Protein 7N98 (pdb70)

B-factor: mean 139.56, std 24.49, range [30.0, 229.13]

Organism: Mus musculus (NCBI:txid10090)

Foldseek 3Di:
DDDPLLLVLLQLLLQQLLQVCLLCVVPLQVCCVQQVPADNVVSVVLVVLLLVLLLVQLLVLLLVLVPFDADPAGSLLVLLVVQLVVLLVLLLQQQAQPDCPPPQDRVVGCVSHSVSSSSNSNSVSSNPLSSLLLLCQAPNDLVVSLVSLLSNLLSSLVSSLVNVVLLCVLPPDDDDQWDADPVGDIDGHDPPDPPPDVVVSVVVSVSSSVSSVVSSVSNVVSSVSNSPSGGRHDDPDPFDDDPDQDSCNQVVQVPPVALLVLLLLLLLLLLLLLLLQLVLLLCLCCALHPDVPCSVPLSSLLSVLLNVLSVVLVVVQVPVHQPSRLVVLVVLLAPLLQVDLDPGDDVPSSNVNSSSSSNSVNSSSRRSSSNVVLVVLVVCLVDPSSNDSSSNSSSVSVSSSSVSNVVSVVVVVVVLVVDPNDDRDPHDDDCNSVVSSCSNGVVSVVSSVVSVVSNPRPDDVVNSVVSVVVSPD

Radius of gyration: 23.8 Å; Cα contacts (8 Å, |Δi|>4): 512; chains: 1; bounding box: 62×50×65 Å

Structure (mmCIF, N/CA/C/O backbone):
data_7N98
#
_entry.id   7N98
#
_cell.length_a   1.00
_cell.length_b   1.00
_cell.length_c   1.00
_cell.angle_alpha   90.00
_cell.angle_beta   90.00
_cell.angle_gamma   90.00
#
_symmetry.space_group_name_H-M   'P 1'
#
loop_
_atom_site.group_PDB
_atom_site.id
_atom_site.type_symbol
_atom_site.label_atom_id
_atom_site.label_alt_id
_atom_site.label_comp_id
_atom_site.label_asym_id
_atom_site.label_entity_id
_atom_site.label_seq_id
_atom_site.pdbx_PDB_ins_code
_atom_site.Cartn_x
_atom_site.Cartn_y
_atom_site.Cartn_z
_atom_site.occupancy
_atom_site.B_iso_or_equiv
_atom_site.auth_seq_id
_atom_site.auth_comp_id
_atom_site.auth_asym_id
_atom_site.auth_atom_id
_atom_site.pdbx_PDB_model_num
ATOM 1 N N . GLN A 1 39 ? 89.630 118.197 126.580 1.00 161.37 39 GLN A N 1
ATOM 2 C CA . GLN A 1 39 ? 90.257 117.389 127.619 1.00 161.37 39 GLN A CA 1
ATOM 3 C C . GLN A 1 39 ? 91.547 116.749 127.124 1.00 161.37 39 GLN A C 1
ATOM 4 O O . GLN A 1 39 ? 92.582 116.830 127.784 1.00 161.37 39 GLN A O 1
ATOM 10 N N . LEU A 1 40 ? 91.476 116.106 125.962 1.00 152.18 40 LEU A N 1
ATOM 11 C CA . LEU A 1 40 ? 92.647 115.456 125.393 1.00 152.18 40 LEU A CA 1
ATOM 12 C C . LEU A 1 40 ? 93.679 116.488 124.957 1.00 152.18 40 LEU A C 1
ATOM 13 O O . LEU A 1 40 ? 93.345 117.563 124.453 1.00 152.18 40 LEU A O 1
ATOM 18 N N . SER A 1 41 ? 94.947 116.147 125.153 1.00 144.84 41 SER A N 1
ATOM 19 C CA . SER A 1 41 ? 96.053 117.044 124.864 1.00 144.84 41 SER A CA 1
ATOM 20 C C . SER A 1 41 ? 96.687 116.697 123.524 1.00 144.84 41 SER A C 1
ATOM 21 O O . SER A 1 41 ? 96.570 115.575 123.024 1.00 144.84 41 SER A O 1
ATOM 24 N N . ILE A 1 42 ? 97.368 117.689 122.946 1.00 136.02 42 ILE A N 1
ATOM 25 C CA . ILE A 1 42 ? 98.055 117.480 121.677 1.00 136.02 42 ILE A CA 1
ATOM 26 C C . ILE A 1 42 ? 99.148 116.434 121.824 1.00 136.02 42 ILE A C 1
ATOM 27 O O . ILE A 1 42 ? 99.338 115.594 120.936 1.00 136.02 42 ILE A O 1
ATOM 32 N N . CYS A 1 43 ? 99.883 116.467 122.937 1.00 145.23 43 CYS A N 1
ATOM 33 C CA . CYS A 1 43 ? 100.931 115.477 123.157 1.00 145.23 43 CYS A CA 1
ATOM 34 C C . CYS A 1 43 ? 100.359 114.067 123.181 1.00 145.23 43 CYS A C 1
ATOM 35 O O . CYS A 1 43 ? 100.989 113.128 122.681 1.00 145.23 43 CYS A O 1
ATOM 38 N N . ASN A 1 44 ? 99.164 113.899 123.752 1.00 143.08 44 ASN A N 1
ATOM 39 C CA . ASN A 1 44 ? 98.506 112.597 123.719 1.00 143.08 44 ASN A CA 1
ATOM 40 C C . ASN A 1 44 ? 98.230 112.155 122.289 1.00 143.08 44 ASN A C 1
ATOM 41 O O . ASN A 1 44 ? 98.434 110.985 121.940 1.00 143.08 44 ASN A O 1
ATOM 46 N N . LYS A 1 45 ? 97.750 113.074 121.450 1.00 130.22 45 LYS A N 1
ATOM 47 C CA . LYS A 1 45 ? 97.462 112.728 120.064 1.00 130.22 45 LYS A CA 1
ATOM 48 C C . LYS A 1 45 ? 98.732 112.325 119.327 1.00 130.22 45 LYS A C 1
ATOM 49 O O . LYS A 1 45 ? 98.741 111.343 118.578 1.00 130.22 45 LYS A O 1
ATOM 55 N N . LEU A 1 46 ? 99.821 113.069 119.532 1.00 128.97 46 LEU A N 1
ATOM 56 C CA . LEU A 1 46 ? 101.090 112.686 118.919 1.00 128.97 46 LEU A CA 1
ATOM 57 C C . LEU A 1 46 ? 101.552 111.319 119.407 1.00 128.97 46 LEU A C 1
ATOM 58 O O . LEU A 1 46 ? 102.029 110.495 118.615 1.00 128.97 46 LEU A O 1
ATOM 63 N N . CYS A 1 47 ? 101.427 111.065 120.709 1.00 134.24 47 CYS A N 1
ATOM 64 C CA . CYS A 1 47 ? 101.841 109.780 121.255 1.00 134.24 47 CYS A CA 1
ATOM 65 C C . CYS A 1 47 ? 101.055 108.639 120.629 1.00 134.24 47 CYS A C 1
ATOM 66 O O . CYS A 1 47 ? 101.629 107.613 120.249 1.00 134.24 47 CYS A O 1
ATOM 69 N N . TYR A 1 48 ? 99.738 108.800 120.508 1.00 120.38 48 TYR A N 1
ATOM 70 C CA . TYR A 1 48 ? 98.922 107.755 119.905 1.00 120.38 48 TYR A CA 1
ATOM 71 C C . TYR A 1 48 ? 99.162 107.637 118.407 1.00 120.38 48 TYR A C 1
ATOM 72 O O . TYR A 1 48 ? 98.958 106.559 117.841 1.00 120.38 48 TYR A O 1
ATOM 81 N N . ALA A 1 49 ? 99.596 108.716 117.756 1.00 117.50 49 ALA A N 1
ATOM 82 C CA . ALA A 1 49 ? 99.885 108.659 116.331 1.00 117.50 49 ALA A CA 1
ATOM 83 C C . ALA A 1 49 ? 101.205 107.963 116.039 1.00 117.50 49 ALA A C 1
ATOM 84 O O . ALA A 1 49 ? 101.344 107.331 114.987 1.00 117.50 49 ALA A O 1
ATOM 86 N N . VAL A 1 50 ? 102.182 108.072 116.943 1.00 120.84 50 VAL A N 1
ATOM 87 C CA . VAL A 1 50 ? 103.468 107.416 116.711 1.00 120.84 50 VAL A CA 1
ATOM 88 C C . VAL A 1 50 ? 103.286 105.917 116.520 1.00 120.84 50 VAL A C 1
ATOM 89 O O . VAL A 1 50 ? 104.058 105.273 115.800 1.00 120.84 50 VAL A O 1
ATOM 93 N N . GLY A 1 51 ? 102.248 105.345 117.116 1.00 118.68 51 GLY A N 1
ATOM 94 C CA . GLY A 1 51 ? 102.016 103.924 116.977 1.00 118.68 51 GLY A CA 1
ATOM 95 C C . GLY A 1 51 ? 101.509 103.481 115.624 1.00 118.68 51 GLY A C 1
ATOM 96 O O . GLY A 1 51 ? 101.292 102.283 115.429 1.00 118.68 51 GLY A O 1
ATOM 97 N N . GLY A 1 52 ? 101.289 104.402 114.695 1.00 118.00 52 GLY A N 1
ATOM 98 C CA . GLY A 1 52 ? 100.848 104.035 113.368 1.00 118.00 52 GLY A CA 1
ATOM 99 C C . GLY A 1 52 ? 101.947 103.655 112.409 1.00 118.00 52 GLY A C 1
ATOM 100 O O . GLY A 1 52 ? 101.662 103.176 111.308 1.00 118.00 52 GLY A O 1
ATOM 101 N N . ALA A 1 53 ? 103.198 103.857 112.790 1.00 121.43 53 ALA A N 1
ATOM 102 C CA . ALA A 1 53 ? 104.342 103.481 111.972 1.00 121.43 53 ALA A CA 1
ATOM 103 C C . ALA A 1 53 ? 104.487 101.970 111.816 1.00 121.43 53 ALA 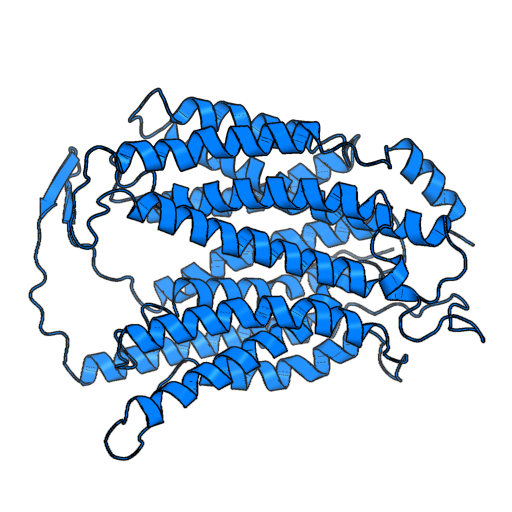A C 1
ATOM 104 O O . ALA A 1 53 ? 104.421 101.468 110.688 1.00 121.43 53 ALA A O 1
ATOM 106 N N . PRO A 1 54 ? 104.648 101.205 112.913 1.00 120.61 54 PRO A N 1
ATOM 107 C CA . PRO A 1 54 ? 105.246 99.865 112.806 1.00 120.61 54 PRO A CA 1
ATOM 108 C C . PRO A 1 54 ? 104.620 98.916 111.795 1.00 120.61 54 PRO A C 1
ATOM 109 O O . PRO A 1 54 ? 105.321 98.435 110.900 1.00 120.61 54 PRO A O 1
ATOM 113 N N . TYR A 1 55 ? 103.324 98.625 111.918 1.00 119.28 55 TYR A N 1
ATOM 114 C CA . TYR A 1 55 ? 102.699 97.689 110.988 1.00 119.28 55 TYR A CA 1
ATOM 115 C C . TYR A 1 55 ? 102.773 98.206 109.560 1.00 119.28 55 TYR A C 1
ATOM 116 O O . TYR A 1 55 ? 103.223 97.496 108.653 1.00 119.28 55 TYR A O 1
ATOM 125 N N . GLN A 1 56 ? 102.323 99.439 109.339 1.00 118.20 56 GLN A N 1
ATOM 126 C CA . GLN A 1 56 ? 102.282 99.977 107.991 1.00 118.20 56 GLN A CA 1
ATOM 127 C C . GLN A 1 56 ? 103.676 100.187 107.421 1.00 118.20 56 GLN A C 1
ATOM 128 O O . GLN A 1 56 ? 103.831 100.250 106.198 1.00 118.20 56 GLN A O 1
ATOM 134 N N . LEU A 1 57 ? 104.692 100.265 108.277 1.00 116.28 57 LEU A N 1
ATOM 135 C CA . LEU A 1 57 ? 106.084 100.369 107.864 1.00 116.28 57 LEU A CA 1
ATOM 136 C C . LEU A 1 57 ? 106.656 99.029 107.426 1.00 116.28 57 LEU A C 1
ATOM 137 O O . LEU A 1 57 ? 107.158 98.904 106.305 1.00 116.28 57 LEU A O 1
ATOM 142 N N . THR A 1 58 ? 106.588 98.022 108.298 1.00 123.54 58 THR A N 1
ATOM 143 C CA . THR A 1 58 ? 107.137 96.716 107.953 1.00 123.54 58 THR A CA 1
ATOM 144 C C . THR A 1 58 ? 106.384 96.081 106.794 1.00 123.54 58 THR A C 1
ATOM 145 O O . THR A 1 58 ? 106.997 95.436 105.938 1.00 123.54 58 THR A O 1
ATOM 149 N N . GLY A 1 59 ? 105.059 96.232 106.748 1.00 127.17 59 GLY A N 1
ATOM 150 C CA . GLY A 1 59 ? 104.309 95.647 105.649 1.00 127.17 59 GLY A CA 1
ATOM 151 C C . GLY A 1 59 ? 104.738 96.190 104.300 1.00 127.17 59 GLY A C 1
ATOM 152 O O . GLY A 1 59 ? 104.911 95.434 103.341 1.00 127.17 59 GLY A O 1
ATOM 153 N N . CYS A 1 60 ? 104.933 97.507 104.212 1.00 126.70 60 CYS A N 1
ATOM 154 C CA . CYS A 1 60 ? 105.391 98.096 102.960 1.00 126.70 60 CYS A CA 1
ATOM 155 C C . CYS A 1 60 ? 106.840 97.744 102.666 1.00 126.70 60 CYS A C 1
ATOM 156 O O . CYS A 1 60 ? 107.192 97.514 101.505 1.00 126.70 60 CYS A O 1
ATOM 159 N N . ALA A 1 61 ? 107.693 97.695 103.687 1.00 119.41 61 ALA A N 1
ATOM 160 C CA . ALA A 1 61 ? 109.083 97.336 103.447 1.00 119.41 61 ALA A CA 1
ATOM 161 C C . ALA A 1 61 ? 109.248 95.882 103.037 1.00 119.41 61 ALA A C 1
ATOM 162 O O . ALA A 1 61 ? 110.241 95.542 102.388 1.00 119.41 61 ALA A O 1
ATOM 164 N N . LEU A 1 62 ? 108.301 95.022 103.396 1.00 112.22 62 LEU A N 1
ATOM 165 C CA . LEU A 1 62 ? 108.414 93.604 103.090 1.00 112.22 62 LEU A CA 1
ATOM 166 C C . LEU A 1 62 ? 107.717 93.246 101.783 1.00 112.22 62 LEU A C 1
ATOM 167 O O . LEU A 1 62 ? 108.316 92.599 100.920 1.00 112.22 62 LEU A O 1
ATOM 172 N N . GLY A 1 63 ? 106.457 93.657 101.623 1.00 117.15 63 GLY A N 1
ATOM 173 C CA . GLY A 1 63 ? 105.675 93.237 100.474 1.00 117.15 63 GLY A CA 1
ATOM 174 C C . GLY A 1 63 ? 106.267 93.633 99.139 1.00 117.15 63 GLY A C 1
ATOM 175 O O . GLY A 1 63 ? 105.935 93.021 98.119 1.00 117.15 63 GLY A O 1
ATOM 176 N N . PHE A 1 64 ? 107.134 94.643 99.118 1.00 116.60 64 PHE A N 1
ATOM 177 C CA . PHE A 1 64 ? 107.802 95.066 97.897 1.00 116.60 64 PHE A CA 1
ATOM 178 C C . PHE A 1 64 ? 109.128 94.361 97.659 1.00 116.60 64 PHE A C 1
ATOM 179 O O . PHE A 1 64 ? 109.700 94.513 96.576 1.00 116.60 64 PHE A O 1
ATOM 187 N N . PHE A 1 65 ? 109.627 93.594 98.626 1.00 114.62 65 PHE A N 1
ATOM 188 C CA . PHE A 1 65 ? 110.997 93.107 98.558 1.00 114.62 65 PHE A CA 1
ATOM 189 C C . PHE A 1 65 ? 111.180 91.630 98.853 1.00 114.62 65 PHE A C 1
ATOM 190 O O . PHE A 1 65 ? 112.217 91.081 98.466 1.00 114.62 65 PHE A O 1
ATOM 198 N N . LEU A 1 66 ? 110.242 90.962 99.511 1.00 120.50 66 LEU A N 1
ATOM 199 C CA . LEU A 1 66 ? 110.419 89.524 99.688 1.00 120.50 66 LEU A CA 1
ATOM 200 C C . LEU A 1 66 ? 109.969 88.743 98.463 1.00 120.50 66 LEU A C 1
ATOM 201 O O . LEU A 1 66 ? 109.243 87.754 98.568 1.00 120.50 66 LEU A O 1
ATOM 206 N N . HIS A 1 67 ? 110.398 89.182 97.284 1.00 129.28 67 HIS A N 1
ATOM 207 C CA . HIS A 1 67 ? 110.311 88.390 96.063 1.00 129.28 67 HIS A CA 1
ATOM 208 C C . HIS A 1 67 ? 111.558 88.498 95.208 1.00 129.28 67 HIS A C 1
ATOM 209 O O . HIS A 1 67 ? 111.831 87.580 94.427 1.00 129.28 67 HIS A O 1
ATOM 216 N N . ILE A 1 68 ? 112.327 89.578 95.330 1.00 129.47 68 ILE A N 1
ATOM 217 C CA . ILE A 1 68 ? 113.653 89.665 94.740 1.00 129.47 68 ILE A CA 1
ATOM 218 C C . ILE A 1 68 ? 114.714 89.177 95.721 1.00 129.47 68 ILE A C 1
ATOM 219 O O . ILE A 1 68 ? 115.794 88.749 95.289 1.00 129.47 68 ILE A O 1
ATOM 224 N N . TYR A 1 69 ? 114.424 89.194 97.022 1.00 137.02 69 TYR A N 1
ATOM 225 C CA . TYR A 1 69 ? 115.313 88.584 98.003 1.00 137.02 69 TYR A CA 1
ATOM 226 C C . TYR A 1 69 ? 115.496 87.095 97.775 1.00 137.02 69 TYR A C 1
ATOM 227 O O . TYR A 1 69 ? 116.629 86.603 97.795 1.00 137.02 69 TYR A O 1
ATOM 236 N N . LEU A 1 70 ? 114.414 86.363 97.555 1.00 135.43 70 LEU A N 1
ATOM 237 C CA . LEU A 1 70 ? 114.492 84.913 97.502 1.00 135.43 70 LEU A CA 1
ATOM 238 C C . LEU A 1 70 ? 115.068 84.401 96.191 1.00 135.43 70 LEU A C 1
ATOM 239 O O . LEU A 1 70 ? 115.235 83.187 96.038 1.00 135.43 70 LEU A O 1
ATOM 244 N N . LEU A 1 71 ? 115.374 85.288 95.246 1.00 137.95 71 LEU A N 1
ATOM 245 C CA . LEU A 1 71 ? 115.860 84.877 93.943 1.00 137.95 71 LEU A CA 1
ATOM 246 C C . LEU A 1 71 ? 117.267 85.354 93.619 1.00 137.95 71 LEU A C 1
ATOM 247 O O . LEU A 1 71 ? 117.806 84.952 92.583 1.00 137.95 71 LEU A O 1
ATOM 252 N N . ASP A 1 72 ? 117.881 86.189 94.457 1.00 144.60 72 ASP A N 1
ATOM 253 C CA . ASP A 1 72 ? 119.221 86.690 94.170 1.00 144.60 72 ASP A CA 1
ATOM 254 C C . ASP A 1 72 ? 120.192 86.651 95.339 1.00 144.60 72 ASP A C 1
ATOM 255 O O . ASP A 1 72 ? 121.404 86.694 95.098 1.00 144.60 72 ASP A O 1
ATOM 260 N N . VAL A 1 73 ? 119.726 86.575 96.581 1.00 145.12 73 VAL A N 1
ATOM 261 C CA . VAL A 1 73 ? 120.603 86.461 97.744 1.00 145.12 73 VAL A CA 1
ATOM 262 C C . VAL A 1 73 ? 120.504 85.076 98.368 1.00 145.12 73 VAL A C 1
ATOM 263 O O . VAL A 1 73 ? 121.490 84.340 98.428 1.00 145.12 73 VAL A O 1
ATOM 267 N N . ALA A 1 74 ? 119.321 84.702 98.839 1.00 146.46 74 ALA A N 1
ATOM 268 C CA . ALA A 1 74 ? 119.061 83.322 99.231 1.00 146.46 74 ALA A CA 1
ATOM 269 C C . ALA A 1 74 ? 118.773 82.541 97.960 1.00 146.46 74 ALA A C 1
ATOM 270 O O . ALA A 1 74 ? 117.686 82.641 97.389 1.00 146.46 74 ALA A O 1
ATOM 272 N N . LYS A 1 75 ? 119.746 81.762 97.506 1.00 150.44 75 LYS A N 1
ATOM 273 C CA . LYS A 1 75 ? 119.594 81.041 96.247 1.00 150.44 75 LYS A CA 1
ATOM 274 C C . LYS A 1 75 ? 118.552 79.951 96.446 1.00 150.44 75 LYS A C 1
ATOM 275 O O . LYS A 1 75 ? 118.850 78.866 96.948 1.00 150.44 75 LYS A O 1
ATOM 281 N N . VAL A 1 76 ? 117.316 80.245 96.052 1.00 146.59 76 VAL A N 1
ATOM 282 C CA . VAL A 1 76 ? 116.190 79.335 96.204 1.00 146.59 76 VAL A CA 1
ATOM 283 C C . VAL A 1 76 ? 115.492 79.214 94.858 1.00 146.59 76 VAL A C 1
ATOM 284 O O . VAL A 1 76 ? 115.418 80.187 94.099 1.00 146.59 76 VAL A O 1
ATOM 288 N N . GLU A 1 77 ? 114.992 78.018 94.558 1.00 156.01 77 GLU A N 1
ATOM 289 C CA . GLU A 1 77 ? 114.303 77.794 93.299 1.00 156.01 77 GLU A CA 1
ATOM 290 C C . GLU A 1 77 ? 113.059 78.680 93.219 1.00 156.01 77 GLU A C 1
ATOM 291 O O . GLU A 1 77 ? 112.459 79.012 94.244 1.00 156.01 77 GLU A O 1
ATOM 297 N N . PRO A 1 78 ? 112.676 79.112 92.014 1.00 144.60 78 PRO A N 1
ATOM 298 C CA . PRO A 1 78 ? 111.527 80.025 91.886 1.00 144.60 78 PRO A CA 1
ATOM 299 C C . PRO A 1 78 ? 110.219 79.473 92.432 1.00 144.60 78 PRO A C 1
ATOM 300 O O . PRO A 1 78 ? 109.449 80.244 93.019 1.00 144.60 78 PRO A O 1
ATOM 304 N N . LEU A 1 79 ? 109.939 78.184 92.259 1.00 147.73 79 LEU A N 1
ATOM 305 C CA . LEU A 1 79 ? 108.677 77.610 92.717 1.00 147.73 79 LEU A CA 1
ATOM 306 C C . LEU A 1 79 ? 108.541 77.687 94.237 1.00 147.73 79 LEU A C 1
ATOM 307 O O . LEU A 1 79 ? 107.468 78.062 94.736 1.00 147.73 79 LEU A O 1
ATOM 312 N N . PRO A 1 80 ? 109.571 77.323 95.012 1.00 143.61 80 PRO A N 1
ATOM 313 C CA . PRO A 1 80 ? 109.488 77.566 96.458 1.00 143.61 80 PRO A CA 1
ATOM 314 C C . PRO A 1 80 ? 109.256 79.021 96.818 1.00 143.61 80 PRO A C 1
ATOM 315 O O . PRO A 1 80 ? 108.518 79.292 97.768 1.00 143.61 80 PRO A O 1
ATOM 319 N N . ALA A 1 81 ? 109.852 79.971 96.096 1.00 138.86 81 ALA A N 1
ATOM 320 C CA . ALA A 1 81 ? 109.603 81.377 96.403 1.00 138.86 81 ALA A CA 1
ATOM 321 C C . ALA A 1 81 ? 108.136 81.731 96.198 1.00 138.86 81 ALA A C 1
ATOM 322 O O . ALA A 1 81 ? 107.529 82.423 97.027 1.00 138.86 81 ALA A O 1
ATOM 324 N N . SER A 1 82 ? 107.547 81.253 95.102 1.00 136.84 82 SER A N 1
ATOM 325 C CA . SER A 1 82 ? 106.135 81.508 94.851 1.00 136.84 82 SER A CA 1
ATOM 326 C C . SER A 1 82 ? 105.269 80.892 95.941 1.00 136.84 82 SER A C 1
ATOM 327 O O . SER A 1 82 ? 104.297 81.506 96.400 1.00 136.84 82 SER A O 1
ATOM 330 N N . ILE A 1 83 ? 105.603 79.671 96.366 1.00 142.63 83 ILE A N 1
ATOM 331 C CA . ILE A 1 83 ? 104.785 79.032 97.393 1.00 142.63 83 ILE A CA 1
ATOM 332 C C . ILE A 1 83 ? 104.931 79.760 98.728 1.00 142.63 83 ILE A C 1
ATOM 333 O O . ILE A 1 83 ? 103.952 79.896 99.475 1.00 142.63 83 ILE A O 1
ATOM 338 N N . ILE A 1 84 ? 106.130 80.264 99.040 1.00 138.18 84 ILE A N 1
ATOM 339 C CA . ILE A 1 84 ? 106.305 81.078 100.241 1.00 138.18 84 ILE A CA 1
ATOM 340 C C . ILE A 1 84 ? 105.417 82.308 100.174 1.00 138.18 84 ILE A C 1
ATOM 341 O O . ILE A 1 84 ? 104.728 82.650 101.140 1.00 138.18 84 ILE A O 1
ATOM 346 N N . LEU A 1 85 ? 105.424 82.994 99.030 1.00 133.32 85 LEU A N 1
ATOM 347 C CA . LEU A 1 85 ? 104.602 84.192 98.904 1.00 133.32 85 LEU A CA 1
ATOM 348 C C . LEU A 1 85 ? 103.127 83.871 99.089 1.00 133.32 85 LEU A C 1
ATOM 349 O O . LEU A 1 85 ? 102.418 84.571 99.826 1.00 133.32 85 LEU A O 1
ATOM 354 N N . PHE A 1 86 ? 102.652 82.807 98.443 1.00 138.97 86 PHE A N 1
ATOM 355 C CA . PHE A 1 86 ? 101.238 82.462 98.530 1.00 138.97 86 PHE A CA 1
ATOM 356 C C . PHE A 1 86 ? 100.845 82.134 99.966 1.00 138.97 86 PHE A C 1
ATOM 357 O O . PHE A 1 86 ? 99.855 82.664 100.488 1.00 138.97 86 PHE A O 1
ATOM 365 N N . VAL A 1 87 ? 101.625 81.278 100.630 1.00 136.03 87 VAL A N 1
ATOM 366 C CA . VAL A 1 87 ? 101.287 80.874 101.992 1.00 136.03 87 VAL A CA 1
ATOM 367 C C . VAL A 1 87 ? 101.341 82.067 102.937 1.00 136.03 87 VAL A C 1
ATOM 368 O O . VAL A 1 87 ? 100.464 82.239 103.795 1.00 136.03 87 VAL A O 1
ATOM 372 N N . GLY A 1 88 ? 102.368 82.907 102.801 1.00 138.58 88 GLY A N 1
ATOM 373 C CA . GLY A 1 88 ? 102.486 84.055 103.682 1.00 138.58 88 GLY A CA 1
ATOM 374 C C . GLY A 1 88 ? 101.337 85.029 103.524 1.00 138.58 88 GLY A C 1
ATOM 375 O O . GLY A 1 88 ? 100.779 85.515 104.510 1.00 138.58 88 GLY A O 1
ATOM 376 N N . ARG A 1 89 ? 100.963 85.328 102.278 1.00 141.05 89 ARG A N 1
ATOM 377 C CA . ARG A 1 89 ? 99.855 86.253 102.072 1.00 141.05 89 ARG A CA 1
ATOM 378 C C . ARG A 1 89 ? 98.537 85.647 102.539 1.00 141.05 89 ARG A C 1
ATOM 379 O O . ARG A 1 89 ? 97.649 86.368 103.007 1.00 141.05 89 ARG A O 1
ATOM 387 N N . ALA A 1 90 ? 98.392 84.325 102.433 1.00 138.33 90 ALA A N 1
ATOM 388 C CA . ALA A 1 90 ? 97.149 83.696 102.867 1.00 138.33 90 ALA A CA 1
ATOM 389 C C . ALA A 1 90 ? 97.023 83.652 104.384 1.00 138.33 90 ALA A C 1
ATOM 390 O O . ALA A 1 90 ? 95.916 83.775 104.917 1.00 138.33 90 ALA A O 1
ATOM 392 N N . TRP A 1 91 ? 98.137 83.468 105.094 1.00 133.19 91 TRP A N 1
ATOM 393 C CA . TRP A 1 91 ? 98.054 83.188 106.526 1.00 133.19 91 TRP A CA 1
ATOM 394 C C . TRP A 1 91 ? 97.587 84.400 107.331 1.00 133.19 91 TRP A C 1
ATOM 395 O O . TRP A 1 91 ? 96.888 84.238 108.340 1.00 133.19 91 TRP A O 1
ATOM 406 N N . ASP A 1 92 ? 97.948 85.613 106.909 1.00 130.89 92 ASP A N 1
ATOM 407 C CA . ASP A 1 92 ? 97.505 86.806 107.625 1.00 130.89 92 ASP A CA 1
ATOM 408 C C . ASP A 1 92 ? 95.987 86.931 107.607 1.00 130.89 92 ASP A C 1
ATOM 409 O O . ASP A 1 92 ? 95.363 87.269 108.624 1.00 130.89 92 ASP A O 1
ATOM 414 N N . ALA A 1 93 ? 95.382 86.706 106.440 1.00 134.37 93 ALA A N 1
ATOM 415 C CA . ALA A 1 93 ? 93.937 86.834 106.314 1.00 134.37 93 ALA A CA 1
ATOM 416 C C . ALA A 1 93 ? 93.211 85.831 107.193 1.00 134.37 93 ALA A C 1
ATOM 417 O O . ALA A 1 93 ? 92.114 86.115 107.682 1.00 134.37 93 ALA A O 1
ATOM 419 N N . PHE A 1 94 ? 93.799 84.658 107.405 1.00 142.86 94 PHE A N 1
ATOM 420 C CA . PHE A 1 94 ? 93.185 83.634 108.234 1.00 142.86 94 PHE A CA 1
ATOM 421 C C . PHE A 1 94 ? 93.504 83.802 109.713 1.00 142.86 94 PHE A C 1
ATOM 422 O O . PHE A 1 94 ? 92.828 83.195 110.546 1.00 142.86 94 PHE A O 1
ATOM 430 N N . THR A 1 95 ? 94.510 84.600 110.062 1.00 138.47 95 THR A N 1
ATOM 431 C CA . THR A 1 95 ? 94.769 84.915 111.465 1.00 138.47 95 THR A CA 1
ATOM 432 C C . THR A 1 95 ? 94.002 86.116 111.984 1.00 138.47 95 THR A C 1
ATOM 433 O O . THR A 1 95 ? 93.576 86.103 113.140 1.00 138.47 95 THR A O 1
ATOM 437 N N . ASP A 1 96 ? 93.841 87.165 111.177 1.00 138.66 96 ASP A N 1
ATOM 438 C CA . ASP A 1 96 ? 93.240 88.393 111.694 1.00 138.66 96 ASP A CA 1
ATOM 439 C C . ASP A 1 96 ? 91.896 88.170 112.385 1.00 138.66 96 ASP A C 1
ATOM 440 O O . ASP A 1 96 ? 91.737 88.641 113.528 1.00 138.66 96 ASP A O 1
ATOM 445 N N . PRO A 1 97 ? 90.914 87.478 111.792 1.00 136.34 97 PRO A N 1
ATOM 446 C CA . PRO A 1 97 ? 89.657 87.254 112.524 1.00 136.34 97 PRO A CA 1
ATOM 447 C C . PRO A 1 97 ? 89.835 86.439 113.790 1.00 136.34 97 PRO A C 1
ATOM 448 O O . PRO A 1 97 ? 89.129 86.678 114.774 1.00 136.34 97 PRO A O 1
ATOM 452 N N . LEU A 1 98 ? 90.758 85.476 113.794 1.00 141.32 98 LEU A N 1
ATOM 453 C CA . LEU A 1 98 ? 90.973 84.666 114.988 1.00 141.32 98 LEU A CA 1
ATOM 454 C C . LEU A 1 98 ? 91.506 85.509 116.137 1.00 141.32 98 LEU A C 1
ATOM 455 O O . LEU A 1 98 ? 91.044 85.387 117.276 1.00 141.32 98 LEU A O 1
ATOM 460 N N . VAL A 1 99 ? 92.488 86.367 115.859 1.00 141.86 99 VAL A N 1
ATOM 461 C CA . VAL A 1 99 ? 93.002 87.247 116.901 1.00 141.86 99 VAL A CA 1
ATOM 462 C C . VAL A 1 99 ? 91.919 88.202 117.370 1.00 141.86 99 VAL A C 1
ATOM 463 O O . VAL A 1 99 ? 91.778 88.454 118.574 1.00 141.86 99 VAL A O 1
ATOM 467 N N . GLY A 1 100 ? 91.129 88.740 116.439 1.00 144.27 100 GLY A N 1
ATOM 468 C CA . GLY A 1 100 ? 90.046 89.624 116.839 1.00 144.27 100 GLY A CA 1
ATOM 469 C C . GLY A 1 100 ? 89.035 88.934 117.736 1.00 144.27 100 GLY A C 1
ATOM 470 O O . GLY A 1 100 ? 88.551 89.514 118.710 1.00 144.27 100 GLY A O 1
ATOM 471 N N . PHE A 1 101 ? 88.694 87.688 117.410 1.00 150.10 101 PHE A N 1
ATOM 472 C CA . PHE A 1 101 ? 87.757 86.935 118.235 1.00 150.10 101 PHE A CA 1
ATOM 473 C C . PHE A 1 101 ? 88.344 86.631 119.607 1.00 150.10 101 PHE A C 1
ATOM 474 O O . PHE A 1 101 ? 87.675 86.817 120.629 1.00 150.10 101 PHE A O 1
ATOM 482 N N . CYS A 1 102 ? 89.592 86.176 119.652 1.00 144.92 102 CYS A N 1
ATOM 483 C CA . CYS A 1 102 ? 90.205 85.731 120.893 1.00 144.92 102 CYS A CA 1
ATOM 484 C C . CYS A 1 102 ? 90.673 86.877 121.774 1.00 144.92 102 CYS A C 1
ATOM 485 O O . CYS A 1 102 ? 91.033 86.635 122.930 1.00 144.92 102 CYS A O 1
ATOM 488 N N . ILE A 1 103 ? 90.688 88.107 121.274 1.00 137.03 103 ILE A N 1
ATOM 489 C CA . ILE A 1 103 ? 91.014 89.251 122.111 1.00 137.03 103 ILE A CA 1
ATOM 490 C C . ILE A 1 103 ? 89.793 89.785 122.850 1.00 137.03 103 ILE A C 1
ATOM 491 O O . ILE A 1 103 ? 89.958 90.522 123.835 1.00 137.03 103 ILE A O 1
ATOM 496 N N . SER A 1 104 ? 88.580 89.419 122.433 1.00 140.49 104 SER A N 1
ATOM 497 C CA . SER A 1 104 ? 87.390 89.846 123.160 1.00 140.49 104 SER A CA 1
ATOM 498 C C . SER A 1 104 ? 87.223 89.083 124.467 1.00 140.49 104 SER A C 1
ATOM 499 O O . SER A 1 104 ? 86.796 89.662 125.471 1.00 140.49 104 SER A O 1
ATOM 502 N N . LYS A 1 105 ? 87.550 87.793 124.478 1.00 146.49 105 LYS A N 1
ATOM 503 C CA . LYS A 1 105 ? 87.437 86.976 125.686 1.00 146.49 105 LYS A CA 1
ATOM 504 C C . LYS A 1 105 ? 88.717 87.069 126.518 1.00 146.49 105 LYS A C 1
ATOM 505 O O . LYS A 1 105 ? 89.391 86.079 126.799 1.00 146.49 105 LYS A O 1
ATOM 511 N N . SER A 1 106 ? 89.044 88.296 126.913 1.00 147.49 106 SER A N 1
ATOM 512 C CA . SER A 1 106 ? 90.211 88.568 127.742 1.00 147.49 106 SER A CA 1
ATOM 513 C C . SER A 1 106 ? 89.769 89.360 128.961 1.00 147.49 106 SER A C 1
ATOM 514 O O . SER A 1 106 ? 89.198 90.447 128.824 1.00 147.49 106 SER A O 1
ATOM 517 N N . SER A 1 107 ? 90.037 88.820 130.145 1.00 158.09 107 SER A N 1
ATOM 518 C CA . SER A 1 107 ? 89.657 89.492 131.379 1.00 158.09 107 SER A CA 1
ATOM 519 C C . SER A 1 107 ? 90.553 90.698 131.629 1.00 158.09 107 SER A C 1
ATOM 520 O O . SER A 1 107 ? 91.728 90.708 131.254 1.00 158.09 107 SER A O 1
ATOM 523 N N . TRP A 1 108 ? 89.987 91.721 132.262 1.00 161.20 108 TRP A N 1
ATOM 524 C CA . TRP A 1 108 ? 90.732 92.931 132.588 1.00 161.20 108 TRP A CA 1
ATOM 525 C C . TRP A 1 108 ? 91.800 92.587 133.620 1.00 161.20 108 TRP A C 1
ATOM 526 O O . TRP A 1 108 ? 91.481 92.155 134.732 1.00 161.20 108 TRP A O 1
ATOM 537 N N . THR A 1 109 ? 93.065 92.777 133.261 1.00 156.90 109 THR A N 1
ATOM 538 C CA . THR A 1 109 ? 94.177 92.398 134.119 1.00 156.90 109 THR A CA 1
ATOM 539 C C . THR A 1 109 ? 94.601 93.582 134.987 1.00 156.90 109 THR A C 1
ATOM 540 O O . THR A 1 109 ? 93.991 94.653 134.963 1.00 156.90 109 THR A O 1
ATOM 544 N N . ARG A 1 110 ? 95.669 93.396 135.767 1.00 154.52 110 ARG A N 1
ATOM 545 C CA . ARG A 1 110 ? 96.134 94.451 136.659 1.00 154.52 110 ARG A CA 1
ATOM 546 C C . ARG A 1 110 ? 96.697 95.646 135.905 1.00 154.52 110 ARG A C 1
ATOM 547 O O . ARG A 1 110 ? 96.828 96.724 136.493 1.00 154.52 110 ARG A O 1
ATOM 555 N N . LEU A 1 111 ? 97.034 95.484 134.625 1.00 147.97 111 LEU A N 1
ATOM 556 C CA . LEU A 1 111 ? 97.592 96.575 133.821 1.00 147.97 111 LEU A CA 1
ATOM 557 C C . LEU A 1 111 ? 96.938 96.528 132.442 1.00 147.97 111 LEU A C 1
ATOM 558 O O . LEU A 1 111 ? 97.440 95.873 131.525 1.00 147.97 111 LEU A O 1
ATOM 563 N N . GLY A 1 112 ? 95.815 97.229 132.305 1.00 153.90 112 GLY A N 1
ATOM 564 C CA . GLY A 1 112 ? 95.147 97.360 131.025 1.00 153.90 112 GLY A CA 1
ATOM 565 C C . GLY A 1 112 ? 94.427 96.114 130.554 1.00 153.90 112 GLY A C 1
ATOM 566 O O . GLY A 1 112 ? 94.789 94.995 130.925 1.00 153.90 112 GLY A O 1
ATOM 567 N N . ARG A 1 113 ? 93.398 96.301 129.732 1.00 135.60 113 ARG A N 1
ATOM 568 C CA . ARG A 1 113 ? 92.690 95.203 129.085 1.00 135.60 113 ARG A CA 1
ATOM 569 C C . ARG A 1 113 ? 93.126 94.988 127.646 1.00 135.60 113 ARG A C 1
ATOM 570 O O . ARG A 1 113 ? 93.363 93.849 127.241 1.00 135.60 113 ARG A O 1
ATOM 578 N N . LEU A 1 114 ? 93.236 96.061 126.865 1.00 119.36 114 LEU A N 1
ATOM 579 C CA . LEU A 1 114 ? 93.736 96.012 125.498 1.00 119.36 114 LEU A CA 1
ATOM 580 C C . LEU A 1 114 ? 95.246 96.175 125.429 1.00 119.36 114 LEU A C 1
ATOM 581 O O . LEU A 1 114 ? 95.934 95.373 124.792 1.00 119.36 114 LEU A O 1
ATOM 586 N N . MET A 1 115 ? 95.767 97.208 126.085 1.00 133.53 115 MET A N 1
ATOM 587 C CA . MET A 1 115 ? 97.170 97.579 125.925 1.00 133.53 115 MET A CA 1
ATOM 588 C C . MET A 1 115 ? 98.172 96.476 126.255 1.00 133.53 115 MET A C 1
ATOM 589 O O . MET A 1 115 ? 99.204 96.408 125.566 1.00 133.53 115 MET A O 1
ATOM 594 N N . PRO A 1 116 ? 97.975 95.619 127.267 1.00 134.26 116 PRO A N 1
ATOM 595 C CA . PRO A 1 116 ? 99.007 94.606 127.557 1.00 134.26 116 PRO A CA 1
ATOM 596 C C . PRO A 1 116 ? 99.347 93.710 126.378 1.00 134.26 116 PRO A C 1
ATOM 597 O O . PRO A 1 116 ? 100.510 93.310 126.240 1.00 134.26 116 PRO A O 1
ATOM 601 N N . TRP A 1 117 ? 98.379 93.396 125.514 1.00 123.41 117 TRP A N 1
ATOM 602 C CA . TRP A 1 117 ? 98.674 92.626 124.311 1.00 123.41 117 TRP A CA 1
ATOM 603 C C . TRP A 1 117 ? 99.800 93.241 123.497 1.00 123.41 117 TRP A C 1
ATOM 604 O O . TRP A 1 117 ? 100.592 92.506 122.900 1.00 123.41 117 TRP A O 1
ATOM 615 N N . ILE A 1 118 ? 99.884 94.567 123.463 1.00 127.56 118 ILE A N 1
ATOM 616 C CA . ILE A 1 118 ? 100.997 95.233 122.802 1.00 127.56 118 ILE A CA 1
ATOM 617 C C . ILE A 1 118 ? 102.315 94.908 123.493 1.00 127.56 118 ILE A C 1
ATOM 618 O O . ILE A 1 118 ? 103.276 94.476 122.846 1.00 127.56 118 ILE A O 1
ATOM 623 N N . ILE A 1 119 ? 102.375 95.073 124.818 1.00 132.21 119 ILE A N 1
ATOM 624 C CA . ILE A 1 119 ? 103.667 95.044 125.498 1.00 132.21 119 ILE A CA 1
ATOM 625 C C . ILE A 1 119 ? 104.252 93.640 125.495 1.00 132.21 119 ILE A C 1
ATOM 626 O O . ILE A 1 119 ? 105.473 93.470 125.578 1.00 132.21 119 ILE A O 1
ATOM 631 N N . PHE A 1 120 ? 103.409 92.616 125.390 1.00 135.11 120 PHE A N 1
ATOM 632 C CA . PHE A 1 120 ? 103.876 91.242 125.312 1.00 135.11 120 PHE A CA 1
ATOM 633 C C . PHE A 1 120 ? 104.013 90.750 123.875 1.00 135.11 120 PHE A C 1
ATOM 634 O O . PHE A 1 120 ? 104.086 89.537 123.650 1.00 135.11 120 PHE A O 1
ATOM 642 N N . SER A 1 121 ? 104.049 91.655 122.907 1.00 131.23 121 SER A N 1
ATOM 643 C CA . SER A 1 121 ? 104.175 91.246 121.513 1.00 131.23 121 SER A CA 1
ATOM 644 C C . SER A 1 121 ? 105.395 91.836 120.825 1.00 131.23 121 SER A C 1
ATOM 645 O O . SER A 1 121 ? 106.043 91.141 120.039 1.00 131.23 121 SER A O 1
ATOM 648 N N . THR A 1 122 ? 105.718 93.105 121.090 1.00 134.99 122 THR A N 1
ATOM 649 C CA . THR A 1 122 ? 106.870 93.717 120.431 1.00 134.99 122 THR A CA 1
ATOM 650 C C . THR A 1 122 ? 108.193 93.031 120.762 1.00 134.99 122 THR A C 1
ATOM 651 O O . THR A 1 122 ? 108.968 92.765 119.826 1.00 134.99 122 THR A O 1
ATOM 655 N N . PRO A 1 123 ? 108.526 92.717 122.021 1.00 132.69 123 PRO A N 1
ATOM 656 C CA . PRO A 1 123 ? 109.852 92.134 122.289 1.00 132.69 123 PRO A CA 1
ATOM 657 C C . PRO A 1 123 ? 110.074 90.795 121.615 1.00 132.69 123 PRO A C 1
ATOM 658 O O . PRO A 1 123 ? 111.231 90.417 121.402 1.00 132.69 123 PRO A O 1
ATOM 662 N N . LEU A 1 124 ? 109.012 90.067 121.277 1.00 134.75 124 LEU A N 1
ATOM 663 C CA . LEU A 1 124 ? 109.146 88.853 120.488 1.00 134.75 124 LEU A CA 1
ATOM 664 C C . LEU A 1 124 ? 109.096 89.119 118.991 1.00 134.75 124 LEU A C 1
ATOM 665 O O . LEU A 1 124 ? 109.609 88.306 118.214 1.00 134.75 124 LEU A O 1
ATOM 670 N N . ALA A 1 125 ? 108.506 90.239 118.571 1.00 135.81 125 ALA A N 1
ATOM 671 C CA . ALA A 1 125 ? 108.450 90.566 117.152 1.00 135.81 125 ALA A CA 1
ATOM 672 C C . ALA A 1 125 ? 109.827 90.856 116.572 1.00 135.81 125 ALA A C 1
ATOM 673 O O . ALA A 1 125 ? 110.203 90.249 115.561 1.00 135.81 125 ALA A O 1
ATOM 675 N N . ILE A 1 126 ? 110.589 91.746 117.217 1.00 134.34 126 ILE A N 1
ATOM 676 C CA . ILE A 1 126 ? 111.863 92.207 116.667 1.00 134.34 126 ILE A CA 1
ATOM 677 C C . ILE A 1 126 ? 112.704 91.033 116.202 1.00 134.34 126 ILE A C 1
ATOM 678 O O . ILE A 1 126 ? 113.007 90.900 115.009 1.00 134.34 126 ILE A O 1
ATOM 683 N N . ILE A 1 127 ? 113.051 90.137 117.129 1.00 136.17 127 ILE A N 1
ATOM 684 C CA . ILE A 1 127 ? 113.927 89.028 116.781 1.00 136.17 127 ILE A CA 1
ATOM 685 C C . ILE A 1 127 ? 113.351 88.254 115.606 1.00 136.17 127 ILE A C 1
ATOM 686 O O . ILE A 1 127 ? 114.053 87.997 114.620 1.00 136.17 127 ILE A O 1
ATOM 691 N N . ALA A 1 128 ? 112.048 87.959 115.646 1.00 132.84 128 ALA A N 1
ATOM 692 C CA . ALA A 1 128 ? 111.425 87.266 114.529 1.00 132.84 128 ALA A CA 1
ATOM 693 C C . ALA A 1 128 ? 111.696 87.999 113.227 1.00 132.84 128 ALA A C 1
ATOM 694 O O . ALA A 1 128 ? 112.285 87.432 112.297 1.00 132.84 128 ALA A O 1
ATOM 696 N N . TYR A 1 129 ? 111.351 89.286 113.177 1.00 129.51 129 TYR A N 1
ATOM 697 C CA . TYR A 1 129 ? 111.633 90.075 111.986 1.00 129.51 129 TYR A CA 1
ATOM 698 C C . TYR A 1 129 ? 113.115 90.021 111.654 1.00 129.51 129 TYR A C 1
ATOM 699 O O . TYR A 1 129 ? 113.500 89.719 110.518 1.00 129.51 129 TYR A O 1
ATOM 708 N N . PHE A 1 130 ? 113.963 90.235 112.660 1.00 133.57 130 PHE A N 1
ATOM 709 C CA . PHE A 1 130 ? 115.390 90.328 112.399 1.00 133.57 130 PHE A CA 1
ATOM 710 C C . PHE A 1 130 ? 115.959 89.004 111.917 1.00 133.57 130 PHE A C 1
ATOM 711 O O . PHE A 1 130 ? 117.074 88.980 111.389 1.00 133.57 130 PHE A O 1
ATOM 719 N N . LEU A 1 131 ? 115.214 87.907 112.063 1.00 135.80 131 LEU A N 1
ATOM 720 C CA . LEU A 1 131 ? 115.706 86.634 111.555 1.00 135.80 131 LEU A CA 1
ATOM 721 C C . LEU A 1 131 ? 115.395 86.454 110.076 1.00 135.80 131 LEU A C 1
ATOM 722 O O . LEU A 1 131 ? 116.167 85.813 109.356 1.00 135.80 131 LEU A O 1
ATOM 727 N N . ILE A 1 132 ? 114.276 87.006 109.599 1.00 134.54 132 ILE A N 1
ATOM 728 C CA . ILE A 1 132 ? 113.836 86.668 108.249 1.00 134.54 132 ILE A CA 1
ATOM 729 C C . ILE A 1 132 ? 114.748 87.268 107.187 1.00 134.54 132 ILE A C 1
ATOM 730 O O . ILE A 1 132 ? 114.748 86.805 106.041 1.00 134.54 132 ILE A O 1
ATOM 735 N N . TRP A 1 133 ? 115.558 88.263 107.540 1.00 132.52 133 TRP A N 1
ATOM 736 C CA . TRP A 1 133 ? 116.239 89.082 106.550 1.00 132.52 133 TRP A CA 1
ATOM 737 C C . TRP A 1 133 ? 117.681 88.655 106.293 1.00 132.52 133 TRP A C 1
ATOM 738 O O . TRP A 1 133 ? 118.437 89.423 105.689 1.00 132.52 133 TRP A O 1
ATOM 749 N N . PHE A 1 134 ? 118.085 87.463 106.726 1.00 145.77 134 PHE A N 1
ATOM 750 C CA . PHE A 1 134 ? 119.421 86.995 106.381 1.00 145.77 134 PHE A CA 1
ATOM 751 C C . PHE A 1 134 ? 119.408 85.479 106.293 1.00 145.77 134 PHE A C 1
ATOM 752 O O . PHE A 1 134 ? 118.531 84.815 106.850 1.00 145.77 134 PHE A O 1
ATOM 760 N N . VAL A 1 135 ? 120.398 84.943 105.588 1.00 150.89 135 VAL A N 1
ATOM 761 C CA . VAL A 1 135 ? 120.530 83.508 105.377 1.00 150.89 135 VAL A CA 1
ATOM 762 C C . VAL A 1 135 ? 121.715 83.007 106.206 1.00 150.89 135 VAL A C 1
ATOM 763 O O . VAL A 1 135 ? 122.879 83.210 105.833 1.00 150.89 135 VAL A O 1
ATOM 767 N N . PRO A 1 136 ? 121.468 82.405 107.359 1.00 169.62 136 PRO A N 1
ATOM 768 C CA . PRO A 1 136 ? 122.552 81.777 108.118 1.00 169.62 136 PRO A CA 1
ATOM 769 C C . PRO A 1 136 ? 122.608 80.280 107.876 1.00 169.62 136 PRO A C 1
ATOM 770 O O . PRO A 1 136 ? 123.480 79.582 108.401 1.00 169.62 136 PRO A O 1
ATOM 774 N N . ASP A 1 137 ? 121.649 79.783 107.102 1.00 185.96 137 ASP A N 1
ATOM 775 C CA . ASP A 1 137 ? 121.340 78.361 107.099 1.00 185.96 137 ASP A CA 1
ATOM 776 C C . ASP A 1 137 ? 122.380 77.619 106.263 1.00 185.96 137 ASP A C 1
ATOM 777 O O . ASP A 1 137 ? 122.489 77.833 105.052 1.00 185.96 137 ASP A O 1
ATOM 782 N N . PHE A 1 138 ? 123.141 76.740 106.915 1.00 194.52 138 PHE A N 1
ATOM 783 C CA . PHE A 1 138 ? 124.188 75.947 106.265 1.00 194.52 138 PHE A CA 1
ATOM 784 C C . PHE A 1 138 ? 123.968 74.477 106.586 1.00 194.52 138 PHE A C 1
ATOM 785 O O . PHE A 1 138 ? 124.615 73.910 107.474 1.00 194.52 138 PHE A O 1
ATOM 793 N N . PRO A 1 139 ? 123.054 73.822 105.877 1.00 204.72 139 PRO A N 1
ATOM 794 C CA . PRO A 1 139 ? 122.702 72.428 106.167 1.00 204.72 139 PRO A CA 1
ATOM 795 C C . PRO A 1 139 ? 123.603 71.413 105.466 1.00 204.72 139 PRO A C 1
ATOM 796 O O . PRO A 1 139 ? 123.136 70.407 104.929 1.00 204.72 139 PRO A O 1
ATOM 800 N N . SER A 1 140 ? 124.911 71.676 105.482 1.00 207.20 140 SER A N 1
ATOM 801 C CA . SER A 1 140 ? 125.912 70.794 104.877 1.00 207.20 140 SER A CA 1
ATOM 802 C C . SER A 1 140 ? 125.614 70.551 103.394 1.00 207.20 140 SER A C 1
ATOM 803 O O . SER A 1 140 ? 125.334 69.431 102.962 1.00 207.20 140 SER A O 1
ATOM 806 N N . GLY A 1 141 ? 125.675 71.629 102.617 1.00 207.19 141 GLY A N 1
ATOM 807 C CA . GLY A 1 141 ? 125.469 71.564 101.180 1.00 207.19 141 GLY A CA 1
ATOM 808 C C . GLY A 1 141 ? 124.313 72.388 100.652 1.00 207.19 141 GLY A C 1
ATOM 809 O O . GLY A 1 141 ? 124.086 72.389 99.432 1.00 207.19 141 GLY A O 1
ATOM 810 N N . THR A 1 142 ? 123.570 73.086 101.514 1.00 211.26 142 THR A N 1
ATOM 811 C CA . THR A 1 142 ? 122.465 73.962 101.120 1.00 211.26 142 THR A CA 1
ATOM 812 C C . THR A 1 142 ? 121.403 73.180 100.339 1.00 211.26 142 THR A C 1
ATOM 813 O O . THR A 1 142 ? 121.165 73.388 99.147 1.00 211.26 142 THR A O 1
ATOM 817 N N . GLU A 1 143 ? 120.784 72.245 101.054 1.00 200.38 143 GLU A N 1
ATOM 818 C CA . GLU A 1 143 ? 119.678 71.484 100.491 1.00 200.38 143 GLU A CA 1
ATOM 819 C C . GLU A 1 143 ? 118.415 72.335 100.496 1.00 200.38 143 GLU A C 1
ATOM 820 O O . GLU A 1 143 ? 118.002 72.842 101.542 1.00 200.38 143 GLU A O 1
ATOM 826 N N . SER A 1 144 ? 117.804 72.491 99.319 1.00 191.53 144 SER A N 1
ATOM 827 C CA . SER A 1 144 ? 116.686 73.418 99.165 1.00 191.53 144 SER A CA 1
ATOM 828 C C . SER A 1 144 ? 115.518 73.035 100.065 1.00 191.53 144 SER A C 1
ATOM 829 O O . SER A 1 144 ? 115.006 73.863 100.828 1.00 191.53 144 SER A O 1
ATOM 832 N N . SER A 1 145 ? 115.081 71.775 99.990 1.00 188.86 145 SER A N 1
ATOM 833 C CA . SER A 1 145 ? 113.978 71.327 100.833 1.00 188.86 145 SER A CA 1
ATOM 834 C C . SER A 1 145 ? 114.339 71.417 102.308 1.00 188.86 145 SER A C 1
ATOM 835 O O . SER A 1 145 ? 113.492 71.769 103.135 1.00 188.86 145 SER A O 1
ATOM 838 N N . HIS A 1 146 ? 115.584 71.102 102.655 1.00 188.41 146 HIS A N 1
ATOM 839 C CA . HIS A 1 146 ? 116.077 71.344 104.002 1.00 188.41 146 HIS A CA 1
ATOM 840 C C . HIS A 1 146 ? 116.351 72.817 104.265 1.00 188.41 146 HIS A C 1
ATOM 841 O O . HIS A 1 146 ? 116.605 73.186 105.416 1.00 188.41 146 HIS A O 1
ATOM 848 N N . GLY A 1 147 ? 116.312 73.658 103.233 1.00 176.96 147 GLY A N 1
ATOM 849 C CA . GLY A 1 147 ? 116.718 75.043 103.365 1.00 176.96 147 GLY A CA 1
ATOM 850 C C . GLY A 1 147 ? 115.620 76.066 103.569 1.00 176.96 147 GLY A C 1
ATOM 851 O O . GLY A 1 147 ? 115.715 76.891 104.482 1.00 176.96 147 GLY A O 1
ATOM 852 N N . PHE A 1 148 ? 114.572 76.037 102.741 1.00 155.44 148 PHE A N 1
ATOM 853 C CA . PHE A 1 148 ? 113.638 77.160 102.760 1.00 155.44 148 PHE A CA 1
ATOM 854 C C . PHE A 1 148 ? 112.749 77.176 103.996 1.00 155.44 148 PHE A C 1
ATOM 855 O O . PHE A 1 148 ? 112.082 78.187 104.238 1.00 155.44 148 PHE A O 1
ATOM 863 N N . LEU A 1 149 ? 112.717 76.095 104.777 1.00 156.08 149 LEU A N 1
ATOM 864 C CA . LEU A 1 149 ? 111.907 76.084 105.990 1.00 156.08 149 LEU A CA 1
ATOM 865 C C . LEU A 1 149 ? 112.365 77.121 107.002 1.00 156.08 149 LEU A C 1
ATOM 866 O O . LEU A 1 149 ? 111.600 77.466 107.908 1.00 156.08 149 LEU A O 1
ATOM 871 N N . TRP A 1 150 ? 113.591 77.626 106.873 1.00 150.32 150 TRP A N 1
ATOM 872 C CA . TRP A 1 150 ? 114.021 78.736 107.709 1.00 150.32 150 TRP A CA 1
ATOM 873 C C . TRP A 1 150 ? 113.277 80.024 107.383 1.00 150.32 150 TRP A C 1
ATOM 874 O O . TRP A 1 150 ? 113.345 80.975 108.169 1.00 150.32 150 TRP A O 1
ATOM 885 N N . TYR A 1 151 ? 112.558 80.072 106.262 1.00 140.85 151 TYR A N 1
ATOM 886 C CA . TYR A 1 151 ? 111.857 81.274 105.831 1.00 140.85 151 TYR A CA 1
ATOM 887 C C . TYR A 1 151 ? 110.356 81.221 106.072 1.00 140.85 151 TYR A C 1
ATOM 888 O O . TYR A 1 151 ? 109.787 82.195 106.571 1.00 140.85 151 TYR A O 1
ATOM 897 N N . LEU A 1 152 ? 109.700 80.117 105.709 1.00 130.76 152 LEU A N 1
ATOM 898 C CA . LEU A 1 152 ? 108.245 80.049 105.812 1.00 130.76 152 LEU A CA 1
ATOM 899 C C . LEU A 1 152 ? 107.785 80.239 107.252 1.00 130.76 152 LEU A C 1
ATOM 900 O O . LEU A 1 152 ? 106.888 81.046 107.530 1.00 130.76 152 LEU A O 1
ATOM 905 N N . LEU A 1 153 ? 108.385 79.493 108.180 1.00 134.36 153 LEU A N 1
ATOM 906 C CA . LEU A 1 153 ? 107.953 79.555 109.571 1.00 134.36 153 LEU A CA 1
ATOM 907 C C . LEU A 1 153 ? 108.193 80.936 110.161 1.00 134.36 153 LEU A C 1
ATOM 908 O O . LEU A 1 153 ? 107.335 81.474 110.870 1.00 134.36 153 LEU A O 1
ATOM 913 N N . PHE A 1 154 ? 109.353 81.528 109.880 1.00 131.92 154 PHE A N 1
ATOM 914 C CA . PHE A 1 154 ? 109.642 82.852 110.413 1.00 131.92 154 PHE A CA 1
ATOM 915 C C . PHE A 1 154 ? 108.699 83.898 109.836 1.00 131.92 154 PHE A C 1
ATOM 916 O O . PHE A 1 154 ? 108.225 84.780 110.562 1.00 131.92 154 PHE A O 1
ATOM 924 N N . TYR A 1 155 ? 108.411 83.814 108.537 1.00 119.62 155 TYR A N 1
ATOM 925 C CA . TYR A 1 155 ? 107.472 84.744 107.924 1.00 119.62 155 TYR A CA 1
ATOM 926 C C . TYR A 1 155 ? 106.097 84.624 108.562 1.00 119.62 155 TYR A C 1
ATOM 927 O O . TYR A 1 155 ? 105.465 85.632 108.902 1.00 119.62 155 TYR A O 1
ATOM 936 N N . CYS A 1 156 ? 105.625 83.391 108.746 1.00 131.59 156 CYS A N 1
ATOM 937 C CA . CYS A 1 156 ? 104.322 83.182 109.366 1.00 131.59 156 CYS A CA 1
ATOM 938 C C . CYS A 1 156 ? 104.295 83.725 110.788 1.00 131.59 156 CYS A C 1
ATOM 939 O O . CYS A 1 156 ? 103.319 84.362 111.205 1.00 131.59 156 CYS A O 1
ATOM 942 N N . LEU A 1 157 ? 105.356 83.470 111.554 1.00 125.84 157 LEU A N 1
ATOM 943 C CA . LEU A 1 157 ? 105.392 83.930 112.936 1.00 125.84 157 LEU A CA 1
ATOM 944 C C . LEU A 1 157 ? 105.387 85.451 113.005 1.00 125.84 157 LEU A C 1
ATOM 945 O O . LEU A 1 157 ? 104.692 86.040 113.841 1.00 125.84 157 LEU A O 1
ATOM 950 N N . PHE A 1 158 ? 106.153 86.105 112.128 1.00 119.43 158 PHE A N 1
ATOM 951 C CA . PHE A 1 158 ? 106.138 87.562 112.088 1.00 119.43 158 PHE A CA 1
ATOM 952 C C . PHE A 1 158 ? 104.762 88.085 111.719 1.00 119.43 158 PHE A C 1
ATOM 953 O O . PHE A 1 158 ? 104.290 89.071 112.298 1.00 119.43 158 PHE A O 1
ATOM 961 N N . GLU A 1 159 ? 104.110 87.450 110.747 1.00 120.82 159 GLU A N 1
ATOM 962 C CA . GLU A 1 159 ? 102.786 87.901 110.339 1.00 120.82 159 GLU A CA 1
ATOM 963 C C . GLU A 1 159 ? 101.797 87.790 111.492 1.00 120.82 159 GLU A C 1
ATOM 964 O O . GLU A 1 159 ? 101.023 88.718 111.757 1.00 120.82 159 GLU A O 1
ATOM 970 N N . THR A 1 160 ? 101.827 86.664 112.206 1.00 121.22 160 THR A N 1
ATOM 971 C CA . THR A 1 160 ? 100.917 86.480 113.332 1.00 121.22 160 THR A CA 1
ATOM 972 C C . THR A 1 160 ? 101.206 87.473 114.451 1.00 121.22 160 THR A C 1
ATOM 973 O O . THR A 1 160 ? 100.280 88.024 115.054 1.00 121.22 160 THR A O 1
ATOM 977 N N . LEU A 1 161 ? 102.485 87.723 114.741 1.00 117.40 161 LEU A N 1
ATOM 978 C CA . LEU A 1 161 ? 102.822 88.667 115.802 1.00 117.40 161 LEU A CA 1
ATOM 979 C C . LEU A 1 161 ? 102.387 90.085 115.448 1.00 117.40 161 LEU A C 1
ATOM 980 O O . LEU A 1 161 ? 101.857 90.815 116.295 1.00 117.40 161 LEU A O 1
ATOM 985 N N . VAL A 1 162 ? 102.611 90.500 114.202 1.00 112.29 162 VAL A N 1
ATOM 986 C CA . VAL A 1 162 ? 102.209 91.843 113.802 1.00 112.29 162 VAL A CA 1
ATOM 987 C C . VAL A 1 162 ? 100.692 91.967 113.801 1.00 112.29 162 VAL A C 1
ATOM 988 O O . VAL A 1 162 ? 100.142 93.019 114.147 1.00 112.29 162 VAL A O 1
ATOM 992 N N . THR A 1 163 ? 99.988 90.898 113.419 1.00 120.22 163 THR A N 1
ATOM 993 C CA . THR A 1 163 ? 98.537 90.893 113.572 1.00 120.22 163 THR A CA 1
ATOM 994 C C . THR A 1 163 ? 98.140 91.060 115.031 1.00 120.22 163 THR A C 1
ATOM 995 O O . THR A 1 163 ? 97.230 91.832 115.352 1.00 120.22 163 THR A O 1
ATOM 999 N N . CYS A 1 164 ? 98.818 90.347 115.929 1.00 124.18 164 CYS A N 1
ATOM 1000 C CA . CYS A 1 164 ? 98.574 90.496 117.357 1.00 124.18 164 CYS A CA 1
ATOM 1001 C C . CYS A 1 164 ? 98.795 91.921 117.837 1.00 124.18 164 CYS A C 1
ATOM 1002 O O . CYS A 1 164 ? 98.090 92.367 118.747 1.00 124.18 164 CYS A O 1
ATOM 1005 N N . PHE A 1 165 ? 99.751 92.639 117.253 1.00 115.56 165 PHE A N 1
ATOM 1006 C CA . PHE A 1 165 ? 99.971 94.035 117.608 1.00 115.56 165 PHE A CA 1
ATOM 1007 C C . PHE A 1 165 ? 98.974 95.000 116.986 1.00 115.56 165 PHE A C 1
ATOM 1008 O O . PHE A 1 165 ? 98.654 96.012 117.614 1.00 115.56 165 PHE A O 1
ATOM 1016 N N . HIS A 1 166 ? 98.485 94.725 115.778 1.00 112.06 166 HIS A N 1
ATOM 1017 C CA . HIS A 1 166 ? 97.716 95.731 115.048 1.00 112.06 166 HIS A CA 1
ATOM 1018 C C . HIS A 1 166 ? 96.324 95.936 115.634 1.00 112.06 166 HIS A C 1
ATOM 1019 O O . HIS A 1 166 ? 95.954 97.062 115.982 1.00 112.06 166 HIS A O 1
ATOM 1026 N N . VAL A 1 167 ? 95.537 94.861 115.733 1.00 109.20 167 VAL A N 1
ATOM 1027 C CA . VAL A 1 167 ? 94.122 95.005 116.084 1.00 109.20 167 VAL A CA 1
ATOM 1028 C C . VAL A 1 167 ? 93.908 95.770 117.385 1.00 109.20 167 VAL A C 1
ATOM 1029 O O . VAL A 1 167 ? 93.093 96.706 117.394 1.00 109.20 167 VAL A O 1
ATOM 1033 N N . PRO A 1 168 ? 94.571 95.441 118.499 1.00 112.17 168 PRO A N 1
ATOM 1034 C CA . PRO A 1 168 ? 94.363 96.254 119.708 1.00 112.17 168 PRO A CA 1
ATOM 1035 C C . PRO A 1 168 ? 94.754 97.708 119.527 1.00 112.17 168 PRO A C 1
ATOM 1036 O O . PRO A 1 168 ? 94.100 98.598 120.087 1.00 112.17 168 PRO A O 1
ATOM 1040 N N . TYR A 1 169 ? 95.811 97.979 118.760 1.00 116.43 169 TYR A N 1
ATOM 1041 C CA . TYR A 1 169 ? 96.211 99.363 118.540 1.00 116.43 169 TYR A CA 1
ATOM 1042 C C . TYR A 1 169 ? 95.144 100.122 117.768 1.00 116.43 169 TYR A C 1
ATOM 1043 O O . TYR A 1 169 ? 94.849 101.281 118.076 1.00 116.43 169 TYR A O 1
ATOM 1052 N N . SER A 1 170 ? 94.555 99.485 116.761 1.00 113.68 170 SER A N 1
ATOM 1053 C CA . SER A 1 170 ? 93.475 100.110 116.015 1.00 113.68 170 SER A CA 1
ATOM 1054 C C . SER A 1 170 ? 92.160 100.115 116.781 1.00 113.68 170 SER A C 1
ATOM 1055 O O . SER A 1 170 ? 91.224 100.805 116.367 1.00 113.68 170 SER A O 1
ATOM 1058 N N . ALA A 1 171 ? 92.065 99.366 117.877 1.00 115.90 171 ALA A N 1
ATOM 1059 C CA . ALA A 1 171 ? 90.867 99.374 118.702 1.00 115.90 171 ALA A CA 1
ATOM 1060 C C . ALA A 1 171 ? 90.946 100.374 119.841 1.00 115.90 171 ALA A C 1
ATOM 1061 O O . ALA A 1 171 ? 89.903 100.779 120.364 1.00 115.90 171 ALA A O 1
ATOM 1063 N N . LEU A 1 172 ? 92.154 100.775 120.235 1.00 120.53 172 LEU A N 1
ATOM 1064 C CA . LEU A 1 172 ? 92.314 101.791 121.268 1.00 120.53 172 LEU A CA 1
ATOM 1065 C C . LEU A 1 172 ? 91.575 103.084 120.953 1.00 120.53 172 LEU A C 1
ATOM 1066 O O . LEU A 1 172 ? 91.395 103.909 121.855 1.00 120.53 172 LEU A O 1
ATOM 1071 N N . THR A 1 173 ? 91.144 103.283 119.708 1.00 131.74 173 THR A N 1
ATOM 1072 C CA . THR A 1 173 ? 90.533 104.538 119.289 1.00 131.74 173 THR A CA 1
ATOM 1073 C C . THR A 1 173 ? 89.163 104.780 119.903 1.00 131.74 173 THR A C 1
ATOM 1074 O O . THR A 1 173 ? 88.599 105.855 119.681 1.00 131.74 173 THR A O 1
ATOM 1078 N N . MET A 1 174 ? 88.606 103.832 120.657 1.00 129.83 174 MET A N 1
ATOM 1079 C CA . MET A 1 174 ? 87.326 104.053 121.310 1.00 129.83 174 MET A CA 1
ATOM 1080 C C . MET A 1 174 ? 87.401 104.014 122.827 1.00 129.83 174 MET A C 1
ATOM 1081 O O . MET A 1 174 ? 86.377 104.230 123.482 1.00 129.83 174 MET A O 1
ATOM 1086 N N . PHE A 1 175 ? 88.566 103.741 123.406 1.00 127.00 175 PHE A N 1
ATOM 1087 C CA . PHE A 1 175 ? 88.734 103.709 124.855 1.00 127.00 175 PHE A CA 1
ATOM 1088 C C . PHE A 1 175 ? 89.525 104.917 125.347 1.00 127.00 175 PHE A C 1
ATOM 1089 O O . PHE A 1 175 ? 90.295 104.828 126.305 1.00 127.00 175 PHE A O 1
ATOM 1097 N N . ILE A 1 176 ? 89.346 106.061 124.692 1.00 134.20 176 ILE A N 1
ATOM 1098 C CA . ILE A 1 176 ? 90.019 107.304 125.067 1.00 134.20 176 ILE A CA 1
ATOM 1099 C C . ILE A 1 176 ? 88.926 108.332 125.347 1.00 134.20 176 ILE A C 1
ATOM 1100 O O . ILE A 1 176 ? 88.434 109.005 124.436 1.00 134.20 176 ILE A O 1
ATOM 1105 N N . SER A 1 177 ? 88.516 108.431 126.612 1.00 157.05 177 SER A N 1
ATOM 1106 C CA . SER A 1 177 ? 87.667 109.501 127.135 1.00 157.05 177 SER A CA 1
ATOM 1107 C C . SER A 1 177 ? 86.231 109.430 126.628 1.00 157.05 177 SER A C 1
ATOM 1108 O O . SER A 1 177 ? 85.365 110.156 127.128 1.00 157.05 177 SER A O 1
ATOM 1111 N N . THR A 1 178 ? 85.964 108.552 125.661 1.00 154.11 178 THR A N 1
ATOM 1112 C CA . THR A 1 178 ? 84.619 108.359 125.112 1.00 154.11 178 THR A CA 1
ATOM 1113 C C . THR A 1 178 ? 83.974 109.685 124.712 1.00 154.11 178 THR A C 1
ATOM 1114 O O . THR A 1 178 ? 82.823 109.967 125.050 1.00 154.11 178 THR A O 1
ATOM 1118 N N . GLU A 1 179 ? 84.723 110.512 123.992 1.00 154.49 179 GLU A N 1
ATOM 1119 C CA . GLU A 1 179 ? 84.211 111.776 123.481 1.00 154.49 179 GLU A CA 1
ATOM 1120 C C . GLU A 1 179 ? 83.988 111.652 121.980 1.00 154.49 179 GLU A C 1
ATOM 1121 O O . GLU A 1 179 ? 84.847 111.131 121.261 1.00 154.49 179 GLU A O 1
ATOM 1127 N N . GLN A 1 180 ? 82.833 112.131 121.516 1.00 150.04 180 GLN A N 1
ATOM 1128 C CA . GLN A 1 180 ? 82.415 111.889 120.139 1.00 150.04 180 GLN A CA 1
ATOM 1129 C C . GLN A 1 180 ? 83.408 112.469 119.138 1.00 150.04 180 GLN A C 1
ATOM 1130 O O . GLN A 1 180 ? 83.786 111.806 118.165 1.00 150.04 180 GLN A O 1
ATOM 1136 N N . SER A 1 181 ? 83.842 113.711 119.356 1.00 144.63 181 SER A N 1
ATOM 1137 C CA . SER A 1 181 ? 84.711 114.366 118.382 1.00 144.63 181 SER A CA 1
ATOM 1138 C C . SER A 1 181 ? 86.149 113.871 118.485 1.00 144.63 181 SER A C 1
ATOM 1139 O O . SER A 1 181 ? 86.845 113.743 117.468 1.00 144.63 181 SER A O 1
ATOM 1142 N N . GLU A 1 182 ? 86.613 113.594 119.705 1.00 146.18 182 GLU A N 1
ATOM 1143 C CA . GLU A 1 182 ? 88.024 113.281 119.894 1.00 146.18 182 GLU A CA 1
ATOM 1144 C C . GLU A 1 182 ? 88.396 111.945 119.269 1.00 146.18 182 GLU A C 1
ATOM 1145 O O . GLU A 1 182 ? 89.558 111.740 118.903 1.00 146.18 182 GLU A O 1
ATOM 1151 N N . ARG A 1 183 ? 87.435 111.033 119.125 1.00 140.90 183 ARG A N 1
ATOM 1152 C CA . ARG A 1 183 ? 87.713 109.781 118.430 1.00 140.90 183 ARG A CA 1
ATOM 1153 C C . ARG A 1 183 ? 88.133 110.044 116.988 1.00 140.90 183 ARG A C 1
ATOM 1154 O O . ARG A 1 183 ? 89.169 109.549 116.525 1.00 140.90 183 ARG A O 1
ATOM 1162 N N . ASP A 1 184 ? 87.344 110.844 116.269 1.00 138.96 184 ASP A N 1
ATOM 1163 C CA . ASP A 1 184 ? 87.693 111.196 114.897 1.00 138.96 184 ASP A CA 1
ATOM 1164 C C . ASP A 1 184 ? 88.993 111.990 114.870 1.00 138.96 184 ASP A C 1
ATOM 1165 O O . ASP A 1 184 ? 89.840 111.790 113.984 1.00 138.96 184 ASP A O 1
ATOM 1170 N N . SER A 1 185 ? 89.174 112.890 115.839 1.00 136.86 185 SER A N 1
ATOM 1171 C CA . SER A 1 185 ? 90.401 113.678 115.889 1.00 136.86 185 SER A CA 1
ATOM 1172 C C . SER A 1 185 ? 91.627 112.778 115.985 1.00 136.86 185 SER A C 1
ATOM 1173 O O . SER A 1 185 ? 92.615 112.974 115.268 1.00 136.86 185 SER A O 1
ATOM 1176 N N . ALA A 1 186 ? 91.578 111.774 116.862 1.00 129.54 186 ALA A N 1
ATOM 1177 C CA . ALA A 1 186 ? 92.690 110.838 116.976 1.00 129.54 186 ALA A CA 1
ATOM 1178 C C . ALA A 1 186 ? 92.850 110.012 115.707 1.00 129.54 186 ALA A C 1
ATOM 1179 O O . ALA A 1 186 ? 93.976 109.712 115.291 1.00 129.54 186 ALA A O 1
ATOM 1181 N N . THR A 1 187 ? 91.735 109.618 115.089 1.00 125.92 187 THR A N 1
ATOM 1182 C CA . THR A 1 187 ? 91.813 108.812 113.875 1.00 125.92 187 THR A CA 1
ATOM 1183 C C . THR A 1 187 ? 92.552 109.553 112.768 1.00 125.92 187 THR A C 1
ATOM 1184 O O . THR A 1 187 ? 93.303 108.946 111.992 1.00 125.92 187 THR A O 1
ATOM 1188 N N . ALA A 1 188 ? 92.352 110.869 112.682 1.00 122.34 188 ALA A N 1
ATOM 1189 C CA . ALA A 1 188 ? 93.027 111.642 111.642 1.00 122.34 188 ALA A CA 1
ATOM 1190 C C . ALA A 1 188 ? 94.544 111.574 111.792 1.00 122.34 188 ALA A C 1
ATOM 1191 O O . ALA A 1 188 ? 95.266 111.289 110.823 1.00 122.34 188 ALA A O 1
ATOM 1193 N N . TYR A 1 189 ? 95.048 111.827 113.001 1.00 121.28 189 TYR A N 1
ATOM 1194 C CA . TYR A 1 189 ? 96.481 111.736 113.235 1.00 121.28 189 TYR A CA 1
ATOM 1195 C C . TYR A 1 189 ? 96.988 110.305 113.183 1.00 121.28 189 TYR A C 1
ATOM 1196 O O . TYR A 1 189 ? 98.189 110.102 112.987 1.00 121.28 189 TYR A O 1
ATOM 1205 N N . ARG A 1 190 ? 96.114 109.313 113.352 1.00 119.04 190 ARG A N 1
ATOM 1206 C CA . ARG A 1 190 ? 96.552 107.935 113.170 1.00 119.04 190 ARG A CA 1
ATOM 1207 C C . ARG A 1 190 ? 96.779 107.622 111.697 1.00 119.04 190 ARG A C 1
ATOM 1208 O O . ARG A 1 190 ? 97.774 106.985 111.337 1.00 119.04 190 ARG A O 1
ATOM 1216 N N . MET A 1 191 ? 95.869 108.064 110.831 1.00 121.43 191 MET A N 1
ATOM 1217 C CA . MET A 1 191 ? 95.997 107.734 109.417 1.00 121.43 191 MET A CA 1
ATOM 1218 C C . MET A 1 191 ? 96.887 108.688 108.635 1.00 121.43 191 MET A C 1
ATOM 1219 O O . MET A 1 191 ? 97.181 108.408 107.469 1.00 121.43 191 MET A O 1
ATOM 1224 N N . THR A 1 192 ? 97.324 109.798 109.225 1.00 115.32 192 THR A N 1
ATOM 1225 C CA . THR A 1 192 ? 98.430 110.526 108.607 1.00 115.32 192 THR A CA 1
ATOM 1226 C C . THR A 1 192 ? 99.732 109.736 108.720 1.00 115.32 192 THR A C 1
ATOM 1227 O O . THR A 1 192 ? 100.503 109.624 107.749 1.00 115.32 192 THR A O 1
ATOM 1231 N N . VAL A 1 193 ? 99.976 109.159 109.896 1.00 112.41 193 VAL A N 1
ATOM 1232 C CA . VAL A 1 193 ? 101.224 108.454 110.151 1.00 112.41 193 VAL A CA 1
ATOM 1233 C C . VAL A 1 193 ? 101.335 107.215 109.274 1.00 112.41 193 VAL A C 1
ATOM 1234 O O . VAL A 1 193 ? 102.431 106.844 108.852 1.00 112.41 193 VAL A O 1
ATOM 1238 N N . GLU A 1 194 ? 100.215 106.548 108.986 1.00 116.48 194 GLU A N 1
ATOM 1239 C CA . GLU A 1 194 ? 100.282 105.358 108.143 1.00 116.48 194 GLU A CA 1
ATOM 1240 C C . GLU A 1 194 ? 100.740 105.699 106.729 1.00 116.48 194 GLU A C 1
ATOM 1241 O O . GLU A 1 194 ? 101.562 104.983 106.143 1.00 116.48 194 GLU A O 1
ATOM 1247 N N . VAL A 1 195 ? 100.218 106.785 106.161 1.00 112.68 195 VAL A N 1
ATOM 1248 C CA . VAL A 1 195 ? 100.650 107.192 104.827 1.00 112.68 195 VAL A CA 1
ATOM 1249 C C . VAL A 1 195 ? 102.125 107.571 104.843 1.00 112.68 195 VAL A C 1
ATOM 1250 O O . VAL A 1 195 ? 102.898 107.175 103.957 1.00 112.68 195 VAL A O 1
ATOM 1254 N N . LEU A 1 196 ? 102.544 108.341 105.853 1.00 116.64 196 LEU A N 1
ATOM 1255 C CA . LEU A 1 196 ? 103.968 108.662 105.933 1.00 116.64 196 LEU A CA 1
ATOM 1256 C C . LEU A 1 196 ? 104.822 107.415 106.113 1.00 116.64 196 LEU A C 1
ATOM 1257 O O . LEU A 1 196 ? 105.944 107.356 105.601 1.00 116.64 196 LEU A O 1
ATOM 1262 N N . GLY A 1 197 ? 104.308 106.407 106.813 1.00 115.05 197 GLY A N 1
ATOM 1263 C CA . GLY A 1 197 ? 105.053 105.170 106.964 1.00 115.05 197 GLY A CA 1
ATOM 1264 C C . GLY A 1 197 ? 105.212 104.437 105.649 1.00 115.05 197 GLY A C 1
ATOM 1265 O O . GLY A 1 197 ? 106.291 103.934 105.330 1.00 115.05 197 GLY A O 1
ATOM 1266 N N . THR A 1 198 ? 104.132 104.361 104.872 1.00 110.52 198 THR A N 1
ATOM 1267 C CA . THR A 1 198 ? 104.220 103.716 103.566 1.00 110.52 198 THR A CA 1
ATOM 1268 C C . THR A 1 198 ? 105.227 104.434 102.680 1.00 110.52 198 THR A C 1
ATOM 1269 O O . THR A 1 198 ? 105.998 103.793 101.957 1.00 110.52 198 THR A O 1
ATOM 1273 N N . VAL A 1 199 ? 105.248 105.766 102.736 1.00 117.49 199 VAL A N 1
ATOM 1274 C CA . VAL A 1 199 ? 106.227 106.515 101.949 1.00 117.49 199 VAL A CA 1
ATOM 1275 C C . VAL A 1 199 ? 107.646 106.213 102.421 1.00 117.49 199 VAL A C 1
ATOM 1276 O O . VAL A 1 199 ? 108.532 105.904 101.618 1.00 117.49 199 VAL A O 1
ATOM 1280 N N . ILE A 1 200 ? 107.882 106.292 103.733 1.00 119.48 200 ILE A N 1
ATOM 1281 C CA . ILE A 1 200 ? 109.244 106.222 104.258 1.00 119.48 200 ILE A CA 1
ATOM 1282 C C . ILE A 1 200 ? 109.823 104.815 104.152 1.00 119.48 200 ILE A C 1
ATOM 1283 O O . ILE A 1 200 ? 111.036 104.648 103.962 1.00 119.48 200 ILE A O 1
ATOM 1288 N N . GLY A 1 201 ? 108.988 103.784 104.297 1.00 119.93 201 GLY A N 1
ATOM 1289 C CA . GLY A 1 201 ? 109.511 102.428 104.351 1.00 119.93 201 GLY A CA 1
ATOM 1290 C C . GLY A 1 201 ? 110.234 102.025 103.084 1.00 119.93 201 GLY A C 1
ATOM 1291 O O . GLY A 1 201 ? 111.334 101.471 103.129 1.00 119.93 201 GLY A O 1
ATOM 1292 N N . THR A 1 202 ? 109.626 102.298 101.932 1.00 129.82 202 THR A N 1
ATOM 1293 C CA . THR A 1 202 ? 110.288 101.986 100.675 1.00 129.82 202 THR A CA 1
ATOM 1294 C C . THR A 1 202 ? 111.511 102.860 100.436 1.00 129.82 202 THR A C 1
ATOM 1295 O O . THR A 1 202 ? 112.513 102.364 99.915 1.00 129.82 202 THR A O 1
ATOM 1299 N N . ALA A 1 203 ? 111.460 104.139 100.816 1.00 131.80 203 ALA A N 1
ATOM 1300 C CA . ALA A 1 203 ? 112.581 105.040 100.568 1.00 131.80 203 ALA A CA 1
ATOM 1301 C C . ALA A 1 203 ? 113.811 104.646 101.377 1.00 131.80 203 ALA A C 1
ATOM 1302 O O . ALA A 1 203 ? 114.939 104.712 100.874 1.00 131.80 203 ALA A O 1
ATOM 1304 N N . ILE A 1 204 ? 113.617 104.247 102.635 1.00 128.18 204 ILE A N 1
ATOM 1305 C CA . ILE A 1 204 ? 114.750 103.830 103.459 1.00 128.18 204 ILE A CA 1
ATOM 1306 C C . ILE A 1 204 ? 115.451 102.638 102.822 1.00 128.18 204 ILE A C 1
ATOM 1307 O O . ILE A 1 204 ? 116.673 102.635 102.631 1.00 128.18 204 ILE A O 1
ATOM 1312 N N . GLN A 1 205 ? 114.674 101.618 102.459 1.00 128.03 205 GLN A N 1
ATOM 1313 C CA . GLN A 1 205 ? 115.250 100.431 101.842 1.00 128.03 205 GLN A CA 1
ATOM 1314 C C . GLN A 1 205 ? 115.920 100.770 100.518 1.00 128.03 205 GLN A C 1
ATOM 1315 O O . GLN A 1 205 ? 116.987 100.233 100.196 1.00 128.03 205 GLN A O 1
ATOM 1321 N N . GLY A 1 206 ? 115.307 101.656 99.732 1.00 135.10 206 GLY A N 1
ATOM 1322 C CA . GLY A 1 206 ? 115.885 102.019 98.451 1.00 135.10 206 GLY A CA 1
ATOM 1323 C C . GLY A 1 206 ? 117.220 102.727 98.582 1.00 135.10 206 GLY A C 1
ATOM 1324 O O . GLY A 1 206 ? 118.171 102.409 97.866 1.00 135.10 206 GLY A O 1
ATOM 1325 N N . GLN A 1 207 ? 117.312 103.701 99.490 1.00 139.73 207 GLN A N 1
ATOM 1326 C CA . GLN A 1 207 ? 118.589 104.377 99.673 1.00 139.73 207 GLN A CA 1
ATOM 1327 C C . GLN A 1 207 ? 119.613 103.498 100.371 1.00 139.73 207 GLN A C 1
ATOM 1328 O O . GLN A 1 207 ? 120.815 103.747 100.234 1.00 139.73 207 GLN A O 1
ATOM 1334 N N . ILE A 1 208 ? 119.180 102.475 101.105 1.00 138.47 208 ILE A N 1
ATOM 1335 C CA . ILE A 1 208 ? 120.137 101.541 101.689 1.00 138.47 208 ILE A CA 1
ATOM 1336 C C . ILE A 1 208 ? 120.639 100.563 100.637 1.00 138.47 208 ILE A C 1
ATOM 1337 O O . ILE A 1 208 ? 121.848 100.393 100.448 1.00 138.47 208 ILE A O 1
ATOM 1342 N N . VAL A 1 209 ? 119.722 99.903 99.943 1.00 140.05 209 VAL A N 1
ATOM 1343 C CA . VAL A 1 209 ? 120.079 98.954 98.895 1.00 140.05 209 VAL A CA 1
ATOM 1344 C C . VAL A 1 209 ? 119.576 99.475 97.556 1.00 140.05 209 VAL A C 1
ATOM 1345 O O . VAL A 1 209 ? 118.378 99.729 97.388 1.00 140.05 209 VAL A O 1
ATOM 1349 N N . GLY A 1 210 ? 120.489 99.616 96.599 1.00 146.85 210 GLY A N 1
ATOM 1350 C CA . GLY A 1 210 ? 120.129 100.236 95.335 1.00 146.85 210 GLY A CA 1
ATOM 1351 C C . GLY A 1 210 ? 119.176 99.371 94.531 1.00 146.85 210 GLY A C 1
ATOM 1352 O O . GLY A 1 210 ? 119.180 98.142 94.633 1.00 146.85 210 GLY A O 1
ATOM 1353 N N . GLN A 1 211 ? 118.345 100.030 93.727 1.00 153.38 211 GLN A N 1
ATOM 1354 C CA . GLN A 1 211 ? 117.400 99.327 92.871 1.00 153.38 211 GLN A CA 1
ATOM 1355 C C . GLN A 1 211 ? 118.131 98.582 91.762 1.00 153.38 211 GLN A C 1
ATOM 1356 O O . GLN A 1 211 ? 119.256 98.929 91.393 1.00 153.38 211 GLN A O 1
ATOM 1358 N N . ALA A 1 212 ? 117.487 97.540 91.240 1.00 160.85 212 ALA A N 1
ATOM 1359 C CA . ALA A 1 212 ? 118.063 96.779 90.140 1.00 160.85 212 ALA A CA 1
ATOM 1360 C C . ALA A 1 212 ? 118.264 97.674 88.924 1.00 160.85 212 ALA A C 1
ATOM 1361 O O . ALA A 1 212 ? 117.473 98.584 88.663 1.00 160.85 212 ALA A O 1
ATOM 1363 N N . LYS A 1 213 ? 119.337 97.414 88.180 1.00 165.20 213 LYS A N 1
ATOM 1364 C CA . LYS A 1 213 ? 119.694 98.269 87.056 1.00 165.20 213 LYS A CA 1
ATOM 1365 C C . LYS A 1 213 ? 118.646 98.189 85.955 1.00 165.20 213 LYS A C 1
ATOM 1366 O O . LYS A 1 213 ? 118.253 97.099 85.529 1.00 165.20 213 LYS A O 1
ATOM 1372 N N . ALA A 1 214 ? 118.197 99.352 85.494 1.00 164.98 214 ALA A N 1
ATOM 1373 C CA . ALA A 1 214 ? 117.287 99.408 84.368 1.00 164.98 214 ALA A CA 1
ATOM 1374 C C . ALA A 1 214 ? 118.012 98.980 83.095 1.00 164.98 214 ALA A C 1
ATOM 1375 O O . ALA A 1 214 ? 119.221 99.185 82.959 1.00 164.98 214 ALA A O 1
ATOM 1377 N N . PRO A 1 215 ? 117.296 98.380 82.145 1.00 169.37 215 PRO A N 1
ATOM 1378 C CA . PRO A 1 215 ? 117.940 97.884 80.917 1.00 169.37 215 PRO A CA 1
ATOM 1379 C C . PRO A 1 215 ? 118.016 98.886 79.770 1.00 169.37 215 PRO A C 1
ATOM 1380 O O . PRO A 1 215 ? 118.766 98.633 78.822 1.00 169.37 215 PRO A O 1
ATOM 1384 N N . CYS A 1 216 ? 117.278 99.993 79.826 1.00 164.99 216 CYS A N 1
ATOM 1385 C CA . CYS A 1 216 ? 117.302 100.968 78.745 1.00 164.99 216 CYS A CA 1
ATOM 1386 C C . CYS A 1 216 ? 117.196 102.372 79.320 1.00 164.99 216 CYS A C 1
ATOM 1387 O O . CYS A 1 216 ? 116.607 102.590 80.382 1.00 164.99 216 CYS A O 1
ATOM 1390 N N . LEU A 1 217 ? 117.779 103.326 78.596 1.00 166.96 217 LEU A N 1
ATOM 1391 C CA . LEU A 1 217 ? 117.826 104.722 79.009 1.00 166.96 217 LEU A CA 1
ATOM 1392 C C . LEU A 1 217 ? 117.114 105.579 77.974 1.00 166.96 217 LEU A C 1
ATOM 1393 O O . LEU A 1 217 ? 117.184 105.298 76.772 1.00 166.96 217 LEU A O 1
ATOM 1395 N N . GLN A 1 218 ? 116.434 106.622 78.444 1.00 174.64 218 GLN A N 1
ATOM 1396 C CA . GLN A 1 218 ? 115.666 107.505 77.577 1.00 174.64 218 GLN A CA 1
ATOM 1397 C C . GLN A 1 218 ? 116.437 108.794 77.327 1.00 174.64 218 GLN A C 1
ATOM 1398 O O . GLN A 1 218 ? 116.844 109.474 78.274 1.00 174.64 218 GLN A O 1
ATOM 1400 N N . ASP A 1 219 ? 116.633 109.124 76.053 1.00 181.05 219 ASP A N 1
ATOM 1401 C CA . ASP A 1 219 ? 117.329 110.352 75.690 1.00 181.05 219 ASP A CA 1
ATOM 1402 C C . ASP A 1 219 ? 116.502 111.569 76.083 1.00 181.05 219 ASP A C 1
ATOM 1403 O O . ASP A 1 219 ? 115.272 111.501 76.158 1.00 181.05 219 ASP A O 1
ATOM 1405 N N . GLN A 1 220 ? 117.187 112.687 76.343 1.00 188.97 220 GLN A N 1
ATOM 1406 C CA . GLN A 1 220 ? 116.492 113.910 76.730 1.00 188.97 220 GLN A CA 1
ATOM 1407 C C . GLN A 1 220 ? 115.525 114.375 75.650 1.00 188.97 220 GLN A C 1
ATOM 1408 O O . GLN A 1 220 ? 114.400 114.785 75.958 1.00 188.97 220 GLN A O 1
ATOM 1414 N N . ASN A 1 221 ? 115.942 114.326 74.383 1.00 184.97 221 ASN A N 1
ATOM 1415 C CA . ASN A 1 221 ? 115.019 114.608 73.289 1.00 184.97 221 ASN A CA 1
ATOM 1416 C C . ASN A 1 221 ? 113.854 113.627 73.304 1.00 184.97 221 ASN A C 1
ATOM 1417 O O . ASN A 1 221 ? 112.726 113.971 72.933 1.00 184.97 221 ASN A O 1
ATOM 1422 N N . GLY A 1 222 ? 114.113 112.400 73.743 1.00 182.97 222 GLY A N 1
ATOM 1423 C CA . GLY A 1 222 ? 113.116 111.352 73.805 1.00 182.97 222 GLY A CA 1
ATOM 1424 C C . GLY A 1 222 ? 113.399 110.237 72.822 1.00 182.97 222 GLY A C 1
ATOM 1425 O O . GLY A 1 222 ? 113.032 110.317 71.646 1.00 182.97 222 GLY A O 1
ATOM 1426 N N . SER A 1 223 ? 114.038 109.180 73.317 1.00 175.82 223 SER A N 1
ATOM 1427 C CA . SER A 1 223 ? 114.374 107.999 72.536 1.00 175.82 223 SER A CA 1
ATOM 1428 C C . SER A 1 223 ? 114.957 106.967 73.487 1.00 175.82 223 SER A C 1
ATOM 1429 O O . SER A 1 223 ? 115.626 107.311 74.463 1.00 175.82 223 SER A O 1
ATOM 1431 N N . VAL A 1 224 ? 114.715 105.698 73.183 1.00 178.05 224 VAL A N 1
ATOM 1432 C CA . VAL A 1 224 ? 115.132 104.594 74.038 1.00 178.05 224 VAL A CA 1
ATOM 1433 C C . VAL A 1 224 ? 116.377 103.964 73.436 1.00 178.05 224 VAL A C 1
ATOM 1434 O O . VAL A 1 224 ? 116.391 103.617 72.250 1.00 178.05 224 VAL A O 1
ATOM 1436 N N . VAL A 1 225 ? 117.419 103.819 74.250 1.00 175.73 225 VAL A N 1
ATOM 1437 C CA . VAL A 1 225 ? 118.669 103.198 73.828 1.00 175.73 225 VAL A CA 1
ATOM 1438 C C . VAL A 1 225 ? 118.819 101.887 74.585 1.00 175.73 225 VAL A C 1
ATOM 1439 O O . VAL A 1 225 ? 118.889 101.879 75.820 1.00 175.73 225 VAL A O 1
ATOM 1441 N N . VAL A 1 226 ? 118.869 100.777 73.845 1.00 175.51 226 VAL A N 1
ATOM 1442 C CA . VAL A 1 226 ? 118.988 99.474 74.481 1.00 175.51 226 VAL A CA 1
ATOM 1443 C C . VAL A 1 226 ? 120.385 99.313 75.072 1.00 175.51 226 VAL A C 1
ATOM 1444 O O . VAL A 1 226 ? 121.331 100.017 74.699 1.00 175.51 226 VAL A O 1
ATOM 1446 N N . SER A 1 227 ? 120.514 98.375 76.006 1.00 179.76 227 SER A N 1
ATOM 1447 C CA . SER A 1 227 ? 121.792 98.112 76.649 1.00 179.76 227 SER A CA 1
ATOM 1448 C C . SER A 1 227 ? 121.797 96.689 77.188 1.00 179.76 227 SER A C 1
ATOM 1449 O O . SER A 1 227 ? 120.752 96.046 77.309 1.00 179.76 227 SER A O 1
ATOM 1451 N N . GLU A 1 228 ? 122.994 96.204 77.508 1.00 206.27 228 GLU A N 1
ATOM 1452 C CA . GLU A 1 228 ? 123.181 94.870 78.067 1.00 206.27 228 GLU A CA 1
ATOM 1453 C C . GLU A 1 228 ? 124.288 94.929 79.107 1.00 206.27 228 GLU A C 1
ATOM 1454 O O . GLU A 1 228 ? 125.411 95.340 78.796 1.00 206.27 228 GLU A O 1
ATOM 1456 N N . VAL A 1 229 ? 123.971 94.524 80.338 1.00 219.37 229 VAL A N 1
ATOM 1457 C CA . VAL A 1 229 ? 124.967 94.546 81.405 1.00 219.37 229 VAL A CA 1
ATOM 1458 C C . VAL A 1 229 ? 126.040 93.492 81.160 1.00 219.37 229 VAL A C 1
ATOM 1459 O O . VAL A 1 229 ? 127.240 93.774 81.271 1.00 219.37 229 VAL A O 1
ATOM 1461 N N . ALA A 1 230 ? 125.628 92.271 80.816 1.00 224.01 230 ALA A N 1
ATOM 1462 C CA . ALA A 1 230 ? 126.542 91.161 80.541 1.00 224.01 230 ALA A CA 1
ATOM 1463 C C . ALA A 1 230 ? 127.534 90.964 81.685 1.00 224.01 230 ALA A C 1
ATOM 1464 O O . ALA A 1 230 ? 128.753 90.965 81.496 1.00 224.01 230 ALA A O 1
ATOM 1466 N N . ASN A 1 231 ? 126.997 90.797 82.889 1.00 224.93 231 ASN A N 1
ATOM 1467 C CA . ASN A 1 231 ? 127.795 90.661 84.100 1.00 224.93 231 ASN A CA 1
ATOM 1468 C C . ASN A 1 231 ? 127.524 89.303 84.732 1.00 224.93 231 ASN A C 1
ATOM 1469 O O . ASN A 1 231 ? 126.364 88.896 84.862 1.00 224.93 231 ASN A O 1
ATOM 1471 N N . ARG A 1 232 ? 128.596 88.603 85.115 1.00 227.68 232 ARG A N 1
ATOM 1472 C CA . ARG A 1 232 ? 128.437 87.345 85.837 1.00 227.68 232 ARG A CA 1
ATOM 1473 C C . ARG A 1 232 ? 127.749 87.567 87.179 1.00 227.68 232 ARG A C 1
ATOM 1474 O O . ARG A 1 232 ? 126.864 86.794 87.565 1.00 227.68 232 ARG A O 1
ATOM 1476 N N . THR A 1 233 ? 128.144 88.621 87.897 1.00 225.57 233 THR A N 1
ATOM 1477 C CA . THR A 1 233 ? 127.500 89.026 89.149 1.00 225.57 233 THR A CA 1
ATOM 1478 C C . THR A 1 233 ? 127.441 87.876 90.151 1.00 225.57 233 THR A C 1
ATOM 1479 O O . THR A 1 233 ? 126.430 87.658 90.822 1.00 225.57 233 THR A O 1
ATOM 1481 N N . GLN A 1 234 ? 128.544 87.130 90.255 1.00 217.65 234 GLN A N 1
ATOM 1482 C CA . GLN A 1 234 ? 128.609 85.984 91.154 1.00 217.65 234 GLN A CA 1
ATOM 1483 C C . GLN A 1 234 ? 129.806 86.061 92.097 1.00 217.65 234 GLN A C 1
ATOM 1484 O O . GLN A 1 234 ? 130.163 85.054 92.718 1.00 217.65 234 GLN A O 1
ATOM 1486 N N . SER A 1 235 ? 130.434 87.229 92.216 1.00 200.07 235 SER A N 1
ATOM 1487 C CA . SER A 1 235 ? 131.547 87.385 93.142 1.00 200.07 235 SER A CA 1
ATOM 1488 C C . SER A 1 235 ? 131.061 87.240 94.578 1.00 200.07 235 SER A C 1
ATOM 1489 O O . SER A 1 235 ? 130.039 87.815 94.962 1.00 200.07 235 SER A O 1
ATOM 1491 N N . THR A 1 236 ? 131.800 86.463 95.374 1.00 193.76 236 THR A N 1
ATOM 1492 C CA . THR A 1 236 ? 131.384 86.209 96.749 1.00 193.76 236 THR A CA 1
ATOM 1493 C C . THR A 1 236 ? 131.453 87.475 97.597 1.00 193.76 236 THR A C 1
ATOM 1494 O O . THR A 1 236 ? 130.677 87.636 98.548 1.00 193.76 236 THR A O 1
ATOM 1498 N N . ALA A 1 237 ? 132.373 88.385 97.269 1.00 189.18 237 ALA A N 1
ATOM 1499 C CA . ALA A 1 237 ? 132.494 89.619 98.038 1.00 189.18 237 ALA A CA 1
ATOM 1500 C C . ALA A 1 237 ? 131.232 90.464 97.927 1.00 189.18 237 ALA A C 1
ATOM 1501 O O . ALA A 1 237 ? 130.729 90.979 98.932 1.00 189.18 237 ALA A O 1
ATOM 1503 N N . SER A 1 238 ? 130.698 90.603 96.713 1.00 182.48 238 SER A N 1
ATOM 1504 C CA . SER A 1 238 ? 129.478 91.379 96.521 1.00 182.48 238 SER A CA 1
ATOM 1505 C C . SER A 1 238 ? 128.306 90.750 97.266 1.00 182.48 238 SER A C 1
ATOM 1506 O O . SER A 1 238 ? 127.480 91.453 97.858 1.00 182.48 238 SER A O 1
ATOM 1509 N N . LEU A 1 239 ? 128.215 89.421 97.234 1.00 174.32 239 LEU A N 1
ATOM 1510 C CA . LEU A 1 239 ? 127.149 88.719 97.940 1.00 174.32 239 LEU A CA 1
ATOM 1511 C C . LEU A 1 239 ? 127.233 88.963 99.444 1.00 174.32 239 LEU A C 1
ATOM 1512 O O . LEU A 1 239 ? 126.231 89.289 100.098 1.00 174.32 239 LEU A O 1
ATOM 1517 N N . LYS A 1 240 ? 128.431 88.806 100.007 1.00 176.17 240 LYS A N 1
ATOM 1518 C CA . LYS A 1 240 ? 128.636 88.985 101.438 1.00 176.17 240 LYS A CA 1
ATOM 1519 C C . LYS A 1 240 ? 128.395 90.436 101.828 1.00 176.17 240 LYS A C 1
ATOM 1520 O O . LYS A 1 240 ? 128.019 90.726 102.969 1.00 176.17 240 LYS A O 1
ATOM 1526 N N . ASP A 1 241 ? 128.616 91.357 100.888 1.00 174.72 241 ASP A N 1
ATOM 1527 C CA . ASP A 1 241 ? 128.311 92.760 101.148 1.00 174.72 241 ASP A CA 1
ATOM 1528 C C . ASP A 1 241 ? 126.806 93.001 101.161 1.00 174.72 241 ASP A C 1
ATOM 1529 O O . ASP A 1 241 ? 126.290 93.701 102.040 1.00 174.72 241 ASP A O 1
ATOM 1534 N N . THR A 1 242 ? 126.086 92.433 100.190 1.00 160.73 242 THR A N 1
ATOM 1535 C CA . THR A 1 242 ? 124.645 92.655 100.109 1.00 160.73 242 THR A CA 1
ATOM 1536 C C . THR A 1 242 ? 123.926 92.073 101.317 1.00 160.73 242 THR A C 1
ATOM 1537 O O . THR A 1 242 ? 122.946 92.653 101.805 1.00 160.73 242 THR A O 1
ATOM 1541 N N . GLN A 1 243 ? 124.383 90.916 101.804 1.00 154.37 243 GLN A N 1
ATOM 1542 C CA . GLN A 1 243 ? 123.778 90.368 103.014 1.00 154.37 243 GLN A CA 1
ATOM 1543 C C . GLN A 1 243 ? 123.919 91.335 104.182 1.00 154.37 243 GLN A C 1
ATOM 1544 O O . GLN A 1 243 ? 122.968 91.545 104.945 1.00 154.37 243 GLN A O 1
ATOM 1550 N N . ASN A 1 244 ? 125.095 91.946 104.328 1.00 153.72 244 ASN A N 1
ATOM 1551 C CA . ASN A 1 244 ? 125.301 92.904 105.409 1.00 153.72 244 ASN A CA 1
ATOM 1552 C C . ASN A 1 244 ? 124.407 94.126 105.238 1.00 153.72 244 ASN A C 1
ATOM 1553 O O . ASN A 1 244 ? 123.898 94.679 106.219 1.00 153.72 244 ASN A O 1
ATOM 1558 N N . ALA A 1 245 ? 124.213 94.572 103.998 1.00 145.73 245 ALA A N 1
ATOM 1559 C CA . ALA A 1 245 ? 123.349 95.717 103.739 1.00 145.73 245 ALA A CA 1
ATOM 1560 C C . ALA A 1 245 ? 121.916 95.425 104.163 1.00 145.73 245 ALA A C 1
ATOM 1561 O O . ALA A 1 245 ? 121.276 96.241 104.841 1.00 145.73 245 ALA A O 1
ATOM 1563 N N . TYR A 1 246 ? 121.401 94.266 103.750 1.00 141.04 246 TYR A N 1
ATOM 1564 C CA . TYR A 1 246 ? 120.063 93.868 104.177 1.00 141.04 246 TYR A CA 1
ATOM 1565 C C . TYR A 1 246 ? 119.974 93.751 105.693 1.00 141.04 246 TYR A C 1
ATOM 1566 O O . TYR A 1 246 ? 118.967 94.146 106.295 1.00 141.04 246 TYR A O 1
ATOM 1575 N N . LEU A 1 247 ? 121.017 93.215 106.329 1.00 144.37 247 LEU A N 1
ATOM 1576 C CA . LEU A 1 247 ? 121.027 93.138 107.786 1.00 144.37 247 LEU A CA 1
ATOM 1577 C C . LEU A 1 247 ? 120.912 94.522 108.409 1.00 144.37 247 LEU A C 1
ATOM 1578 O O . LEU A 1 247 ? 120.147 94.724 109.360 1.00 144.37 247 LEU A O 1
ATOM 1583 N N . LEU A 1 248 ? 121.671 95.487 107.888 1.00 139.79 248 LEU A N 1
ATOM 1584 C CA . LEU A 1 248 ? 121.635 96.840 108.433 1.00 139.79 248 LEU A CA 1
ATOM 1585 C C . LEU A 1 248 ? 120.258 97.466 108.265 1.00 139.79 248 LEU A C 1
ATOM 1586 O O . LEU A 1 248 ? 119.747 98.122 109.182 1.00 139.79 248 LEU A O 1
ATOM 1591 N N . ALA A 1 249 ? 119.648 97.284 107.093 1.00 135.77 249 ALA A N 1
ATOM 1592 C CA . ALA A 1 249 ? 118.315 97.837 106.868 1.00 135.77 249 ALA A CA 1
ATOM 1593 C C . ALA A 1 249 ? 117.299 97.229 107.827 1.00 135.77 249 ALA A C 1
ATOM 1594 O O . ALA A 1 249 ? 116.475 97.946 108.418 1.00 135.77 249 ALA A O 1
ATOM 1596 N N . ALA A 1 250 ? 117.349 95.907 108.000 1.00 137.20 250 ALA A N 1
ATOM 1597 C CA . ALA A 1 250 ? 116.438 95.251 108.927 1.00 137.20 250 ALA A CA 1
ATOM 1598 C C . ALA A 1 250 ? 116.651 95.750 110.348 1.00 137.20 250 ALA A C 1
ATOM 1599 O O . ALA A 1 250 ? 115.686 95.963 111.089 1.00 137.20 250 ALA A O 1
ATOM 1601 N N . GLY A 1 251 ? 117.909 95.934 110.748 1.00 141.30 251 GLY A N 1
ATOM 1602 C CA . GLY A 1 251 ? 118.178 96.455 112.077 1.00 141.30 251 GLY A CA 1
ATOM 1603 C C . GLY A 1 251 ? 117.629 97.853 112.275 1.00 141.30 251 GLY A C 1
ATOM 1604 O O . GLY A 1 251 ? 117.078 98.169 113.332 1.00 141.30 251 GLY A O 1
ATOM 1605 N N . ILE A 1 252 ? 117.767 98.708 111.261 1.00 132.77 252 ILE A N 1
ATOM 1606 C CA . ILE A 1 252 ? 117.239 100.066 111.362 1.00 132.77 252 ILE A CA 1
ATOM 1607 C C . ILE A 1 252 ? 115.725 100.032 111.529 1.00 132.77 252 ILE A C 1
ATOM 1608 O O . ILE A 1 252 ? 115.153 100.729 112.383 1.00 132.77 252 ILE A O 1
ATOM 1613 N N . ILE A 1 253 ? 115.053 99.216 110.715 1.00 133.85 253 ILE A N 1
ATOM 1614 C CA . ILE A 1 253 ? 113.596 99.156 110.791 1.00 133.85 253 ILE A CA 1
ATOM 1615 C C . ILE A 1 253 ? 113.153 98.580 112.131 1.00 133.85 253 ILE A C 1
ATOM 1616 O O . ILE A 1 253 ? 112.177 99.044 112.727 1.00 133.85 253 ILE A O 1
ATOM 1621 N N . ALA A 1 254 ? 113.870 97.576 112.639 1.00 136.37 254 ALA A N 1
ATOM 1622 C CA . ALA A 1 254 ? 113.536 97.023 113.947 1.00 136.37 254 ALA A CA 1
ATOM 1623 C C . ALA A 1 254 ? 113.722 98.058 115.050 1.00 136.37 254 ALA A C 1
ATOM 1624 O O . ALA A 1 254 ? 112.915 98.134 115.986 1.00 136.37 254 ALA A O 1
ATOM 1626 N N . SER A 1 255 ? 114.791 98.851 114.969 1.00 138.04 255 SER A N 1
ATOM 1627 C CA . SER A 1 255 ? 115.023 99.869 115.984 1.00 138.04 255 SER A CA 1
ATOM 1628 C C . SER A 1 255 ? 113.914 100.911 115.981 1.00 138.04 255 SER A C 1
ATOM 1629 O O . SER A 1 255 ? 113.422 101.304 117.046 1.00 138.04 255 SER A O 1
ATOM 1632 N N . ILE A 1 256 ? 113.499 101.368 114.798 1.00 132.51 256 ILE A N 1
ATOM 1633 C CA . ILE A 1 256 ? 112.402 102.333 114.780 1.00 132.51 256 ILE A CA 1
ATOM 1634 C C . ILE A 1 256 ? 111.103 101.678 115.244 1.00 132.51 256 ILE A C 1
ATOM 1635 O O . ILE A 1 256 ? 110.284 102.319 115.917 1.00 132.51 256 ILE A O 1
ATOM 1640 N N . TYR A 1 257 ? 110.904 100.395 114.924 1.00 128.87 257 TYR A N 1
ATOM 1641 C CA . TYR A 1 257 ? 109.754 99.651 115.429 1.00 128.87 257 TYR A CA 1
ATOM 1642 C C . TYR A 1 257 ? 109.690 99.709 116.948 1.00 128.87 257 TYR A C 1
ATOM 1643 O O . TYR A 1 257 ? 108.665 100.084 117.530 1.00 128.87 257 TYR A O 1
ATOM 1652 N N . VAL A 1 258 ? 110.792 99.344 117.606 1.00 133.22 258 VAL A N 1
ATOM 1653 C CA . VAL A 1 258 ? 110.780 99.258 119.063 1.00 133.22 258 VAL A CA 1
ATOM 1654 C C . VAL A 1 258 ? 110.704 100.646 119.686 1.00 133.22 258 VAL A C 1
ATOM 1655 O O . VAL A 1 258 ? 110.091 100.822 120.747 1.00 133.22 258 VAL A O 1
ATOM 1659 N N . LEU A 1 259 ? 111.300 101.656 119.046 1.00 134.80 259 LEU A N 1
ATOM 1660 C CA . LEU A 1 259 ? 111.186 103.010 119.574 1.00 134.80 259 LEU A CA 1
ATOM 1661 C C . LEU A 1 259 ? 109.740 103.486 119.530 1.00 134.80 259 LEU A C 1
ATOM 1662 O O . LEU A 1 259 ? 109.233 104.048 120.507 1.00 134.80 259 LEU A O 1
ATOM 1667 N N . CYS A 1 260 ? 109.053 103.256 118.408 1.00 139.39 260 CYS A N 1
ATOM 1668 C CA . CYS A 1 260 ? 107.645 103.630 118.327 1.00 139.39 260 CYS A CA 1
ATOM 1669 C C . CYS A 1 260 ? 106.814 102.859 119.344 1.00 139.39 260 CYS A C 1
ATOM 1670 O O . CYS A 1 260 ? 105.907 103.421 119.972 1.00 139.39 260 CYS A O 1
ATOM 1673 N N . ALA A 1 261 ? 107.108 101.569 119.518 1.00 138.19 261 ALA A N 1
ATOM 1674 C CA . ALA A 1 261 ? 106.378 100.770 120.496 1.00 138.19 261 ALA A CA 1
ATOM 1675 C C . ALA A 1 261 ? 106.528 101.344 121.899 1.00 138.19 261 ALA A C 1
ATOM 1676 O O . ALA A 1 261 ? 105.539 101.511 122.623 1.00 138.19 261 ALA A O 1
ATOM 1678 N N . PHE A 1 262 ? 107.761 101.654 122.305 1.00 136.88 262 PHE A N 1
ATOM 1679 C CA . PHE A 1 262 ? 107.965 102.221 123.633 1.00 136.88 262 PHE A CA 1
ATOM 1680 C C . PHE A 1 262 ? 107.392 103.624 123.771 1.00 136.88 262 PHE A C 1
ATOM 1681 O O . PHE A 1 262 ? 107.027 104.017 124.882 1.00 136.88 262 PHE A O 1
ATOM 1689 N N . ILE A 1 263 ? 107.312 104.396 122.686 1.00 133.40 263 ILE A N 1
ATOM 1690 C CA . ILE A 1 263 ? 106.593 105.663 122.772 1.00 133.40 263 ILE A CA 1
ATOM 1691 C C . ILE A 1 263 ? 105.114 105.418 123.028 1.00 133.40 263 ILE A C 1
ATOM 1692 O O . ILE A 1 263 ? 104.493 106.098 123.851 1.00 133.40 263 ILE A O 1
ATOM 1697 N N . LEU A 1 264 ? 104.525 104.443 122.334 1.00 135.03 264 LEU A N 1
ATOM 1698 C CA . LEU A 1 264 ? 103.090 104.213 122.469 1.00 135.03 264 LEU A CA 1
ATOM 1699 C C . LEU A 1 264 ? 102.723 103.757 123.877 1.00 135.03 264 LEU A C 1
ATOM 1700 O O . LEU A 1 264 ? 101.711 104.198 124.434 1.00 135.03 264 LEU A O 1
ATOM 1705 N N . ILE A 1 265 ? 103.534 102.878 124.471 1.00 134.87 265 ILE A N 1
ATOM 1706 C CA . ILE A 1 265 ? 103.186 102.289 125.759 1.00 134.87 265 ILE A CA 1
ATOM 1707 C C . ILE A 1 265 ? 103.116 103.329 126.871 1.00 134.87 265 ILE A C 1
ATOM 1708 O O . ILE A 1 265 ? 102.425 103.114 127.872 1.00 134.87 265 ILE A O 1
ATOM 1713 N N . LEU A 1 266 ? 103.800 104.462 126.720 1.00 133.42 266 LEU A N 1
ATOM 1714 C CA . LEU A 1 266 ? 103.826 105.507 127.739 1.00 133.42 266 LEU A CA 1
ATOM 1715 C C . LEU A 1 266 ? 103.279 106.795 127.143 1.00 133.42 266 LEU A C 1
ATOM 1716 O O . LEU A 1 266 ? 103.831 107.316 126.169 1.00 133.42 266 LEU A O 1
ATOM 1721 N N . GLY A 1 267 ? 102.212 107.320 127.736 1.00 135.11 267 GLY A N 1
ATOM 1722 C CA . GLY A 1 267 ? 101.643 108.572 127.277 1.00 135.11 267 GLY A CA 1
ATOM 1723 C C . GLY A 1 267 ? 100.144 108.519 127.075 1.00 135.11 267 GLY A C 1
ATOM 1724 O O . GLY A 1 267 ? 99.438 109.492 127.358 1.00 135.11 267 GLY A O 1
ATOM 1725 N N . VAL A 1 268 ? 99.643 107.387 126.590 1.00 135.02 268 VAL A N 1
ATOM 1726 C CA . VAL A 1 268 ? 98.217 107.177 126.389 1.00 135.02 268 VAL A CA 1
ATOM 1727 C C . VAL A 1 268 ? 97.748 106.112 127.369 1.00 135.02 268 VAL A C 1
ATOM 1728 O O . VAL A 1 268 ? 98.383 105.062 127.514 1.00 135.02 268 VAL A O 1
ATOM 1732 N N . ARG A 1 269 ? 96.660 106.404 128.072 1.00 139.98 269 ARG A N 1
ATOM 1733 C CA . ARG A 1 269 ? 96.136 105.531 129.114 1.00 139.98 269 ARG A CA 1
ATOM 1734 C C . ARG A 1 269 ? 94.815 104.935 128.651 1.00 139.98 269 ARG A C 1
ATOM 1735 O O . ARG A 1 269 ? 93.909 105.668 128.244 1.00 139.98 269 ARG A O 1
ATOM 1737 N N . GLU A 1 270 ? 94.711 103.612 128.714 1.00 146.14 270 GLU A N 1
ATOM 1738 C CA . GLU A 1 270 ? 93.457 102.927 128.422 1.00 146.14 270 GLU A CA 1
ATOM 1739 C C . GLU A 1 270 ? 92.488 103.220 129.557 1.00 146.14 270 GLU A C 1
ATOM 1740 O O . GLU A 1 270 ? 92.600 102.654 130.646 1.00 146.14 270 GLU A O 1
ATOM 1742 N N . GLN A 1 271 ? 91.543 104.126 129.309 1.00 157.39 271 GLN A N 1
ATOM 1743 C CA . GLN A 1 271 ? 90.621 104.560 130.351 1.00 157.39 271 GLN A CA 1
ATOM 1744 C C . GLN A 1 271 ? 89.845 103.377 130.913 1.00 157.39 271 GLN A C 1
ATOM 1745 O O . GLN A 1 271 ? 89.384 102.507 130.169 1.00 157.39 271 GLN A O 1
ATOM 1747 N N . ARG A 1 272 ? 89.716 103.346 132.236 1.00 171.65 272 ARG A N 1
ATOM 1748 C CA . ARG A 1 272 ? 88.998 102.265 132.892 1.00 171.65 272 ARG A CA 1
ATOM 1749 C C . ARG A 1 272 ? 87.530 102.275 132.489 1.00 171.65 272 ARG A C 1
ATOM 1750 O O . ARG A 1 272 ? 86.888 103.328 132.438 1.00 171.65 272 ARG A O 1
ATOM 1752 N N . GLU A 1 273 ? 87.000 101.091 132.194 1.00 184.64 273 GLU A N 1
ATOM 1753 C CA . GLU A 1 273 ? 85.585 100.952 131.869 1.00 184.64 273 GLU A CA 1
ATOM 1754 C C . GLU A 1 273 ? 84.760 101.271 133.109 1.00 184.64 273 GLU A C 1
ATOM 1755 O O . GLU A 1 273 ? 84.736 100.492 134.067 1.00 184.64 273 GLU A O 1
ATOM 1757 N N . LEU A 1 274 ? 84.086 102.419 133.097 1.00 201.66 274 LEU A N 1
ATOM 1758 C CA . LEU A 1 274 ? 83.322 102.877 134.250 1.00 201.66 274 LEU A CA 1
ATOM 1759 C C . LEU A 1 274 ? 81.907 102.316 134.291 1.00 201.66 274 LEU A C 1
ATOM 1760 O O . LEU A 1 274 ? 81.168 102.616 135.235 1.00 201.66 274 LEU A O 1
ATOM 1762 N N . TYR A 1 275 ? 81.511 101.522 133.303 1.00 210.57 275 TYR A N 1
ATOM 1763 C CA . TYR A 1 275 ? 80.179 100.939 133.293 1.00 210.57 275 TYR A CA 1
ATOM 1764 C C . TYR A 1 275 ? 80.192 99.553 133.928 1.00 210.57 275 TYR A C 1
ATOM 1765 O O . TYR A 1 275 ? 81.249 98.953 134.146 1.00 210.57 275 TYR A O 1
ATOM 1767 N N . GLU A 1 276 ? 78.998 99.049 134.226 1.00 216.33 276 GLU A N 1
ATOM 1768 C CA . GLU A 1 276 ? 78.831 97.733 134.829 1.00 216.33 276 GLU A CA 1
ATOM 1769 C C . GLU A 1 276 ? 78.744 96.616 133.798 1.00 216.33 276 GLU A C 1
ATOM 1770 O O . GLU A 1 276 ? 78.198 95.551 134.108 1.00 216.33 276 GLU A O 1
ATOM 1772 N N . SER A 1 277 ? 79.258 96.833 132.588 1.00 220.40 277 SER A N 1
ATOM 1773 C CA . SER A 1 277 ? 79.152 95.831 131.536 1.00 220.40 277 SER A CA 1
ATOM 1774 C C . SER A 1 277 ? 79.907 94.565 131.920 1.00 220.40 277 SER A C 1
ATOM 1775 O O . SER A 1 277 ? 81.063 94.620 132.350 1.00 220.40 277 SER A O 1
ATOM 1777 N N . GLN A 1 278 ? 79.246 93.424 131.756 1.00 222.70 278 GLN A N 1
ATOM 1778 C CA . GLN A 1 278 ? 79.818 92.119 132.066 1.00 222.70 278 GLN A CA 1
ATOM 1779 C C . GLN A 1 278 ? 78.904 91.053 131.470 1.00 222.70 278 GLN A C 1
ATOM 1780 O O . GLN A 1 278 ? 77.916 91.366 130.796 1.00 222.70 278 GLN A O 1
ATOM 1782 N N . GLN A 1 279 ? 79.230 89.789 131.724 1.00 226.74 279 GLN A N 1
ATOM 1783 C CA . GLN A 1 279 ? 78.442 88.672 131.222 1.00 226.74 279 GLN A CA 1
ATOM 1784 C C . GLN A 1 279 ? 77.495 88.174 132.306 1.00 226.74 279 GLN A C 1
ATOM 1785 O O . GLN A 1 279 ? 77.922 87.877 133.427 1.00 226.74 279 GLN A O 1
ATOM 1787 N N . ALA A 1 280 ? 76.212 88.086 131.969 1.00 229.13 280 ALA A N 1
ATOM 1788 C CA . ALA A 1 280 ? 75.202 87.581 132.884 1.00 229.13 280 ALA A CA 1
ATOM 1789 C C . ALA A 1 280 ? 75.100 86.062 132.740 1.00 229.13 280 ALA A C 1
ATOM 1790 O O . ALA A 1 280 ? 75.941 85.419 132.106 1.00 229.13 280 ALA A O 1
ATOM 1792 N N . GLU A 1 281 ? 74.060 85.469 133.335 1.00 228.62 281 GLU A N 1
ATOM 1793 C CA . GLU A 1 281 ? 73.831 84.036 133.183 1.00 228.62 281 GLU A CA 1
ATOM 1794 C C . GLU A 1 281 ? 73.515 83.660 131.742 1.00 228.62 281 GLU A C 1
ATOM 1795 O O . GLU A 1 281 ? 73.601 82.481 131.383 1.00 228.62 281 GLU A O 1
ATOM 1797 N N . SER A 1 282 ? 73.149 84.635 130.921 1.00 222.41 282 SER A N 1
ATOM 1798 C CA . SER A 1 282 ? 72.926 84.462 129.494 1.00 222.41 282 SER A CA 1
ATOM 1799 C C . SER A 1 282 ? 74.251 84.677 128.761 1.00 222.41 282 SER A C 1
ATOM 1800 O O . SER A 1 282 ? 75.326 84.602 129.364 1.00 222.41 282 SER A O 1
ATOM 1802 N N . MET A 1 283 ? 74.187 84.918 127.450 1.00 206.07 283 MET A N 1
ATOM 1803 C CA . MET A 1 283 ? 75.346 85.198 126.609 1.00 206.07 283 MET A CA 1
ATOM 1804 C C . MET A 1 283 ? 76.316 84.024 126.537 1.00 206.07 283 MET A C 1
ATOM 1805 O O . MET A 1 283 ? 77.393 84.066 127.144 1.00 206.07 283 MET A O 1
ATOM 1807 N N . PRO A 1 284 ? 75.964 82.955 125.809 1.00 192.46 284 PRO A N 1
ATOM 1808 C CA . PRO A 1 284 ? 76.905 81.842 125.620 1.00 192.46 284 PRO A CA 1
ATOM 1809 C C . PRO A 1 284 ? 78.123 82.233 124.794 1.00 192.46 284 PRO A C 1
ATOM 1810 O O . PRO A 1 284 ? 78.300 83.402 124.439 1.00 192.46 284 PRO A O 1
ATOM 1814 N N . PHE A 1 285 ? 78.969 81.247 124.489 1.00 180.13 285 PHE A N 1
ATOM 1815 C CA . PHE A 1 285 ? 80.316 81.513 123.993 1.00 180.13 285 PHE A CA 1
ATOM 1816 C C . PHE A 1 285 ? 80.300 82.283 122.671 1.00 180.13 285 PHE A C 1
ATOM 1817 O O . PHE A 1 285 ? 81.074 83.227 122.480 1.00 180.13 285 PHE A O 1
ATOM 1825 N N . PHE A 1 286 ? 79.424 81.897 121.743 1.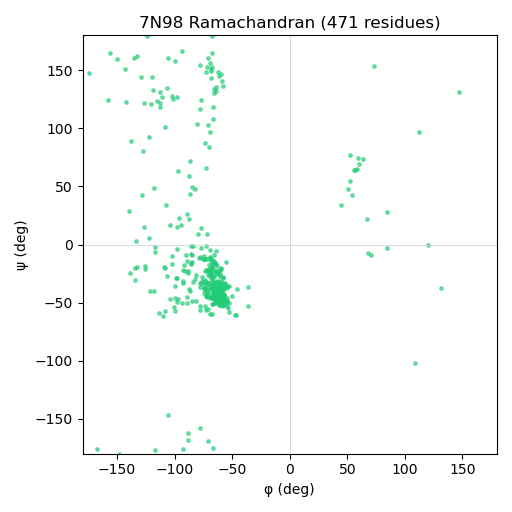00 175.44 286 PHE A N 1
ATOM 1826 C CA . PHE A 1 286 ? 79.249 82.626 120.489 1.00 175.44 286 PHE A CA 1
ATOM 1827 C C . PHE A 1 286 ? 78.093 83.618 120.511 1.00 175.44 286 PHE A C 1
ATOM 1828 O O . PHE A 1 286 ? 77.580 83.960 119.442 1.00 175.44 286 PHE A O 1
ATOM 1836 N N . GLN A 1 287 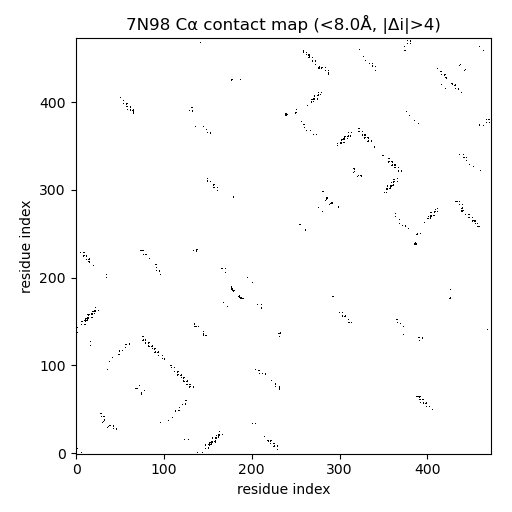? 77.665 84.084 121.685 1.00 181.99 287 GLN A N 1
ATOM 1837 C CA . GLN A 1 287 ? 76.554 85.032 121.719 1.00 181.99 287 GLN A CA 1
ATOM 1838 C C . GLN A 1 287 ? 76.892 86.333 121.006 1.00 181.99 287 GLN A C 1
ATOM 1839 O O . GLN A 1 287 ? 76.061 86.862 120.260 1.00 181.99 287 GLN A O 1
ATOM 1845 N N . GLY A 1 288 ? 78.094 86.861 121.217 1.00 171.31 288 GLY A N 1
ATOM 1846 C CA . GLY A 1 288 ? 78.482 88.116 120.609 1.00 171.31 288 GLY A CA 1
ATOM 1847 C C . GLY A 1 288 ? 78.705 88.031 119.113 1.00 171.31 288 GLY A C 1
ATOM 1848 O O . GLY A 1 288 ? 78.088 88.774 118.344 1.00 171.31 288 GLY A O 1
ATOM 1849 N N . LEU A 1 289 ? 79.588 87.123 118.689 1.00 165.60 289 LEU A N 1
ATOM 1850 C CA . LEU A 1 289 ? 79.967 87.065 117.282 1.00 165.60 289 LEU A CA 1
ATOM 1851 C C . LEU A 1 289 ? 78.778 86.697 116.402 1.00 165.60 289 LEU A C 1
ATOM 1852 O O . LEU A 1 289 ? 78.681 87.155 115.259 1.00 165.60 289 LEU A O 1
ATOM 1857 N N . ARG A 1 290 ? 77.865 85.869 116.912 1.00 172.65 290 ARG A N 1
ATOM 1858 C CA . ARG A 1 290 ? 76.675 85.533 116.139 1.00 172.65 290 ARG A CA 1
ATOM 1859 C C . ARG A 1 290 ? 75.775 86.740 115.922 1.00 172.65 290 ARG A C 1
ATOM 1860 O O . ARG A 1 290 ? 74.895 86.695 115.056 1.00 172.65 290 ARG A O 1
ATOM 1868 N N . LEU A 1 291 ? 75.976 87.812 116.681 1.00 164.77 291 LEU A N 1
ATOM 1869 C CA . LEU A 1 291 ? 75.168 89.018 116.569 1.00 164.77 291 LEU A CA 1
ATOM 1870 C C . LEU A 1 291 ? 75.899 90.174 115.907 1.00 164.77 291 LEU A C 1
ATOM 1871 O O . LEU A 1 291 ? 75.257 91.027 115.291 1.00 164.77 291 LEU A O 1
ATOM 1876 N N . VAL A 1 292 ? 77.230 90.222 116.008 1.00 165.06 292 VAL A N 1
ATOM 1877 C CA . VAL A 1 292 ? 77.981 91.309 115.382 1.00 165.06 292 VAL A CA 1
ATOM 1878 C C . VAL A 1 292 ? 77.767 91.303 113.873 1.00 165.06 292 VAL A C 1
ATOM 1879 O O . VAL A 1 292 ? 77.565 92.354 113.254 1.00 165.06 292 VAL A O 1
ATOM 1883 N N . MET A 1 293 ? 77.801 90.125 113.258 1.00 164.43 293 MET A N 1
ATOM 1884 C CA . MET A 1 293 ? 77.441 90.021 111.854 1.00 164.43 293 MET A CA 1
ATOM 1885 C C . MET A 1 293 ? 75.939 90.214 111.697 1.00 164.43 293 MET A C 1
ATOM 1886 O O . MET A 1 293 ? 75.156 89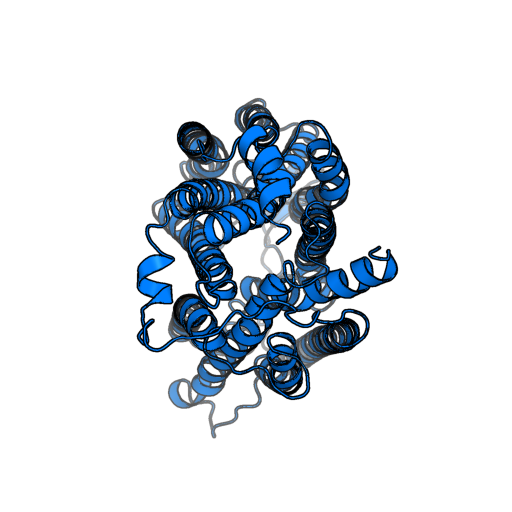.941 112.611 1.00 164.43 293 MET A O 1
ATOM 1891 N N . GLY A 1 294 ? 75.535 90.703 110.529 1.00 159.38 294 GLY A N 1
ATOM 1892 C CA . GLY A 1 294 ? 74.129 90.960 110.299 1.00 159.38 294 GLY A CA 1
ATOM 1893 C C . GLY A 1 294 ? 73.562 92.082 111.132 1.00 159.38 294 GLY A C 1
ATOM 1894 O O . GLY A 1 294 ? 72.348 92.133 111.343 1.00 159.38 294 GLY A O 1
ATOM 1895 N N . HIS A 1 295 ? 74.413 92.986 111.620 1.00 154.42 295 HIS A N 1
ATOM 1896 C CA . HIS A 1 295 ? 73.948 94.098 112.437 1.00 154.42 295 HIS A CA 1
ATOM 1897 C C . HIS A 1 295 ? 73.104 95.089 111.646 1.00 154.42 295 HIS A C 1
ATOM 1898 O O . HIS A 1 295 ? 72.332 95.845 112.245 1.00 154.42 295 HIS A O 1
ATOM 1905 N N . GLY A 1 296 ? 73.205 95.087 110.321 1.00 142.65 296 GLY A N 1
ATOM 1906 C CA . GLY A 1 296 ? 72.507 96.058 109.516 1.00 142.65 296 GLY A CA 1
ATOM 1907 C C . GLY A 1 296 ? 73.449 97.072 108.904 1.00 142.65 296 GLY A C 1
ATOM 1908 O O . GLY A 1 296 ? 74.121 96.803 107.905 1.00 142.65 296 GLY A O 1
ATOM 1909 N N . PRO A 1 297 ? 73.501 98.269 109.485 1.00 138.35 297 PRO A N 1
ATOM 1910 C CA . PRO A 1 297 ? 74.342 99.329 108.907 1.00 138.35 297 PRO A CA 1
ATOM 1911 C C . PRO A 1 297 ? 75.810 98.958 108.782 1.00 138.35 297 PRO A C 1
ATOM 1912 O O . PRO A 1 297 ? 76.495 99.469 107.885 1.00 138.35 297 PRO A O 1
ATOM 1916 N N . TYR A 1 298 ? 76.319 98.085 109.652 1.00 132.02 298 TYR A N 1
ATOM 1917 C CA . TYR A 1 298 ? 77.737 97.742 109.616 1.00 132.02 298 TYR A CA 1
ATOM 1918 C C . TYR A 1 298 ? 78.094 97.000 108.334 1.00 132.02 298 TYR A C 1
ATOM 1919 O O . TYR A 1 298 ? 79.041 97.374 107.629 1.00 132.02 298 TYR A O 1
ATOM 1928 N N . VAL A 1 299 ? 77.336 95.952 108.003 1.00 131.36 299 VAL A N 1
ATOM 1929 C CA . VAL A 1 299 ? 77.599 95.226 106.768 1.00 131.36 299 VAL A CA 1
ATOM 1930 C C . VAL A 1 299 ? 77.259 96.066 105.549 1.00 131.36 299 VAL A C 1
ATOM 1931 O O . VAL A 1 299 ? 77.770 95.800 104.456 1.00 131.36 299 VAL A O 1
ATOM 1935 N N . LYS A 1 300 ? 76.406 97.078 105.703 1.00 131.00 300 LYS A N 1
ATOM 1936 C CA . LYS A 1 300 ? 76.131 97.974 104.587 1.00 131.00 300 LYS A CA 1
ATOM 1937 C C . LYS A 1 300 ? 77.323 98.882 104.315 1.00 131.00 300 LYS A C 1
ATOM 1938 O O . LYS A 1 300 ? 77.678 99.124 103.157 1.00 131.00 300 LYS A O 1
ATOM 1944 N N . LEU A 1 301 ? 77.960 99.384 105.375 1.00 126.32 301 LEU A N 1
ATOM 1945 C CA . LEU A 1 301 ? 79.176 100.176 105.219 1.00 126.32 301 LEU A CA 1
ATOM 1946 C C . LEU A 1 301 ? 80.332 99.335 104.695 1.00 126.32 301 LEU A C 1
ATOM 1947 O O . LEU A 1 301 ? 81.191 99.845 103.958 1.00 126.32 301 LEU A O 1
ATOM 1952 N N . ILE A 1 302 ? 80.382 98.062 105.090 1.00 125.41 302 ILE A N 1
ATOM 1953 C CA . ILE A 1 302 ? 81.474 97.188 104.673 1.00 125.41 302 ILE A CA 1
ATOM 1954 C C . ILE A 1 302 ? 81.558 97.097 103.156 1.00 125.41 302 ILE A C 1
ATOM 1955 O O . ILE A 1 302 ? 82.653 97.125 102.586 1.00 125.41 302 ILE A O 1
ATOM 1960 N N . ALA A 1 303 ? 80.417 96.968 102.478 1.00 121.91 303 ALA A N 1
ATOM 1961 C CA . ALA A 1 303 ? 80.454 96.811 101.027 1.00 121.91 303 ALA A CA 1
ATOM 1962 C C . ALA A 1 303 ? 81.021 98.050 100.344 1.00 121.91 303 ALA A C 1
ATOM 1963 O O . ALA A 1 303 ? 81.837 97.942 99.417 1.00 121.91 303 ALA A O 1
ATOM 1965 N N . GLY A 1 304 ? 80.601 99.236 100.788 1.00 121.39 304 GLY A N 1
ATOM 1966 C CA . GLY A 1 304 ? 81.146 100.456 100.219 1.00 121.39 304 GLY A CA 1
ATOM 1967 C C . GLY A 1 304 ? 82.635 100.590 100.462 1.00 121.39 304 GLY A C 1
ATOM 1968 O O . GLY A 1 304 ? 83.395 100.946 99.553 1.00 121.39 304 GLY A O 1
ATOM 1969 N N . PHE A 1 305 ? 83.075 100.301 101.690 1.00 112.30 305 PHE A N 1
ATOM 1970 C CA . PHE A 1 305 ? 84.505 100.319 101.977 1.00 112.30 305 PHE A CA 1
ATOM 1971 C C . PHE A 1 305 ? 85.252 99.355 101.070 1.00 112.30 305 PHE A C 1
ATOM 1972 O O . PHE A 1 305 ? 86.304 99.693 100.515 1.00 112.30 305 PHE A O 1
ATOM 1980 N N . LEU A 1 306 ? 84.710 98.152 100.894 1.00 108.30 306 LEU A N 1
ATOM 1981 C CA . LEU A 1 306 ? 85.380 97.140 100.089 1.00 108.30 306 LEU A CA 1
ATOM 1982 C C . LEU A 1 306 ? 85.546 97.610 98.654 1.00 108.30 306 LEU A C 1
ATOM 1983 O O . LEU A 1 306 ? 86.641 97.538 98.087 1.00 108.30 306 LEU A O 1
ATOM 1988 N N . PHE A 1 307 ? 84.468 98.115 98.054 1.00 110.34 307 PHE A N 1
ATOM 1989 C CA . PHE A 1 307 ? 84.539 98.529 96.656 1.00 110.34 307 PHE A CA 1
ATOM 1990 C C . PHE A 1 307 ? 85.475 99.716 96.466 1.00 110.34 307 PHE A C 1
ATOM 1991 O O . PHE A 1 307 ? 86.319 99.716 95.557 1.00 110.34 307 PHE A O 1
ATOM 1999 N N . THR A 1 308 ? 85.350 100.740 97.313 1.00 107.15 308 THR A N 1
ATOM 2000 C CA . THR A 1 308 ? 86.220 101.901 97.160 1.00 107.15 308 THR A CA 1
ATOM 2001 C C . THR A 1 308 ? 87.684 101.521 97.348 1.00 107.15 308 THR A C 1
ATOM 2002 O O . THR A 1 308 ? 88.553 101.943 96.568 1.00 107.15 308 THR A O 1
ATOM 2006 N N . SER A 1 309 ? 87.975 100.710 98.370 1.00 105.05 309 SER A N 1
ATOM 2007 C CA . SER A 1 309 ? 89.349 100.302 98.620 1.00 105.05 309 SER A CA 1
ATOM 2008 C C . SER A 1 309 ? 89.899 99.481 97.465 1.00 105.05 309 SER A C 1
ATOM 2009 O O . SER A 1 309 ? 91.054 99.663 97.070 1.00 105.05 309 SER A O 1
ATOM 2012 N N . LEU A 1 310 ? 89.092 98.576 96.905 1.00 103.23 310 LEU A N 1
ATOM 2013 C CA . LEU A 1 310 ? 89.541 97.801 95.753 1.00 103.23 310 LEU A CA 1
ATOM 2014 C C . LEU A 1 310 ? 89.889 98.710 94.585 1.00 103.23 310 LEU A C 1
ATOM 2015 O O . LEU A 1 310 ? 90.943 98.556 93.950 1.00 103.23 310 LEU A O 1
ATOM 2020 N N . ALA A 1 311 ? 89.011 99.668 94.287 1.00 101.71 311 ALA A N 1
ATOM 2021 C CA . ALA A 1 311 ? 89.261 100.562 93.164 1.00 101.71 311 ALA A CA 1
ATOM 2022 C C . ALA A 1 311 ? 90.565 101.322 93.354 1.00 101.71 311 ALA A C 1
ATOM 2023 O O . ALA A 1 311 ? 91.396 101.398 92.440 1.00 101.71 311 ALA A O 1
ATOM 2025 N N . PHE A 1 312 ? 90.781 101.872 94.548 1.00 100.25 312 PHE A N 1
ATOM 2026 C CA . PHE A 1 312 ? 91.970 102.700 94.712 1.00 100.25 312 PHE A CA 1
ATOM 2027 C C . PHE A 1 312 ? 93.240 101.863 94.828 1.00 100.25 312 PHE A C 1
ATOM 2028 O O . PHE A 1 312 ? 94.321 102.330 94.443 1.00 100.25 312 PHE A O 1
ATOM 2036 N N . MET A 1 313 ? 93.139 100.627 95.325 1.00 102.93 313 MET A N 1
ATOM 2037 C CA . MET A 1 313 ? 94.281 99.723 95.261 1.00 102.93 313 MET A CA 1
ATOM 2038 C C . MET A 1 313 ? 94.673 99.459 93.817 1.00 102.93 313 MET A C 1
ATOM 2039 O O . MET A 1 313 ? 95.859 99.495 93.470 1.00 102.93 313 MET A O 1
ATOM 2044 N N . LEU A 1 314 ? 93.685 99.199 92.956 1.00 96.82 314 LEU A N 1
ATOM 2045 C CA . LEU A 1 314 ? 93.973 99.073 91.530 1.00 96.82 314 LEU A CA 1
ATOM 2046 C C . LEU A 1 314 ? 94.691 100.312 91.017 1.00 96.82 314 LEU A C 1
ATOM 2047 O O . LEU A 1 314 ? 95.746 100.218 90.373 1.00 96.82 314 LEU A O 1
ATOM 2052 N N . VAL A 1 315 ? 94.144 101.490 91.335 1.00 103.31 315 VAL A N 1
ATOM 2053 C CA . VAL A 1 315 ? 94.675 102.736 90.783 1.00 103.31 315 VAL A CA 1
ATOM 2054 C C . VAL A 1 315 ? 96.138 102.906 91.155 1.00 103.31 315 VAL A C 1
ATOM 2055 O O . VAL A 1 315 ? 96.992 103.093 90.289 1.00 103.31 315 VAL A O 1
ATOM 2059 N N . GLU A 1 316 ? 96.460 102.816 92.445 1.00 109.15 316 GLU A N 1
ATOM 2060 C CA . GLU A 1 316 ? 97.854 103.025 92.833 1.00 109.15 316 GLU A CA 1
ATOM 2061 C C . GLU A 1 316 ? 98.753 101.911 92.308 1.00 109.15 316 GLU A C 1
ATOM 2062 O O . GLU A 1 316 ? 99.778 102.175 91.657 1.00 109.15 316 GLU A O 1
ATOM 2068 N N . GLY A 1 317 ? 98.372 100.653 92.557 1.00 104.28 317 GLY A N 1
ATOM 2069 C CA . GLY A 1 317 ? 99.245 99.544 92.231 1.00 104.28 317 GLY A CA 1
ATOM 2070 C C . GLY A 1 317 ? 99.584 99.446 90.759 1.00 104.28 317 GLY A C 1
ATOM 2071 O O . GLY A 1 317 ? 100.649 98.939 90.401 1.00 104.28 317 GLY A O 1
ATOM 2072 N N . ASN A 1 318 ? 98.700 99.924 89.884 1.00 103.76 318 ASN A N 1
ATOM 2073 C CA . ASN A 1 318 ? 99.014 99.830 88.465 1.00 103.76 318 ASN A CA 1
ATOM 2074 C C . ASN A 1 318 ? 99.357 101.163 87.823 1.00 103.76 318 ASN A C 1
ATOM 2075 O O . ASN A 1 318 ? 100.023 101.175 86.787 1.00 103.76 318 ASN A O 1
ATOM 2080 N N . PHE A 1 319 ? 98.960 102.288 88.417 1.00 108.71 319 PHE A N 1
ATOM 2081 C CA . PHE A 1 319 ? 99.516 103.574 88.033 1.00 108.71 319 PHE A CA 1
ATOM 2082 C C . PHE A 1 319 ? 100.994 103.642 88.361 1.00 108.71 319 PHE A C 1
ATOM 2083 O O . PHE A 1 319 ? 101.690 104.535 87.870 1.00 108.71 319 PHE A O 1
ATOM 2091 N N . ALA A 1 320 ? 101.476 102.723 89.202 1.00 118.15 320 ALA A N 1
ATOM 2092 C CA . ALA A 1 320 ? 102.915 102.592 89.407 1.00 118.15 320 ALA A CA 1
ATOM 2093 C C . ALA A 1 320 ? 103.669 102.495 88.085 1.00 118.15 320 ALA A C 1
ATOM 2094 O O . ALA A 1 320 ? 104.708 103.139 87.907 1.00 118.15 320 ALA A O 1
ATOM 2096 N N . LEU A 1 321 ? 103.163 101.697 87.141 1.00 113.29 321 LEU A N 1
ATOM 2097 C CA . LEU A 1 321 ? 103.828 101.528 85.857 1.00 113.29 321 LEU A CA 1
ATOM 2098 C C . LEU A 1 321 ? 102.963 101.896 84.659 1.00 113.29 321 LEU A C 1
ATOM 2099 O O . LEU A 1 321 ? 103.392 101.672 83.522 1.00 113.29 321 LEU A O 1
ATOM 2104 N N . PHE A 1 322 ? 101.763 102.437 84.873 1.00 119.23 322 PHE A N 1
ATOM 2105 C CA . PHE A 1 322 ? 100.944 102.885 83.752 1.00 119.23 322 PHE A CA 1
ATOM 2106 C C . PHE A 1 322 ? 101.683 103.912 82.913 1.00 119.23 322 PHE A C 1
ATOM 2107 O O . PHE A 1 322 ? 101.802 103.764 81.692 1.00 119.23 322 PHE A O 1
ATOM 2115 N N . CYS A 1 323 ? 102.199 104.956 83.550 1.00 130.94 323 CYS A N 1
ATOM 2116 C CA . CYS A 1 323 ? 102.953 105.974 82.827 1.00 130.94 323 CYS A CA 1
ATOM 2117 C C . CYS A 1 323 ? 104.414 105.568 82.668 1.00 130.94 323 CYS A C 1
ATOM 2118 O O . CYS A 1 323 ? 105.333 106.335 82.944 1.00 130.94 323 CYS A O 1
ATOM 2121 N N . THR A 1 324 ? 104.632 104.338 82.208 1.00 133.99 324 THR A N 1
ATOM 2122 C CA . THR A 1 324 ? 105.976 103.872 81.895 1.00 133.99 324 THR A CA 1
ATOM 2123 C C . THR A 1 324 ? 105.991 103.146 80.557 1.00 133.99 324 THR A C 1
ATOM 2124 O O . THR A 1 324 ? 106.995 103.174 79.838 1.00 133.99 324 THR A O 1
ATOM 2128 N N . TYR A 1 325 ? 104.877 102.510 80.200 1.00 126.16 325 TYR A N 1
ATOM 2129 C CA . TYR A 1 325 ? 104.783 101.745 78.964 1.00 126.16 325 TYR A CA 1
ATOM 2130 C C . TYR A 1 325 ? 103.808 102.349 77.968 1.00 126.16 325 TYR A C 1
ATOM 2131 O O . TYR A 1 325 ? 104.207 102.708 76.858 1.00 126.16 325 TYR A O 1
ATOM 2140 N N . THR A 1 326 ? 102.536 102.492 78.343 1.00 127.35 326 THR A N 1
ATOM 2141 C CA . THR A 1 326 ? 101.567 103.081 77.430 1.00 127.35 326 THR A CA 1
ATOM 2142 C C . THR A 1 326 ? 101.815 104.561 77.211 1.00 127.35 326 THR A C 1
ATOM 2143 O O . THR A 1 326 ? 101.189 105.155 76.329 1.00 127.35 326 THR A O 1
ATOM 2147 N N . LEU A 1 327 ? 102.693 105.165 78.000 1.00 128.90 327 LEU A N 1
ATOM 2148 C CA . LEU A 1 327 ? 103.168 106.515 77.779 1.00 128.90 327 LEU A CA 1
ATOM 2149 C C . LEU A 1 327 ? 104.685 106.480 77.682 1.00 128.90 327 LEU A C 1
ATOM 2150 O O . LEU A 1 327 ? 105.322 105.431 77.815 1.00 128.90 327 LEU A O 1
ATOM 2155 N N . ASP A 1 328 ? 105.262 107.655 77.467 1.00 151.82 328 ASP A N 1
ATOM 2156 C CA . ASP A 1 328 ? 106.695 107.875 77.589 1.00 151.82 328 ASP A CA 1
ATOM 2157 C C . ASP A 1 328 ? 107.034 107.987 79.070 1.00 151.82 328 ASP A C 1
ATOM 2158 O O . ASP A 1 328 ? 106.312 107.442 79.911 1.00 151.82 328 ASP A O 1
ATOM 2163 N N . PHE A 1 329 ? 108.161 108.631 79.381 1.00 148.21 329 PHE A N 1
ATOM 2164 C CA . PHE A 1 329 ? 108.487 109.10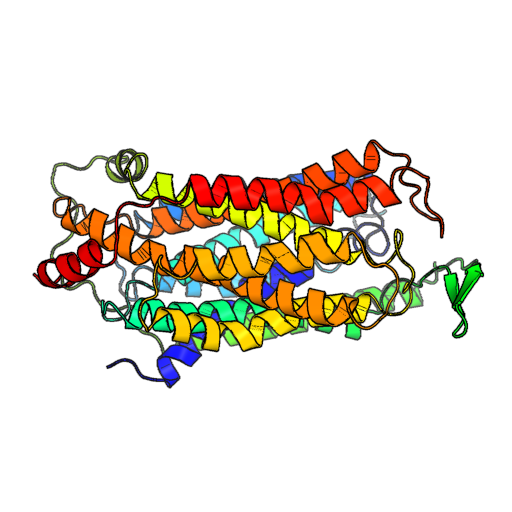5 80.729 1.00 148.21 329 PHE A CA 1
ATOM 2165 C C . PHE A 1 329 ? 109.124 107.997 81.566 1.00 148.21 329 PHE A C 1
ATOM 2166 O O . PHE A 1 329 ? 109.019 107.988 82.795 1.00 148.21 329 PHE A O 1
ATOM 2174 N N . ARG A 1 330 ? 109.791 107.060 80.893 1.00 141.89 330 ARG A N 1
ATOM 2175 C CA . ARG A 1 330 ? 110.384 105.898 81.541 1.00 141.89 330 ARG A CA 1
ATOM 2176 C C . ARG A 1 330 ? 111.494 106.263 82.522 1.00 141.89 330 ARG A C 1
ATOM 2177 O O . ARG A 1 330 ? 111.975 105.383 83.245 1.00 141.89 330 ARG A O 1
ATOM 2185 N N . ASN A 1 331 ? 111.880 107.533 82.611 1.00 147.62 331 ASN A N 1
ATOM 2186 C CA . ASN A 1 331 ? 113.014 107.933 83.432 1.00 147.62 331 ASN A CA 1
ATOM 2187 C C . ASN A 1 331 ? 112.621 108.564 84.758 1.00 147.62 331 ASN A C 1
ATOM 2188 O O . ASN A 1 331 ? 113.496 108.772 85.605 1.00 147.62 331 ASN A O 1
ATOM 2193 N N . GLU A 1 332 ? 111.344 108.878 84.969 1.00 144.03 332 GLU A N 1
ATOM 2194 C CA . GLU A 1 332 ? 110.952 109.634 86.149 1.00 144.03 332 GLU A CA 1
ATOM 2195 C C . GLU A 1 332 ? 109.737 109.086 86.888 1.00 144.03 332 GLU A C 1
ATOM 2196 O O . GLU A 1 332 ? 109.304 109.708 87.864 1.00 144.03 332 GLU A O 1
ATOM 2202 N N . PHE A 1 333 ? 109.169 107.958 86.455 1.00 131.66 333 PHE A N 1
ATOM 2203 C CA . PHE A 1 333 ? 108.010 107.399 87.147 1.00 131.66 333 PHE A CA 1
ATOM 2204 C C . PHE A 1 333 ? 108.298 107.145 88.621 1.00 131.66 333 PHE A C 1
ATOM 2205 O O . PHE A 1 333 ? 107.398 107.280 89.460 1.00 131.66 333 PHE A O 1
ATOM 2213 N N . GLN A 1 334 ? 109.538 106.778 88.957 1.00 130.35 334 GLN A N 1
ATOM 2214 C CA . GLN A 1 334 ? 109.902 106.546 90.349 1.00 130.35 334 GLN A CA 1
ATOM 2215 C C . GLN A 1 334 ? 109.718 107.786 91.209 1.00 130.35 334 GLN A C 1
ATOM 2216 O O . GLN A 1 334 ? 109.580 107.659 92.430 1.00 130.35 334 GLN A O 1
ATOM 2222 N N . ASN A 1 335 ? 109.711 108.972 90.604 1.00 126.38 335 ASN A N 1
ATOM 2223 C CA . ASN A 1 335 ? 109.395 110.204 91.306 1.00 126.38 335 ASN A CA 1
ATOM 2224 C C . ASN A 1 335 ? 107.925 110.579 91.215 1.00 126.38 335 ASN A C 1
ATOM 2225 O O . ASN A 1 335 ? 107.393 111.167 92.162 1.00 126.38 335 ASN A O 1
ATOM 2230 N N . LEU A 1 336 ? 107.256 110.240 90.114 1.00 119.10 336 LEU A N 1
ATOM 2231 C CA . LEU A 1 336 ? 105.834 110.527 89.981 1.00 119.10 336 LEU A CA 1
ATOM 2232 C C . LEU A 1 336 ? 105.008 109.737 90.990 1.00 119.10 336 LEU A C 1
ATOM 2233 O O . LEU A 1 336 ? 104.050 110.267 91.568 1.00 119.10 336 LEU A O 1
ATOM 2238 N N . LEU A 1 337 ? 105.354 108.465 91.208 1.00 118.26 337 LEU A N 1
ATOM 2239 C CA . LEU A 1 337 ? 104.659 107.690 92.231 1.00 118.26 337 LEU A CA 1
ATOM 2240 C C . LEU A 1 337 ? 104.907 108.266 93.617 1.00 118.26 337 LEU A C 1
ATOM 2241 O O . LEU A 1 337 ? 104.000 108.296 94.457 1.00 118.26 337 LEU A O 1
ATOM 2246 N N . LEU A 1 338 ? 106.136 108.706 93.887 1.00 125.55 338 LEU A N 1
ATOM 2247 C CA . LEU A 1 338 ? 106.402 109.349 95.167 1.00 125.55 338 LEU A CA 1
ATOM 2248 C C . LEU A 1 338 ? 105.548 110.596 95.329 1.00 125.55 338 LEU A C 1
ATOM 2249 O O . LEU A 1 338 ? 105.038 110.872 96.419 1.00 125.55 338 LEU A O 1
ATOM 2254 N N . ALA A 1 339 ? 105.370 111.353 94.246 1.00 124.52 339 ALA A N 1
ATOM 2255 C CA . ALA A 1 339 ? 104.518 112.536 94.300 1.00 124.52 339 ALA A CA 1
ATOM 2256 C C . ALA A 1 339 ? 103.077 112.165 94.629 1.00 124.52 339 ALA A C 1
ATOM 2257 O O . ALA A 1 339 ? 102.460 112.761 95.521 1.00 124.52 339 ALA A O 1
ATOM 2259 N N . ILE A 1 340 ? 102.521 111.182 93.916 1.00 119.37 340 ILE A N 1
ATOM 2260 C CA . ILE A 1 340 ? 101.119 110.825 94.140 1.00 119.37 340 ILE A CA 1
ATOM 2261 C C . ILE A 1 340 ? 100.923 110.302 95.558 1.00 119.37 340 ILE A C 1
ATOM 2262 O O . ILE A 1 340 ? 99.914 110.594 96.210 1.00 119.37 340 ILE A O 1
ATOM 2267 N N . MET A 1 341 ? 101.887 109.530 96.065 1.00 121.77 341 MET A N 1
ATOM 2268 C CA . MET A 1 341 ? 101.745 108.982 97.407 1.00 121.77 341 MET A CA 1
ATOM 2269 C C . MET A 1 341 ? 101.933 110.035 98.489 1.00 121.77 341 MET A C 1
ATOM 2270 O O . MET A 1 341 ? 101.226 109.992 99.501 1.00 121.77 341 MET A O 1
ATOM 2275 N N . LEU A 1 342 ? 102.858 110.976 98.304 1.00 125.18 342 LEU A N 1
ATOM 2276 C CA . LEU A 1 342 ? 103.116 112.006 99.301 1.00 125.18 342 LEU A CA 1
ATOM 2277 C C . LEU A 1 342 ? 102.017 113.056 99.332 1.00 125.18 342 LEU A C 1
ATOM 2278 O O . LEU A 1 342 ? 101.725 113.611 100.396 1.00 125.18 342 LEU A O 1
ATOM 2283 N N . SER A 1 343 ? 101.402 113.342 98.182 1.00 121.38 343 SER A N 1
ATOM 2284 C CA . SER A 1 343 ? 100.311 114.309 98.150 1.00 121.38 343 SER A CA 1
ATOM 2285 C C . SER A 1 343 ? 99.140 113.884 99.020 1.00 121.38 343 SER A C 1
ATOM 2286 O O . SER A 1 343 ? 98.379 114.742 99.475 1.00 121.38 343 SER A O 1
ATOM 2289 N N . ALA A 1 344 ? 98.976 112.582 99.260 1.00 119.06 344 ALA A N 1
ATOM 2290 C CA . ALA A 1 344 ? 97.897 112.120 100.123 1.00 119.06 344 ALA A CA 1
ATOM 2291 C C . ALA A 1 344 ? 98.120 112.499 101.579 1.00 119.06 344 ALA A C 1
ATOM 2292 O O . ALA A 1 344 ? 97.151 112.579 102.340 1.00 119.06 344 ALA A O 1
ATOM 2294 N N . THR A 1 345 ? 99.367 112.733 101.986 1.00 122.33 345 THR A N 1
ATOM 2295 C CA . THR A 1 345 ? 99.635 113.089 103.374 1.00 122.33 345 THR A CA 1
ATOM 2296 C C . THR A 1 345 ? 99.107 114.475 103.711 1.00 122.33 345 THR A C 1
ATOM 2297 O O . THR A 1 345 ? 98.250 114.630 104.586 1.00 122.33 345 THR A O 1
ATOM 2301 N N . PHE A 1 346 ? 99.594 115.489 103.016 1.00 133.93 346 PHE A N 1
ATOM 2302 C CA . PHE A 1 346 ? 99.275 116.867 103.369 1.00 133.93 346 PHE A CA 1
ATOM 2303 C C . PHE A 1 346 ? 97.856 117.242 103.047 1.00 133.93 346 PHE A C 1
ATOM 2304 O O . PHE A 1 346 ? 97.512 118.425 103.132 1.00 133.93 346 PHE A O 1
ATOM 2312 N N . THR A 1 347 ? 97.018 116.279 102.670 1.00 123.67 347 THR A N 1
ATOM 2313 C CA . THR A 1 347 ? 95.603 116.524 102.462 1.00 123.67 347 THR A CA 1
ATOM 2314 C C . THR A 1 347 ? 94.719 115.888 103.523 1.00 123.67 347 THR A C 1
ATOM 2315 O O . THR A 1 347 ? 93.568 116.307 103.668 1.00 123.67 347 THR A O 1
ATOM 2319 N N . ILE A 1 348 ? 95.217 114.893 104.260 1.00 112.38 348 ILE A N 1
ATOM 2320 C CA . ILE A 1 348 ? 94.436 114.330 105.363 1.00 112.38 348 ILE A CA 1
ATOM 2321 C C . ILE A 1 348 ? 94.004 115.400 106.358 1.00 112.38 348 ILE A C 1
ATOM 2322 O O . ILE A 1 348 ? 92.814 115.434 106.714 1.00 112.38 348 ILE A O 1
ATOM 2327 N N . PRO A 1 349 ? 94.880 116.294 106.835 1.00 120.04 349 PRO A N 1
ATOM 2328 C CA . PRO A 1 349 ? 94.397 117.342 107.747 1.00 120.04 349 PRO A CA 1
ATOM 2329 C C . PRO A 1 349 ? 93.319 118.221 107.145 1.00 120.04 349 PRO A C 1
ATOM 2330 O O . PRO A 1 349 ? 92.291 118.450 107.792 1.00 120.04 349 PRO A O 1
ATOM 2334 N N . ILE A 1 350 ? 93.515 118.725 105.925 1.00 120.31 350 ILE A N 1
ATOM 2335 C CA . ILE A 1 350 ? 92.509 119.608 105.344 1.00 120.31 350 ILE A CA 1
ATOM 2336 C C . ILE A 1 350 ? 91.242 118.832 105.011 1.00 120.31 350 ILE A C 1
ATOM 2337 O O . ILE A 1 350 ? 90.128 119.334 105.192 1.00 120.31 350 ILE A O 1
ATOM 2342 N N . TRP A 1 351 ? 91.383 117.594 104.536 1.00 123.62 351 TRP A N 1
ATOM 2343 C CA . TRP A 1 351 ? 90.199 116.828 104.173 1.00 123.62 351 TRP A CA 1
ATOM 2344 C C . TRP A 1 351 ? 89.456 116.319 105.398 1.00 123.62 351 TRP A C 1
ATOM 2345 O O . TRP A 1 351 ? 88.323 115.846 105.268 1.00 123.62 351 TRP A O 1
ATOM 2356 N N . GLN A 1 352 ? 90.069 116.402 106.581 1.00 129.20 352 GLN A N 1
ATOM 2357 C CA . GLN A 1 352 ? 89.352 116.105 107.814 1.00 129.20 352 GLN A CA 1
ATOM 2358 C C . GLN A 1 352 ? 88.760 117.368 108.424 1.00 129.20 352 GLN A C 1
ATOM 2359 O O . GLN A 1 352 ? 87.694 117.317 109.050 1.00 129.20 352 GLN A O 1
ATOM 2365 N N . TRP A 1 353 ? 89.441 118.503 108.260 1.00 132.14 353 TRP A N 1
ATOM 2366 C CA . TRP A 1 353 ? 88.828 119.782 108.592 1.00 132.14 353 TRP A CA 1
ATOM 2367 C C . TRP A 1 353 ? 87.573 120.011 107.768 1.00 132.14 353 TRP A C 1
ATOM 2368 O O . TRP A 1 353 ? 86.611 120.614 108.254 1.00 132.14 353 TRP A O 1
ATOM 2379 N N . PHE A 1 354 ? 87.566 119.539 106.521 1.00 132.77 354 PHE A N 1
ATOM 2380 C CA . PHE A 1 354 ? 86.376 119.651 105.692 1.00 132.77 354 PHE A CA 1
ATOM 2381 C C . PHE A 1 354 ? 85.225 118.807 106.216 1.00 132.77 354 PHE A C 1
ATOM 2382 O O . PHE A 1 354 ? 84.066 119.143 105.959 1.00 132.77 354 PHE A O 1
ATOM 2390 N N . LEU A 1 355 ? 85.505 117.718 106.928 1.00 132.93 355 LEU A N 1
ATOM 2391 C CA . LEU A 1 355 ? 84.425 116.915 107.482 1.00 132.93 355 LEU A CA 1
ATOM 2392 C C . LEU A 1 355 ? 84.045 117.337 108.891 1.00 132.93 355 LEU A C 1
ATOM 2393 O O . LEU A 1 355 ? 82.955 116.983 109.355 1.00 132.93 355 LEU A O 1
ATOM 2398 N N . THR A 1 356 ? 84.913 118.077 109.584 1.00 138.65 356 THR A N 1
ATOM 2399 C CA . THR A 1 356 ? 84.500 118.694 110.838 1.00 138.65 356 THR A CA 1
ATOM 2400 C C . THR A 1 356 ? 83.359 119.679 110.633 1.00 138.65 356 THR A C 1
ATOM 2401 O O . THR A 1 356 ? 82.595 119.932 111.570 1.00 138.65 356 THR A O 1
ATOM 2405 N N . ARG A 1 357 ? 83.230 120.240 109.433 1.00 144.58 357 ARG A N 1
ATOM 2406 C CA . ARG A 1 357 ? 82.121 121.114 109.074 1.00 144.58 357 ARG A CA 1
ATOM 2407 C C . ARG A 1 357 ? 81.277 120.407 108.027 1.00 144.58 357 ARG A C 1
ATOM 2408 O O . ARG A 1 357 ? 81.783 120.065 106.954 1.00 144.58 357 ARG A O 1
ATOM 2416 N N . PHE A 1 358 ? 79.994 120.206 108.334 1.00 144.37 358 PHE A N 1
ATOM 2417 C CA . PHE A 1 358 ? 79.016 119.616 107.410 1.00 144.37 358 PHE A CA 1
ATOM 2418 C C . PHE A 1 358 ? 79.564 118.385 106.689 1.00 144.37 358 PHE A C 1
ATOM 2419 O O . PHE A 1 358 ? 79.223 118.111 105.536 1.00 144.37 358 PHE A O 1
ATOM 2427 N N . GLY A 1 359 ? 80.402 117.617 107.382 1.00 146.64 359 GLY A N 1
ATOM 2428 C CA . GLY A 1 359 ? 81.010 116.440 106.788 1.00 146.64 359 GLY A CA 1
ATOM 2429 C C . GLY A 1 359 ? 80.413 115.137 107.276 1.00 146.64 359 GLY A C 1
ATOM 2430 O O . GLY A 1 359 ? 79.215 115.077 107.571 1.00 146.64 359 GLY A O 1
ATOM 2431 N N . LYS A 1 360 ? 81.236 114.088 107.365 1.00 141.65 360 LYS A N 1
ATOM 2432 C CA . LYS A 1 360 ? 80.832 112.815 107.961 1.00 141.65 360 LYS A CA 1
ATOM 2433 C C . LYS A 1 360 ? 79.637 112.213 107.215 1.00 141.65 360 LYS A C 1
ATOM 2434 O O . LYS A 1 360 ? 78.492 112.258 107.668 1.00 141.65 360 LYS A O 1
ATOM 2440 N N . LYS A 1 361 ? 79.950 111.692 106.025 1.00 142.26 361 LYS A N 1
ATOM 2441 C CA . LYS A 1 361 ? 79.050 111.078 105.037 1.00 142.26 361 LYS A CA 1
ATOM 2442 C C . LYS A 1 361 ? 78.411 112.136 104.147 1.00 142.26 361 LYS A C 1
ATOM 2443 O O . LYS A 1 361 ? 77.752 111.793 103.163 1.00 142.26 361 LYS A O 1
ATOM 2449 N N . THR A 1 362 ? 78.666 113.417 104.395 1.00 141.85 362 THR A N 1
ATOM 2450 C CA . THR A 1 362 ? 78.367 114.447 103.408 1.00 141.85 362 THR A CA 1
ATOM 2451 C C . THR A 1 362 ? 79.635 114.923 102.712 1.00 141.85 362 THR A C 1
ATOM 2452 O O . THR A 1 362 ? 79.636 115.984 102.082 1.00 141.85 362 THR A O 1
ATOM 2456 N N . ALA A 1 363 ? 80.716 114.149 102.818 1.00 135.22 363 ALA A N 1
ATOM 2457 C CA . ALA A 1 363 ? 81.985 114.481 102.184 1.00 135.22 363 ALA A CA 1
ATOM 2458 C C . ALA A 1 363 ? 82.547 113.383 101.296 1.00 135.22 363 ALA A C 1
ATOM 2459 O O . ALA A 1 363 ? 83.380 113.691 100.434 1.00 135.22 363 ALA A O 1
ATOM 2461 N N . VAL A 1 364 ? 82.140 112.124 101.475 1.00 136.73 364 VAL A N 1
ATOM 2462 C CA . VAL A 1 364 ? 82.647 111.050 100.624 1.00 136.73 364 VAL A CA 1
ATOM 2463 C C . VAL A 1 364 ? 82.290 111.311 99.167 1.00 136.73 364 VAL A C 1
ATOM 2464 O O . VAL A 1 364 ? 83.113 111.107 98.261 1.00 136.73 364 VAL A O 1
ATOM 2468 N N . TYR A 1 365 ? 81.059 111.767 98.922 1.00 140.39 365 TYR A N 1
ATOM 2469 C CA . TYR A 1 365 ? 80.624 112.062 97.563 1.00 140.39 365 TYR A CA 1
ATOM 2470 C C . TYR A 1 365 ? 81.587 113.021 96.885 1.00 140.39 365 TYR A C 1
ATOM 2471 O O . TYR A 1 365 ? 82.039 112.776 95.762 1.00 140.39 365 TYR A O 1
ATOM 2480 N N . ILE A 1 366 ? 81.926 114.114 97.569 1.00 135.94 366 ILE A N 1
ATOM 2481 C CA . ILE A 1 366 ? 82.789 115.129 96.978 1.00 135.94 366 ILE A CA 1
ATOM 2482 C C . ILE A 1 366 ? 84.164 114.555 96.669 1.00 135.94 366 ILE A C 1
ATOM 2483 O O . ILE A 1 366 ? 84.720 114.795 95.592 1.00 135.94 366 ILE A O 1
ATOM 2488 N N . GLY A 1 367 ? 84.735 113.788 97.599 1.00 135.87 367 GLY A N 1
ATOM 2489 C CA . GLY A 1 367 ? 86.071 113.254 97.377 1.00 135.87 367 GLY A CA 1
ATOM 2490 C C . GLY A 1 367 ? 86.135 112.297 96.203 1.00 135.87 367 GLY A C 1
ATOM 2491 O O . GLY A 1 367 ? 87.005 112.409 95.332 1.00 135.87 367 GLY A O 1
ATOM 2492 N N . ILE A 1 368 ? 85.200 111.350 96.145 1.00 136.68 368 ILE A N 1
ATOM 2493 C CA . ILE A 1 368 ? 85.280 110.378 95.060 1.00 136.68 368 ILE A CA 1
ATOM 2494 C C . ILE A 1 368 ? 84.880 111.020 93.731 1.00 136.68 368 ILE A C 1
ATOM 2495 O O . ILE A 1 368 ? 85.418 110.671 92.665 1.00 136.68 368 ILE A O 1
ATOM 2500 N N . SER A 1 369 ? 83.957 111.984 93.764 1.00 149.50 369 SER A N 1
ATOM 2501 C CA . SER A 1 369 ? 83.665 112.759 92.568 1.00 149.50 369 SER A CA 1
ATOM 2502 C C . SER A 1 369 ? 84.897 113.498 92.070 1.00 149.50 369 SER A C 1
ATOM 2503 O O . SER A 1 369 ? 85.156 113.511 90.866 1.00 149.50 369 SER A O 1
ATOM 2506 N N . SER A 1 370 ? 85.656 114.128 92.971 1.00 147.48 370 SER A N 1
ATOM 2507 C CA . SER A 1 370 ? 86.907 114.766 92.582 1.00 147.48 370 SER A CA 1
ATOM 2508 C C . SER A 1 370 ? 87.926 113.761 92.067 1.00 147.48 370 SER A C 1
ATOM 2509 O O . SER A 1 370 ? 88.823 114.137 91.307 1.00 147.48 370 SER A O 1
ATOM 2512 N N . ALA A 1 371 ? 87.821 112.500 92.482 1.00 135.34 371 ALA A N 1
ATOM 2513 C CA . ALA A 1 371 ? 88.626 111.459 91.851 1.00 135.34 371 ALA A CA 1
ATOM 2514 C C . ALA A 1 371 ? 88.248 111.290 90.384 1.00 135.34 371 ALA A C 1
ATOM 2515 O O . ALA A 1 371 ? 89.119 111.210 89.512 1.00 135.34 371 ALA A O 1
ATOM 2517 N N . VAL A 1 372 ? 86.949 111.230 90.103 1.00 140.54 372 VAL A N 1
ATOM 2518 C CA . VAL A 1 372 ? 86.417 110.922 88.767 1.00 140.54 372 VAL A CA 1
ATOM 2519 C C . VAL A 1 372 ? 87.059 111.684 87.603 1.00 140.54 372 VAL A C 1
ATOM 2520 O O . VAL A 1 372 ? 87.623 111.048 86.692 1.00 140.54 372 VAL A O 1
ATOM 2524 N N . PRO A 1 373 ? 87.000 113.024 87.567 1.00 139.87 373 PRO A N 1
ATOM 2525 C CA . PRO A 1 373 ? 87.144 113.707 86.271 1.00 139.87 373 PRO A CA 1
ATOM 2526 C C . PRO A 1 373 ? 88.556 113.692 85.723 1.00 139.87 373 PRO A C 1
ATOM 2527 O O . PRO A 1 373 ? 88.741 113.535 84.514 1.00 139.87 373 PRO A O 1
ATOM 2531 N N . PHE A 1 374 ? 89.568 113.859 86.565 1.00 136.85 374 PHE A N 1
ATOM 2532 C CA . PHE A 1 374 ? 90.927 113.857 86.043 1.00 136.85 374 PHE A CA 1
ATOM 2533 C C . PHE A 1 374 ? 91.381 112.455 85.654 1.00 136.85 374 PHE A C 1
ATOM 2534 O O . PHE A 1 374 ? 92.176 112.302 84.718 1.00 136.85 374 PHE A O 1
ATOM 2542 N N . LEU A 1 375 ? 90.873 111.426 86.336 1.00 134.71 375 LEU A N 1
ATOM 2543 C CA . LEU A 1 375 ? 91.101 110.060 85.879 1.00 134.71 375 LEU A CA 1
ATOM 2544 C C . LEU A 1 375 ? 90.494 109.834 84.501 1.00 134.71 375 LEU A C 1
ATOM 2545 O O . LEU A 1 375 ? 91.137 109.250 83.622 1.00 134.71 375 LEU A O 1
ATOM 2550 N N . ILE A 1 376 ? 89.256 110.291 84.285 1.00 137.48 376 ILE A N 1
ATOM 2551 C CA . ILE A 1 376 ? 88.686 110.128 82.948 1.00 137.48 376 ILE A CA 1
ATOM 2552 C C . ILE A 1 376 ? 89.377 111.038 81.938 1.00 137.48 376 ILE A C 1
ATOM 2553 O O . ILE A 1 376 ? 89.337 110.769 80.733 1.00 137.48 376 ILE A O 1
ATOM 2558 N N . LEU A 1 377 ? 90.023 112.106 82.403 1.00 133.10 377 LEU A N 1
ATOM 2559 C CA . LEU A 1 377 ? 90.731 113.007 81.501 1.00 133.10 377 LEU A CA 1
ATOM 2560 C C . LEU A 1 377 ? 92.016 112.376 80.980 1.00 133.10 377 LEU A C 1
ATOM 2561 O O . LEU A 1 377 ? 92.249 112.326 79.768 1.00 133.10 377 LEU A O 1
ATOM 2566 N N . VAL A 1 378 ? 92.867 111.889 81.889 1.00 131.09 378 VAL A N 1
ATOM 2567 C CA . VAL A 1 378 ? 94.211 111.457 81.513 1.00 131.09 378 VAL A CA 1
ATOM 2568 C C . VAL A 1 378 ? 94.193 110.335 80.483 1.00 131.09 378 VAL A C 1
ATOM 2569 O O . VAL A 1 378 ? 95.190 110.121 79.787 1.00 131.09 378 VAL A O 1
ATOM 2573 N N . ALA A 1 379 ? 93.077 109.613 80.359 1.00 141.33 379 ALA A N 1
ATOM 2574 C CA . ALA A 1 379 ? 92.975 108.601 79.315 1.00 141.33 379 ALA A CA 1
ATOM 2575 C C . ALA A 1 379 ? 93.026 109.227 77.930 1.00 141.33 379 ALA A C 1
ATOM 2576 O O . ALA A 1 379 ? 93.369 108.551 76.953 1.00 141.33 379 ALA A O 1
ATOM 2578 N N . LEU A 1 380 ? 92.687 110.505 77.823 1.00 149.90 380 LEU A N 1
ATOM 2579 C CA . LEU A 1 380 ? 92.818 111.277 76.595 1.00 149.90 380 LEU A CA 1
ATOM 2580 C C . LEU A 1 380 ? 93.820 112.405 76.841 1.00 149.90 380 LEU A C 1
ATOM 2581 O O . LEU A 1 380 ? 94.405 112.509 77.922 1.00 149.90 380 LEU A O 1
ATOM 2586 N N . MET A 1 381 ? 94.012 113.255 75.831 1.00 161.90 381 MET A N 1
ATOM 2587 C CA . MET A 1 381 ? 94.883 114.427 75.932 1.00 161.90 381 MET A CA 1
ATOM 2588 C C . MET A 1 381 ? 96.294 114.007 76.362 1.00 161.90 381 MET A C 1
ATOM 2589 O O . MET A 1 381 ? 96.791 114.345 77.437 1.00 161.90 381 MET A O 1
ATOM 2594 N N . GLU A 1 382 ? 96.917 113.239 75.477 1.00 155.36 382 GLU A N 1
ATOM 2595 C CA . GLU A 1 382 ? 98.115 112.477 75.791 1.00 155.36 382 GLU A CA 1
ATOM 2596 C C . GLU A 1 382 ? 99.375 113.342 75.816 1.00 155.36 382 GLU A C 1
ATOM 2597 O O . GLU A 1 382 ? 99.464 114.391 75.172 1.00 155.36 382 GLU A O 1
ATOM 2603 N N . ARG A 1 383 ? 100.358 112.869 76.589 1.00 148.59 383 ARG A N 1
ATOM 2604 C CA . ARG A 1 383 ? 101.773 113.198 76.417 1.00 148.59 383 ARG A CA 1
ATOM 2605 C C . ARG A 1 383 ? 102.026 114.704 76.557 1.00 148.59 383 ARG A C 1
ATOM 2606 O O . ARG A 1 383 ? 102.315 115.414 75.592 1.00 148.59 383 ARG A O 1
ATOM 2614 N N . ASN A 1 384 ? 101.864 115.191 77.791 1.00 151.22 384 ASN A N 1
ATOM 2615 C CA . ASN A 1 384 ? 102.045 116.613 78.051 1.00 151.22 384 ASN A CA 1
ATOM 2616 C C . ASN A 1 384 ? 103.035 116.963 79.155 1.00 151.22 384 ASN A C 1
ATOM 2617 O O . ASN A 1 384 ? 103.458 118.123 79.211 1.00 151.22 384 ASN A O 1
ATOM 2622 N N . LEU A 1 385 ? 103.382 116.029 80.047 1.00 143.46 385 LEU A N 1
ATOM 2623 C CA . LEU A 1 385 ? 104.356 116.260 81.117 1.00 143.46 385 LEU A CA 1
ATOM 2624 C C . LEU A 1 385 ? 103.873 117.246 82.173 1.00 143.46 385 LEU A C 1
ATOM 2625 O O . LEU A 1 385 ? 104.509 117.403 83.219 1.00 143.46 385 LEU A O 1
ATOM 2630 N N . ILE A 1 386 ? 102.729 117.884 81.944 1.00 140.10 386 ILE A N 1
ATOM 2631 C CA . ILE A 1 386 ? 102.193 118.856 82.879 1.00 140.10 386 ILE A CA 1
ATOM 2632 C C . ILE A 1 386 ? 100.839 118.431 83.427 1.00 140.10 386 ILE A C 1
ATOM 2633 O O . ILE A 1 386 ? 100.570 118.599 84.621 1.00 140.10 386 ILE A O 1
ATOM 2638 N N . VAL A 1 387 ? 99.976 117.867 82.581 1.00 139.91 387 VAL A N 1
ATOM 2639 C CA . VAL A 1 387 ? 98.728 117.310 83.073 1.00 139.91 387 VAL A CA 1
ATOM 2640 C C . VAL A 1 387 ? 98.974 116.061 83.904 1.00 139.91 387 VAL A C 1
ATOM 2641 O O . VAL A 1 387 ? 98.184 115.752 84.802 1.00 139.91 387 VAL A O 1
ATOM 2645 N N . THR A 1 388 ? 100.065 115.341 83.636 1.00 134.98 388 THR A N 1
ATOM 2646 C CA . THR A 1 388 ? 100.364 114.117 84.365 1.00 134.98 388 THR A CA 1
ATOM 2647 C C . THR A 1 388 ? 100.704 114.366 85.827 1.00 134.98 388 THR A C 1
ATOM 2648 O O . THR A 1 388 ? 100.542 113.455 86.645 1.00 134.98 388 THR A O 1
ATOM 2652 N N . TYR A 1 389 ? 101.168 115.565 86.180 1.00 135.30 389 TYR A N 1
ATOM 2653 C CA . TYR A 1 389 ? 101.438 115.850 87.584 1.00 135.30 389 TYR A CA 1
ATOM 2654 C C . TYR A 1 389 ? 100.198 116.359 88.307 1.00 135.30 389 TYR A C 1
ATOM 2655 O O . TYR A 1 389 ? 99.958 115.988 89.462 1.00 135.30 389 TYR A O 1
ATOM 2664 N N . VAL A 1 390 ? 99.405 117.213 87.657 1.00 131.09 390 VAL A N 1
ATOM 2665 C CA . VAL A 1 390 ? 98.186 117.674 88.307 1.00 131.09 390 VAL A CA 1
ATOM 2666 C C . VAL A 1 390 ? 97.219 116.514 88.501 1.00 131.09 390 VAL A C 1
ATOM 2667 O O . VAL A 1 390 ? 96.562 116.417 89.546 1.00 131.09 390 VAL A O 1
ATOM 2671 N N . VAL A 1 391 ? 97.130 115.601 87.529 1.00 127.25 391 VAL A N 1
ATOM 2672 C CA . VAL A 1 391 ? 96.258 114.449 87.717 1.00 127.25 391 VAL A CA 1
ATOM 2673 C C . VAL A 1 391 ? 96.783 113.565 88.838 1.00 127.25 391 VAL A C 1
ATOM 2674 O O . VAL A 1 391 ? 95.999 112.993 89.601 1.00 127.25 391 VAL A O 1
ATOM 2678 N N . ALA A 1 392 ? 98.104 113.452 88.977 1.00 121.40 392 ALA A N 1
ATOM 2679 C CA . ALA A 1 392 ? 98.670 112.659 90.062 1.00 121.40 392 ALA A CA 1
ATOM 2680 C C . ALA A 1 392 ? 98.327 113.264 91.417 1.00 121.40 392 ALA A C 1
ATOM 2681 O O . ALA A 1 392 ? 97.927 112.555 92.349 1.00 121.40 392 ALA A O 1
ATOM 2683 N N . VAL A 1 393 ? 98.474 114.583 91.544 1.00 116.97 393 VAL A N 1
ATOM 2684 C CA . VAL A 1 393 ? 98.178 115.239 92.816 1.00 116.97 393 VAL A CA 1
ATOM 2685 C C . VAL A 1 393 ? 96.694 115.126 93.141 1.00 116.97 393 VAL A C 1
ATOM 2686 O O . VAL A 1 393 ? 96.308 114.915 94.299 1.00 116.97 393 VAL A O 1
ATOM 2690 N N . ALA A 1 394 ? 95.837 115.254 92.128 1.00 118.11 394 ALA A N 1
ATOM 2691 C CA . ALA A 1 394 ? 94.407 115.082 92.351 1.00 118.11 394 ALA A CA 1
ATOM 2692 C C . ALA A 1 394 ? 94.087 113.658 92.788 1.00 118.11 394 ALA A C 1
ATOM 2693 O O . ALA A 1 394 ? 93.266 113.439 93.686 1.00 118.11 394 ALA A O 1
ATOM 2695 N N . ALA A 1 395 ? 94.718 112.673 92.148 1.00 112.88 395 ALA A N 1
ATOM 2696 C CA . ALA A 1 395 ? 94.519 111.291 92.557 1.00 112.88 395 ALA A CA 1
ATOM 2697 C C . ALA A 1 395 ? 94.966 111.075 93.992 1.00 112.88 395 ALA A C 1
ATOM 2698 O O . ALA A 1 395 ? 94.357 110.288 94.718 1.00 112.88 395 ALA A O 1
ATOM 2700 N N . GLY A 1 396 ? 96.022 111.765 94.420 1.00 116.20 396 GLY A N 1
ATOM 2701 C CA . GLY A 1 396 ? 96.416 111.691 95.820 1.00 116.20 396 GLY A CA 1
ATOM 2702 C C . GLY A 1 396 ? 95.369 112.283 96.748 1.00 116.20 396 GLY A C 1
ATOM 2703 O O . GLY A 1 396 ? 95.048 111.712 97.799 1.00 116.20 396 GLY A O 1
ATOM 2704 N N . VAL A 1 397 ? 94.832 113.447 96.375 1.00 115.08 397 VAL A N 1
ATOM 2705 C CA . VAL A 1 397 ? 93.778 114.070 97.167 1.00 115.08 397 VAL A CA 1
ATOM 2706 C C . VAL A 1 397 ? 92.567 113.160 97.261 1.00 115.08 397 VAL A C 1
ATOM 2707 O O . VAL A 1 397 ? 91.869 113.151 98.280 1.00 115.08 397 VAL A O 1
ATOM 2711 N N . SER A 1 398 ? 92.311 112.375 96.224 1.00 111.87 398 SER A N 1
ATOM 2712 C CA . SER A 1 398 ? 91.246 111.383 96.263 1.00 111.87 398 SER A CA 1
ATOM 2713 C C . SER A 1 398 ? 91.593 110.169 97.113 1.00 111.87 398 SER A C 1
ATOM 2714 O O . SER A 1 398 ? 90.716 109.645 97.807 1.00 111.87 398 SER A O 1
ATOM 2717 N N . VAL A 1 399 ? 92.844 109.709 97.062 1.00 104.80 399 VAL A N 1
ATOM 2718 C CA . VAL A 1 399 ? 93.283 108.601 97.902 1.00 104.80 399 VAL A CA 1
ATOM 2719 C C . VAL A 1 399 ? 93.092 108.947 99.366 1.00 104.80 399 VAL A C 1
ATOM 2720 O O . VAL A 1 399 ? 92.744 108.082 100.182 1.00 104.80 399 VAL A O 1
ATOM 2724 N N . ALA A 1 400 ? 93.329 110.210 99.723 1.00 112.10 400 ALA A N 1
ATOM 2725 C CA . ALA A 1 400 ? 93.134 110.636 101.104 1.00 112.10 400 ALA A CA 1
ATOM 2726 C C . ALA A 1 400 ? 91.713 110.371 101.585 1.00 112.10 400 ALA A C 1
ATOM 2727 O O . ALA A 1 400 ? 91.517 109.890 102.708 1.00 112.10 400 ALA A O 1
ATOM 2729 N N . ALA A 1 401 ? 90.715 110.675 100.756 1.00 108.80 401 ALA A N 1
ATOM 2730 C CA . ALA A 1 401 ? 89.328 110.480 101.163 1.00 108.80 401 ALA A CA 1
ATOM 2731 C C . ALA A 1 401 ? 89.040 109.013 101.450 1.00 108.80 401 ALA A C 1
ATOM 2732 O O . ALA A 1 401 ? 88.436 108.675 102.475 1.00 108.80 401 ALA A O 1
ATOM 2734 N N . ALA A 1 402 ? 89.472 108.125 100.561 1.00 106.59 402 ALA A N 1
ATOM 2735 C CA . ALA A 1 402 ? 89.207 106.704 100.732 1.00 106.59 402 ALA A CA 1
ATOM 2736 C C . ALA A 1 402 ? 90.036 106.079 101.841 1.00 106.59 402 ALA A C 1
ATOM 2737 O O . ALA A 1 402 ? 89.650 105.027 102.359 1.00 106.59 402 ALA A O 1
ATOM 2739 N N . PHE A 1 403 ? 91.161 106.688 102.212 1.00 109.36 403 PHE A N 1
ATOM 2740 C CA . PHE A 1 403 ? 91.923 106.233 103.363 1.00 109.36 403 PHE A CA 1
ATOM 2741 C C . PHE A 1 403 ? 91.374 106.745 104.684 1.00 109.36 403 PHE A C 1
ATOM 2742 O O . PHE A 1 403 ? 91.582 106.093 105.711 1.00 109.36 403 PHE A O 1
ATOM 2750 N N . LEU A 1 404 ? 90.683 107.883 104.688 1.00 105.24 404 LEU A N 1
ATOM 2751 C CA . LEU A 1 404 ? 90.241 108.499 105.934 1.00 105.24 404 LEU A CA 1
ATOM 2752 C C . LEU A 1 404 ? 88.780 108.240 106.256 1.00 105.24 404 LEU A C 1
ATOM 2753 O O . LEU A 1 404 ? 88.470 107.771 107.356 1.00 105.24 404 LEU A O 1
ATOM 2758 N N . LEU A 1 405 ? 87.865 108.546 105.332 1.00 104.28 405 LEU A N 1
ATOM 2759 C CA . LEU A 1 405 ? 86.445 108.553 105.681 1.00 104.28 405 LEU A CA 1
ATOM 2760 C C . LEU A 1 405 ? 85.929 107.199 106.151 1.00 104.28 405 LEU A C 1
ATOM 2761 O O . LEU A 1 405 ? 85.293 107.146 107.218 1.00 104.28 405 LEU A O 1
ATOM 2766 N N . PRO A 1 406 ? 86.148 106.086 105.443 1.00 102.51 406 PRO A N 1
ATOM 2767 C CA . PRO A 1 406 ? 85.537 104.820 105.880 1.00 102.51 406 PRO A CA 1
ATOM 2768 C C . PRO A 1 406 ? 86.053 104.307 107.211 1.00 102.51 406 PRO A C 1
ATOM 2769 O O . PRO A 1 406 ? 85.489 103.339 107.734 1.00 102.51 406 PRO A O 1
ATOM 2773 N N . TRP A 1 407 ? 87.098 104.907 107.772 1.00 104.24 407 TRP A N 1
ATOM 2774 C CA . TRP A 1 407 ? 87.572 104.548 109.101 1.00 104.24 407 TRP A CA 1
ATOM 2775 C C . TRP A 1 407 ? 87.062 105.479 110.188 1.00 104.24 407 TRP A C 1
ATOM 2776 O O . TRP A 1 407 ? 86.914 105.050 111.335 1.00 104.24 407 TRP A O 1
ATOM 2787 N N . SER A 1 408 ? 86.791 106.738 109.858 1.00 113.69 408 SER A N 1
ATOM 2788 C CA . SER A 1 408 ? 86.254 107.688 110.819 1.00 113.69 408 SER A CA 1
ATOM 2789 C C . SER A 1 408 ? 84.744 107.596 110.960 1.00 113.69 408 SER A C 1
ATOM 2790 O O . SER A 1 408 ? 84.165 108.343 111.755 1.00 113.69 408 SER A O 1
ATOM 2793 N N . MET A 1 409 ? 84.095 106.714 110.208 1.00 124.40 409 MET A N 1
ATOM 2794 C CA . MET A 1 409 ? 82.649 106.584 110.264 1.00 124.40 409 MET A CA 1
ATOM 2795 C C . MET A 1 409 ? 82.196 105.428 111.143 1.00 124.40 409 MET A C 1
ATOM 2796 O O . MET A 1 409 ? 81.114 105.503 111.735 1.00 124.40 409 MET A O 1
ATOM 2801 N N . LEU A 1 410 ? 83.005 104.385 111.262 1.00 123.39 410 LEU A N 1
ATOM 2802 C CA . LEU A 1 410 ? 82.668 103.177 112.007 1.00 123.39 410 LEU A CA 1
ATOM 2803 C C . LEU A 1 410 ? 82.325 103.433 113.476 1.00 123.39 410 LEU A C 1
ATOM 2804 O O . LEU A 1 410 ? 81.407 102.787 114.000 1.00 123.39 410 LEU A O 1
ATOM 2809 N N . PRO A 1 411 ? 83.030 104.321 114.190 1.00 127.43 411 PRO A N 1
ATOM 2810 C CA . PRO A 1 411 ? 82.652 104.577 115.591 1.00 127.43 411 PRO A CA 1
ATOM 2811 C C . PRO A 1 411 ? 81.199 104.979 115.788 1.00 127.43 411 PRO A C 1
ATOM 2812 O O . PRO A 1 411 ? 80.597 104.608 116.804 1.00 127.43 411 PRO A O 1
ATOM 2816 N N . ASP A 1 412 ? 80.610 105.733 114.861 1.00 137.85 412 ASP A N 1
ATOM 2817 C CA . ASP A 1 412 ? 79.185 106.018 114.971 1.00 137.85 412 ASP A CA 1
ATOM 2818 C C . ASP A 1 412 ? 78.350 104.749 114.876 1.00 137.85 412 ASP A C 1
ATOM 2819 O O . ASP A 1 412 ? 77.346 104.615 115.585 1.00 137.85 412 ASP A O 1
ATOM 2824 N N . VAL A 1 413 ? 78.750 103.808 114.020 1.00 134.89 413 VAL A N 1
ATOM 2825 C CA . VAL A 1 413 ? 78.071 102.517 113.962 1.00 134.89 413 VAL A CA 1
ATOM 2826 C C . VAL A 1 413 ? 78.220 101.783 115.287 1.00 134.89 413 VAL A C 1
ATOM 2827 O O . VAL A 1 413 ? 77.296 101.100 115.745 1.00 134.89 413 VAL A O 1
ATOM 2831 N N . ILE A 1 414 ? 79.387 101.904 115.921 1.00 135.06 414 ILE A N 1
ATOM 2832 C CA . ILE A 1 414 ? 79.580 101.262 117.218 1.00 135.06 414 ILE A CA 1
ATOM 2833 C C . ILE A 1 414 ? 78.657 101.877 118.262 1.00 135.06 414 ILE A C 1
ATOM 2834 O O . ILE A 1 414 ? 78.087 101.166 119.102 1.00 135.06 414 ILE A O 1
ATOM 2839 N N . ASP A 1 415 ? 78.493 103.200 118.230 1.00 147.97 415 ASP A N 1
ATOM 2840 C CA . ASP A 1 415 ? 77.541 103.849 119.126 1.00 147.97 415 ASP A CA 1
ATOM 2841 C C . ASP A 1 415 ? 76.128 103.343 118.871 1.00 147.97 415 ASP A C 1
ATOM 2842 O O . ASP A 1 415 ? 75.379 103.058 119.810 1.00 147.97 415 ASP A O 1
ATOM 2847 N N . ASP A 1 416 ? 75.747 103.230 117.597 1.00 151.63 416 ASP A N 1
ATOM 2848 C CA . ASP A 1 416 ? 74.434 102.688 117.263 1.00 151.63 416 ASP A CA 1
ATOM 2849 C C . ASP A 1 416 ? 74.252 101.289 117.835 1.00 151.63 416 ASP A C 1
ATOM 2850 O O . ASP A 1 416 ? 73.197 100.972 118.397 1.00 151.63 416 ASP A O 1
ATOM 2855 N N . PHE A 1 417 ? 75.268 100.438 117.694 1.00 153.66 417 PHE A N 1
ATOM 2856 C CA . PHE A 1 417 ? 75.166 99.075 118.203 1.00 153.66 417 PHE A CA 1
ATOM 2857 C C . PHE A 1 417 ? 75.004 99.060 119.715 1.00 153.66 417 PHE A C 1
ATOM 2858 O O . PHE A 1 417 ? 74.167 98.324 120.249 1.00 153.66 417 PHE A O 1
ATOM 2866 N N . HIS A 1 418 ? 75.801 99.861 120.426 1.00 158.28 418 HIS A N 1
ATOM 2867 C CA . HIS A 1 418 ? 75.670 99.902 121.880 1.00 158.28 418 HIS A CA 1
ATOM 2868 C C . HIS A 1 418 ? 74.302 100.419 122.310 1.00 158.28 418 HIS A C 1
ATOM 2869 O O . HIS A 1 418 ? 73.669 99.839 123.199 1.00 158.28 418 HIS A O 1
ATOM 2876 N N . LEU A 1 419 ? 73.824 101.498 121.689 1.00 163.71 419 LEU A N 1
ATOM 2877 C CA . LEU A 1 419 ? 72.589 102.127 122.147 1.00 163.71 419 LEU A CA 1
ATOM 2878 C C . LEU A 1 419 ? 71.361 101.307 121.770 1.00 163.71 419 LEU A C 1
ATOM 2879 O O . LEU A 1 419 ? 70.441 101.148 122.579 1.00 163.71 419 LEU A O 1
ATOM 2884 N N . LYS A 1 420 ? 71.326 100.774 120.553 1.00 171.43 420 LYS A N 1
ATOM 2885 C CA . LYS A 1 420 ? 70.155 100.046 120.081 1.00 171.43 420 LYS A CA 1
ATOM 2886 C C . LYS A 1 420 ? 70.110 98.613 120.610 1.00 171.43 420 LYS A C 1
ATOM 2887 O O . LYS A 1 420 ? 69.271 97.818 120.173 1.00 171.43 420 LYS A O 1
ATOM 2893 N N . HIS A 1 421 ? 70.986 98.272 121.542 1.00 174.56 421 HIS A N 1
ATOM 2894 C CA . HIS A 1 421 ? 71.035 96.955 122.154 1.00 174.56 421 HIS A CA 1
ATOM 2895 C C . HIS A 1 421 ? 71.198 97.111 123.657 1.00 174.56 421 HIS A C 1
ATOM 2896 O O . HIS A 1 421 ? 71.624 98.167 124.136 1.00 174.56 421 HIS A O 1
ATOM 2903 N N . PRO A 1 422 ? 70.864 96.071 124.431 1.00 188.61 422 PRO A N 1
ATOM 2904 C CA . PRO A 1 422 ? 71.067 96.138 125.884 1.00 188.61 422 PRO A CA 1
ATOM 2905 C C . PRO A 1 422 ? 72.539 96.074 126.246 1.00 188.61 422 PRO A C 1
ATOM 2906 O O . PRO A 1 422 ? 73.396 96.210 125.368 1.00 188.61 422 PRO A O 1
ATOM 2910 N N . HIS A 1 423 ? 72.826 95.908 127.542 1.00 196.61 423 HIS A N 1
ATOM 2911 C CA . HIS A 1 423 ? 74.187 95.974 128.073 1.00 196.61 423 HIS A CA 1
ATOM 2912 C C . HIS A 1 423 ? 75.238 95.390 127.132 1.00 196.61 423 HIS A C 1
ATOM 2913 O O . HIS A 1 423 ? 76.218 96.065 126.800 1.00 196.61 423 HIS A O 1
ATOM 2920 N N . SER A 1 424 ? 75.037 94.147 126.667 1.00 186.92 424 SER A N 1
ATOM 2921 C CA . SER A 1 424 ? 75.867 93.565 125.614 1.00 186.92 424 SER A CA 1
ATOM 2922 C C . SER A 1 424 ? 77.351 93.672 125.952 1.00 186.92 424 SER A C 1
ATOM 2923 O O . SER A 1 424 ? 78.050 94.520 125.382 1.00 186.92 424 SER A O 1
ATOM 2926 N N . PRO A 1 425 ? 77.861 92.817 126.859 1.00 186.63 425 PRO A N 1
ATOM 2927 C CA . PRO A 1 425 ? 79.142 93.073 127.546 1.00 186.63 425 PRO A CA 1
ATOM 2928 C C . PRO A 1 425 ? 80.236 93.743 126.727 1.00 186.63 425 PRO A C 1
ATOM 2929 O O . PRO A 1 425 ? 80.989 94.561 127.263 1.00 186.63 425 PRO A O 1
ATOM 2933 N N . GLY A 1 426 ? 80.344 93.419 125.443 1.00 167.74 426 GLY A N 1
ATOM 2934 C CA . GLY A 1 426 ? 81.291 94.124 124.604 1.00 167.74 426 GLY A CA 1
ATOM 2935 C C . GLY A 1 426 ? 81.920 93.298 123.504 1.00 167.74 426 GLY A C 1
ATOM 2936 O O . GLY A 1 426 ? 82.415 92.192 123.740 1.00 167.74 426 GLY A O 1
ATOM 2937 N N . THR A 1 427 ? 81.905 93.842 122.286 1.00 150.54 427 THR A N 1
ATOM 2938 C CA . THR A 1 427 ? 82.468 93.177 121.119 1.00 150.54 427 THR A CA 1
ATOM 2939 C C . THR A 1 427 ? 83.215 94.162 120.228 1.00 150.54 427 THR A C 1
ATOM 2940 O O . THR A 1 427 ? 83.280 93.974 119.008 1.00 150.54 427 THR A O 1
ATOM 2944 N N . GLU A 1 428 ? 83.770 95.221 120.820 1.00 140.87 428 GLU A N 1
ATOM 2945 C CA . GLU A 1 428 ? 84.450 96.250 120.035 1.00 140.87 428 GLU A CA 1
ATOM 2946 C C . GLU A 1 428 ? 85.555 95.701 119.141 1.00 140.87 428 GLU A C 1
ATOM 2947 O O . GLU A 1 428 ? 85.574 96.043 117.946 1.00 140.87 428 GLU A O 1
ATOM 2953 N N . PRO A 1 429 ? 86.481 94.855 119.613 1.00 129.86 429 PRO A N 1
ATOM 2954 C CA . PRO A 1 429 ? 87.588 94.446 118.740 1.00 129.86 429 PRO A CA 1
ATOM 2955 C C . PRO A 1 429 ? 87.200 93.404 117.703 1.00 129.86 429 PRO A C 1
ATOM 2956 O O . PRO A 1 429 ? 88.075 92.769 117.110 1.00 129.86 429 PRO A O 1
ATOM 2960 N N . ILE A 1 430 ? 85.906 93.198 117.487 1.00 133.04 430 ILE A N 1
ATOM 2961 C CA . ILE A 1 430 ? 85.457 92.305 116.424 1.00 133.04 430 ILE A CA 1
ATOM 2962 C C . ILE A 1 430 ? 85.273 93.059 115.113 1.00 133.04 430 ILE A C 1
ATOM 2963 O O . ILE A 1 430 ? 85.686 92.583 114.046 1.00 133.04 430 ILE A O 1
ATOM 2968 N N . PHE A 1 431 ? 84.626 94.225 115.188 1.00 131.29 431 PHE A N 1
ATOM 2969 C CA . PHE A 1 431 ? 84.423 95.053 114.006 1.00 131.29 431 PHE A CA 1
ATOM 2970 C C . PHE A 1 431 ? 85.752 95.378 113.345 1.00 131.29 431 PHE A C 1
ATOM 2971 O O . PHE A 1 431 ? 85.907 95.236 112.128 1.00 131.29 431 PHE A O 1
ATOM 2979 N N . PHE A 1 432 ? 86.731 95.802 114.144 1.00 117.47 432 PHE A N 1
ATOM 2980 C CA . PHE A 1 432 ? 88.031 96.169 113.599 1.00 117.47 432 PHE A CA 1
ATOM 2981 C C . PHE A 1 432 ? 88.737 94.978 112.968 1.00 117.47 432 PHE A C 1
ATOM 2982 O O . PHE A 1 432 ? 89.387 95.124 111.926 1.00 117.47 432 PHE A O 1
ATOM 2990 N N . SER A 1 433 ? 88.630 93.800 113.581 1.00 123.98 433 SER A N 1
ATOM 2991 C CA . SER A 1 433 ? 89.274 92.624 113.011 1.00 123.98 433 SER A CA 1
ATOM 2992 C C . SER A 1 433 ? 88.677 92.280 111.656 1.00 123.98 433 SER A C 1
ATOM 2993 O O . SER A 1 433 ? 89.409 92.075 110.679 1.00 123.98 433 SER A O 1
ATOM 2996 N N . PHE A 1 434 ? 87.347 92.217 111.573 1.00 123.57 434 PHE A N 1
ATOM 2997 C CA . PHE A 1 434 ? 86.729 91.955 110.276 1.00 123.57 434 PHE A CA 1
ATOM 2998 C C . PHE A 1 434 ? 87.060 93.048 109.268 1.00 123.57 434 PHE A C 1
ATOM 2999 O O . PHE A 1 434 ? 87.204 92.772 108.070 1.00 123.57 434 PHE A O 1
ATOM 3007 N N . TYR A 1 435 ? 87.221 94.284 109.740 1.00 114.46 435 TYR A N 1
ATOM 3008 C CA . TYR A 1 435 ? 87.495 95.395 108.841 1.00 114.46 435 TYR A CA 1
ATOM 3009 C C . TYR A 1 435 ? 88.883 95.254 108.230 1.00 114.46 435 TYR A C 1
ATOM 3010 O O . TYR A 1 435 ? 89.068 95.410 107.017 1.00 114.46 435 TYR A O 1
ATOM 3019 N N . VAL A 1 436 ? 89.872 94.923 109.063 1.00 113.28 436 VAL A N 1
ATOM 3020 C CA . VAL A 1 436 ? 91.225 94.693 108.565 1.00 113.28 436 VAL A CA 1
ATOM 3021 C C . VAL A 1 436 ? 91.254 93.482 107.644 1.00 113.28 436 VAL A C 1
ATOM 3022 O O . VAL A 1 436 ? 91.986 93.457 106.645 1.00 113.28 436 VAL A O 1
ATOM 3026 N N . PHE A 1 437 ? 90.464 92.454 107.963 1.00 119.95 437 PHE A N 1
ATOM 3027 C CA . PHE A 1 437 ? 90.445 91.264 107.120 1.00 119.95 437 PHE A CA 1
ATOM 3028 C C . PHE A 1 437 ? 89.924 91.593 105.727 1.00 119.95 437 PHE A C 1
ATOM 3029 O O . PHE A 1 437 ? 90.497 91.164 104.719 1.00 119.95 437 PHE A O 1
ATOM 3037 N N . PHE A 1 438 ? 88.836 92.361 105.647 1.00 116.43 438 PHE A N 1
ATOM 3038 C CA . PHE A 1 438 ? 88.351 92.802 104.341 1.00 116.43 438 PHE A CA 1
ATOM 3039 C C . PHE A 1 438 ? 89.328 93.740 103.644 1.00 116.43 438 PHE A C 1
ATOM 3040 O O . PHE A 1 438 ? 89.417 93.730 102.411 1.00 116.43 438 PHE A O 1
ATOM 3048 N N . THR A 1 439 ? 90.066 94.553 104.400 1.00 117.46 439 THR A N 1
ATOM 3049 C CA . THR A 1 439 ? 91.090 95.388 103.781 1.00 117.46 439 THR A CA 1
ATOM 3050 C C . THR A 1 439 ? 92.146 94.534 103.094 1.00 117.46 439 THR A C 1
ATOM 3051 O O . THR A 1 439 ? 92.530 94.796 101.946 1.00 117.46 439 THR A O 1
ATOM 3055 N N . LYS A 1 440 ? 92.583 93.485 103.799 1.00 117.45 440 LYS A N 1
ATOM 3056 C CA . LYS A 1 440 ? 93.588 92.531 103.260 1.00 117.45 440 LYS A CA 1
ATOM 3057 C C . LYS A 1 440 ? 92.991 91.838 102.030 1.00 117.45 440 LYS A C 1
ATOM 3058 O O . LYS A 1 440 ? 93.729 91.647 101.044 1.00 117.45 440 LYS A O 1
ATOM 3064 N N . PHE A 1 441 ? 91.703 91.479 102.095 1.00 112.21 441 PHE A N 1
ATOM 3065 C CA . PHE A 1 441 ? 91.038 90.827 100.973 1.00 112.21 441 PHE A CA 1
ATOM 3066 C C . PHE A 1 441 ? 91.056 91.716 99.737 1.00 112.21 441 PHE A C 1
ATOM 3067 O O . PHE A 1 441 ? 91.403 91.263 98.640 1.00 112.21 441 PHE A O 1
ATOM 3075 N N . ALA A 1 442 ? 90.701 92.989 99.899 1.00 112.94 442 ALA A N 1
ATOM 3076 C CA . ALA A 1 442 ? 90.693 93.906 98.764 1.00 112.94 442 ALA A CA 1
ATOM 3077 C C . ALA A 1 442 ? 92.096 94.095 98.202 1.00 112.94 442 ALA A C 1
ATOM 3078 O O . ALA A 1 442 ? 92.316 93.994 96.987 1.00 112.94 442 ALA A O 1
ATOM 3080 N N . SER A 1 443 ? 93.064 94.368 99.075 1.00 118.04 443 SER A N 1
ATOM 3081 C CA . SER A 1 443 ? 94.421 94.621 98.599 1.00 118.04 443 SER A CA 1
ATOM 3082 C C . SER A 1 443 ? 95.115 93.376 98.096 1.00 118.04 443 SER A C 1
ATOM 3083 O O . SER A 1 443 ? 96.173 93.506 97.473 1.00 118.04 443 SER A O 1
ATOM 3086 N N . GLY A 1 444 ? 94.581 92.184 98.341 1.00 109.17 444 GLY A N 1
ATOM 3087 C CA . GLY A 1 444 ? 95.187 90.974 97.830 1.00 109.17 444 GLY A CA 1
ATOM 3088 C C . GLY A 1 444 ? 94.465 90.429 96.619 1.00 109.17 444 GLY A C 1
ATOM 3089 O O . GLY A 1 444 ? 95.011 89.597 95.891 1.00 109.17 444 GLY A O 1
ATOM 3090 N N . VAL A 1 445 ? 93.233 90.882 96.391 1.00 106.58 445 VAL A N 1
ATOM 3091 C CA . VAL A 1 445 ? 92.548 90.560 95.148 1.00 106.58 445 VAL A CA 1
ATOM 3092 C C . VAL A 1 445 ? 92.853 91.587 94.063 1.00 106.58 445 VAL A C 1
ATOM 3093 O O . VAL A 1 445 ? 92.780 91.250 92.871 1.00 106.58 445 VAL A O 1
ATOM 3097 N N . SER A 1 446 ? 93.224 92.814 94.436 1.00 107.65 446 SER A N 1
ATOM 3098 C CA . SER A 1 446 ? 93.663 93.789 93.444 1.00 107.65 446 SER A CA 1
ATOM 3099 C C . SER A 1 446 ? 94.856 93.271 92.654 1.00 107.65 446 SER A C 1
ATOM 3100 O O . SER A 1 446 ? 94.843 93.263 91.416 1.00 107.65 446 SER A O 1
ATOM 3103 N N . LEU A 1 447 ? 95.897 92.830 93.361 1.00 112.79 447 LEU A N 1
ATOM 3104 C CA . LEU A 1 447 ? 97.090 92.321 92.696 1.00 112.79 447 LEU A CA 1
ATOM 3105 C C . LEU A 1 447 ? 96.767 91.091 91.862 1.00 112.79 447 LEU A C 1
ATOM 3106 O O . LEU A 1 447 ? 97.292 90.928 90.755 1.00 112.79 447 LEU A O 1
ATOM 3111 N N . GLY A 1 448 ? 95.915 90.207 92.381 1.00 113.36 448 GLY A N 1
ATOM 3112 C CA . GLY A 1 448 ? 95.555 89.020 91.625 1.00 113.36 448 GLY A CA 1
ATOM 3113 C C . GLY A 1 448 ? 94.873 89.353 90.314 1.00 113.36 448 GLY A C 1
ATOM 3114 O O . GLY A 1 448 ? 95.235 88.824 89.259 1.00 113.36 448 GLY A O 1
ATOM 3115 N N . VAL A 1 449 ? 93.880 90.244 90.360 1.00 110.16 449 VAL A N 1
ATOM 3116 C CA . VAL A 1 449 ? 93.175 90.621 89.138 1.00 110.16 449 VAL A CA 1
ATOM 3117 C C . VAL A 1 449 ? 94.126 91.298 88.165 1.00 110.16 449 VAL A C 1
ATOM 3118 O O . VAL A 1 449 ? 94.097 91.027 86.959 1.00 110.16 449 VAL A O 1
ATOM 3122 N N . SER A 1 450 ? 94.984 92.188 88.668 1.00 116.43 450 SER A N 1
ATOM 3123 C CA . SER A 1 450 ? 95.931 92.863 87.788 1.00 116.43 450 SER A CA 1
ATOM 3124 C C . SER A 1 450 ? 96.845 91.864 87.094 1.00 116.43 450 SER A C 1
ATOM 3125 O O . SER A 1 450 ? 97.026 91.915 85.871 1.00 116.43 450 SER A O 1
ATOM 3128 N N . THR A 1 451 ? 97.435 90.946 87.862 1.00 119.53 451 THR A N 1
ATOM 3129 C CA . THR A 1 451 ? 98.371 89.993 87.280 1.00 119.53 451 THR A CA 1
ATOM 3130 C C . THR A 1 451 ? 97.678 89.082 86.279 1.00 119.53 451 THR A C 1
ATOM 3131 O O . THR A 1 451 ? 98.214 88.819 85.197 1.00 119.53 451 THR A O 1
ATOM 3135 N N . LEU A 1 452 ? 96.482 88.594 86.613 1.00 119.11 452 LEU A N 1
ATOM 3136 C CA . LEU A 1 452 ? 95.772 87.722 85.686 1.00 119.11 452 LEU A CA 1
ATOM 3137 C C . LEU A 1 452 ? 95.431 88.459 84.399 1.00 119.11 452 LEU A C 1
ATOM 3138 O O . LEU A 1 452 ? 95.650 87.942 83.298 1.00 119.11 452 LEU A O 1
ATOM 3143 N N . SER A 1 453 ? 94.891 89.675 84.515 1.00 125.44 453 SER A N 1
ATOM 3144 C CA . SER A 1 453 ? 94.506 90.421 83.323 1.00 125.44 453 SER A CA 1
ATOM 3145 C C . SER A 1 453 ? 95.705 90.751 82.447 1.00 125.44 453 SER A C 1
ATOM 3146 O O . SER A 1 453 ? 95.622 90.625 81.221 1.00 125.44 453 SER A O 1
ATOM 3149 N N . LEU A 1 454 ? 96.820 91.177 83.043 1.00 125.19 454 LEU A N 1
ATOM 3150 C CA . LEU A 1 454 ? 98.001 91.456 82.235 1.00 125.19 454 LEU A CA 1
ATOM 3151 C C . LEU A 1 454 ? 98.537 90.186 81.588 1.00 125.19 454 LEU A C 1
ATOM 3152 O O . LEU A 1 454 ? 98.893 90.191 80.405 1.00 125.19 454 LEU A O 1
ATOM 3157 N N . ASP A 1 455 ? 98.594 89.086 82.342 1.00 135.12 455 ASP A N 1
ATOM 3158 C CA . ASP A 1 455 ? 99.112 87.839 81.795 1.00 135.12 455 ASP A CA 1
ATOM 3159 C C . ASP A 1 455 ? 98.202 87.245 80.732 1.00 135.12 455 ASP A C 1
ATOM 3160 O O . ASP A 1 455 ? 98.634 86.355 79.993 1.00 135.12 455 ASP A O 1
ATOM 3165 N N . PHE A 1 456 ? 96.958 87.710 80.630 1.00 134.02 456 PHE A N 1
ATOM 3166 C CA . PHE A 1 456 ? 96.125 87.257 79.529 1.00 134.02 456 PHE A CA 1
ATOM 3167 C C . PHE A 1 456 ? 96.471 87.975 78.234 1.00 134.02 456 PHE A C 1
ATOM 3168 O O . PHE A 1 456 ? 96.023 87.550 77.165 1.00 134.02 456 PHE A O 1
ATOM 3176 N N . ALA A 1 457 ? 97.269 89.030 78.308 1.00 130.83 457 ALA A N 1
ATOM 3177 C CA . ALA A 1 457 ? 97.921 89.626 77.155 1.00 130.83 457 ALA A CA 1
ATOM 3178 C C . ALA A 1 457 ? 99.401 89.269 77.182 1.00 130.83 457 ALA A C 1
ATOM 3179 O O . ALA A 1 457 ? 99.955 88.906 78.222 1.00 130.83 457 ALA A O 1
ATOM 3181 N N . ASN A 1 458 ? 100.044 89.377 76.024 1.00 141.92 458 ASN A N 1
ATOM 3182 C CA . ASN A 1 458 ? 101.413 88.894 75.900 1.00 141.92 458 ASN A CA 1
ATOM 3183 C C . ASN A 1 458 ? 102.386 89.807 76.631 1.00 141.92 458 ASN A C 1
ATOM 3184 O O . ASN A 1 458 ? 103.250 90.429 76.008 1.00 141.92 458 ASN A O 1
ATOM 3189 N N . TYR A 1 459 ? 102.280 89.865 77.959 1.00 135.05 459 TYR A N 1
ATOM 3190 C CA . TYR A 1 459 ? 103.081 90.787 78.763 1.00 135.05 459 TYR A CA 1
ATOM 3191 C C . TYR A 1 459 ? 104.515 90.272 78.827 1.00 135.05 459 TYR A C 1
ATOM 3192 O O . TYR A 1 459 ? 104.910 89.531 79.731 1.00 135.05 459 TYR A O 1
ATOM 3201 N N . GLN A 1 460 ? 105.304 90.671 77.833 1.00 134.93 460 GLN A N 1
ATOM 3202 C CA . GLN A 1 460 ? 106.715 90.312 77.792 1.00 134.93 460 GLN A CA 1
ATOM 3203 C C . GLN A 1 460 ? 107.417 90.822 79.042 1.00 134.93 460 GLN A C 1
ATOM 3204 O O . GLN A 1 460 ? 107.130 91.921 79.522 1.00 134.93 460 GLN A O 1
ATOM 3210 N N . ARG A 1 461 ? 108.333 90.010 79.577 1.00 140.23 461 ARG A N 1
ATOM 3211 C CA . ARG A 1 461 ? 108.748 90.184 80.966 1.00 140.23 461 ARG A CA 1
ATOM 3212 C C . ARG A 1 461 ? 110.069 90.938 81.088 1.00 140.23 461 ARG A C 1
ATOM 3213 O O . ARG A 1 461 ? 110.256 91.712 82.033 1.00 140.23 461 ARG A O 1
ATOM 3221 N N . GLN A 1 462 ? 111.008 90.728 80.150 1.00 142.87 462 GLN A N 1
ATOM 3222 C CA . GLN A 1 462 ? 112.377 91.232 80.302 1.00 142.87 462 GLN A CA 1
ATOM 3223 C C . GLN A 1 462 ? 112.812 92.026 79.063 1.00 142.87 462 GLN A C 1
ATOM 3224 O O . GLN A 1 462 ? 113.938 91.936 78.578 1.00 142.87 462 GLN A O 1
ATOM 3230 N N . GLY A 1 463 ? 111.916 92.868 78.548 1.00 143.92 463 GLY A N 1
ATOM 3231 C CA . GLY A 1 463 ? 112.237 93.685 77.399 1.00 143.92 463 GLY A CA 1
ATOM 3232 C C . GLY A 1 463 ? 111.822 95.128 77.606 1.00 143.92 463 GLY A C 1
ATOM 3233 O O . GLY A 1 463 ? 111.018 95.447 78.484 1.00 143.92 463 GLY A O 1
ATOM 3234 N N . CYS A 1 464 ? 112.398 95.999 76.781 1.00 140.85 464 CYS A N 1
ATOM 3235 C CA . CYS A 1 464 ? 111.985 97.401 76.721 1.00 140.85 464 CYS A CA 1
ATOM 3236 C C . CYS A 1 464 ? 111.015 97.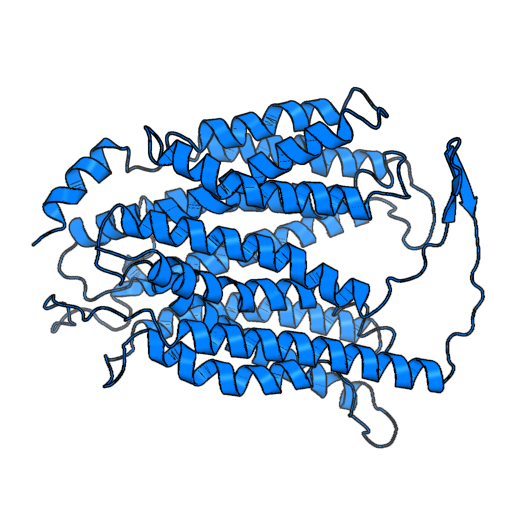581 75.556 1.00 140.85 464 CYS A C 1
ATOM 3237 O O . CYS A 1 464 ? 111.270 98.296 74.586 1.00 140.85 464 CYS A O 1
ATOM 3240 N N . SER A 1 465 ? 109.878 96.912 75.669 1.00 132.51 465 SER A N 1
ATOM 3241 C CA . SER A 1 465 ? 108.924 96.878 74.572 1.00 132.51 465 SER A CA 1
ATOM 3242 C C . SER A 1 465 ? 107.519 96.773 75.147 1.00 132.51 465 SER A C 1
ATOM 3243 O O . SER A 1 465 ? 107.326 96.729 76.367 1.00 132.51 465 SER A O 1
ATOM 3246 N N . GLN A 1 466 ? 106.538 96.729 74.262 1.00 138.07 466 GLN A N 1
ATOM 3247 C CA . GLN A 1 466 ? 105.142 96.624 74.643 1.00 138.07 466 GLN A CA 1
ATOM 3248 C C . GLN A 1 466 ? 104.331 96.066 73.480 1.00 138.07 466 GLN A C 1
ATOM 3249 O O . GLN A 1 466 ? 104.379 96.603 72.367 1.00 138.07 466 GLN A O 1
ATOM 3255 N N . PRO A 1 467 ? 103.614 94.980 73.680 1.00 132.62 467 PRO A N 1
ATOM 3256 C CA . PRO A 1 467 ? 102.666 94.535 72.653 1.00 132.62 467 PRO A CA 1
ATOM 3257 C C . PRO A 1 467 ? 101.502 95.498 72.490 1.00 132.62 467 PRO A C 1
ATOM 3258 O O . PRO A 1 467 ? 101.420 96.511 73.190 1.00 132.62 467 PRO A O 1
ATOM 3262 N N . GLU A 1 468 ? 100.593 95.192 71.566 1.00 138.73 468 GLU A N 1
ATOM 3263 C CA . GLU A 1 468 ? 99.549 96.148 71.217 1.00 138.73 468 GLU A CA 1
ATOM 3264 C C . GLU A 1 468 ? 98.503 96.284 72.317 1.00 138.73 468 GLU A C 1
ATOM 3265 O O . GLU A 1 468 ? 98.109 97.402 72.664 1.00 138.73 468 GLU A O 1
ATOM 3271 N N . GLN A 1 469 ? 98.041 95.167 72.875 1.00 133.54 469 GLN A N 1
ATOM 3272 C CA . GLN A 1 469 ? 96.963 95.207 73.855 1.00 133.54 469 GLN A CA 1
ATOM 3273 C C . GLN A 1 469 ? 97.411 95.655 75.237 1.00 133.54 469 GLN A C 1
ATOM 3274 O O . GLN A 1 469 ? 96.630 96.298 75.946 1.00 133.54 469 GLN A O 1
ATOM 3280 N N . VAL A 1 470 ? 98.637 95.322 75.645 1.00 127.64 470 VAL A N 1
ATOM 3281 C CA . VAL A 1 470 ? 99.053 95.590 77.019 1.00 127.64 470 VAL A CA 1
ATOM 3282 C C . VAL A 1 470 ? 98.988 97.082 77.324 1.00 127.64 470 VAL A C 1
ATOM 3283 O O . VAL A 1 470 ? 98.489 97.490 78.379 1.00 127.64 470 VAL A O 1
ATOM 3287 N N . LYS A 1 471 ? 99.451 97.921 76.396 1.00 124.58 471 LYS A N 1
ATOM 3288 C CA . LYS A 1 471 ? 99.366 99.360 76.596 1.00 124.58 471 LYS A CA 1
ATOM 3289 C C . LYS A 1 471 ? 97.935 99.866 76.544 1.00 124.58 471 LYS A C 1
ATOM 3290 O O . LYS A 1 471 ? 97.691 101.022 76.904 1.00 124.58 471 LYS A O 1
ATOM 3296 N N . PHE A 1 472 ? 96.990 99.039 76.104 1.00 128.74 472 PHE A N 1
ATOM 3297 C CA . PHE A 1 472 ? 95.578 99.396 76.104 1.00 128.74 472 PHE A CA 1
ATOM 3298 C C . PHE A 1 472 ? 94.846 98.842 77.317 1.00 128.74 472 PHE A C 1
ATOM 3299 O O . PHE A 1 472 ? 94.086 99.566 77.967 1.00 128.74 472 PHE A O 1
ATOM 3307 N N . THR A 1 473 ? 95.056 97.563 77.634 1.00 128.27 473 THR A N 1
ATOM 3308 C CA . THR A 1 473 ? 94.446 97.004 78.834 1.00 128.27 473 THR A CA 1
ATOM 3309 C C . THR A 1 473 ? 94.961 97.693 80.087 1.00 128.27 473 THR A C 1
ATOM 3310 O O . THR A 1 473 ? 94.219 97.833 81.062 1.00 128.27 473 THR A O 1
ATOM 3314 N N . LEU A 1 474 ? 96.210 98.159 80.072 1.00 118.24 474 LEU A N 1
ATOM 3315 C CA . LEU A 1 474 ? 96.740 98.842 81.242 1.00 118.24 474 LEU A CA 1
ATOM 3316 C C . LEU A 1 474 ? 96.032 100.171 81.468 1.00 118.24 474 LEU A C 1
ATOM 3317 O O . LEU A 1 474 ? 95.616 100.469 82.594 1.00 118.24 474 LEU A O 1
ATOM 3322 N N . LYS A 1 475 ? 95.856 100.964 80.408 1.00 120.54 475 LYS A N 1
ATOM 3323 C CA . LYS A 1 475 ? 95.101 102.206 80.529 1.00 120.54 475 LYS A CA 1
ATOM 3324 C C . LYS A 1 475 ? 93.659 101.933 80.927 1.00 120.54 475 LYS A C 1
ATOM 3325 O O . LYS A 1 475 ? 93.091 102.649 81.761 1.00 120.54 475 LYS A O 1
ATOM 3331 N N . MET A 1 476 ? 93.051 100.900 80.338 1.00 127.43 476 MET A N 1
ATOM 3332 C CA . MET A 1 476 ? 91.683 100.540 80.690 1.00 127.43 476 MET A CA 1
ATOM 3333 C C . MET A 1 476 ? 91.564 100.251 82.179 1.00 127.43 476 MET A C 1
ATOM 3334 O O . MET A 1 476 ? 90.682 100.787 82.859 1.00 127.43 476 MET A O 1
ATOM 3339 N N . LEU A 1 477 ? 92.477 99.441 82.708 1.00 117.79 477 LEU A N 1
ATOM 3340 C CA . LEU A 1 477 ? 92.424 99.031 84.101 1.00 117.79 477 LEU A CA 1
ATOM 3341 C C . LEU A 1 477 ? 92.822 100.144 85.060 1.00 117.79 477 LEU A C 1
ATOM 3342 O O . LEU A 1 477 ? 92.427 100.100 86.228 1.00 117.79 477 LEU A O 1
ATOM 3347 N N . VAL A 1 478 ? 93.575 101.143 84.606 1.00 119.75 478 VAL A N 1
ATOM 3348 C CA . VAL A 1 478 ? 93.890 102.275 85.472 1.00 119.75 478 VAL A CA 1
ATOM 3349 C C . VAL A 1 478 ? 92.747 103.283 85.473 1.00 119.75 478 VAL A C 1
ATOM 3350 O O . VAL A 1 478 ? 92.515 103.961 86.480 1.00 119.75 478 VAL A O 1
ATOM 3354 N N . THR A 1 479 ? 92.003 103.380 84.370 1.00 134.11 479 THR A N 1
ATOM 3355 C CA . THR A 1 479 ? 91.050 104.473 84.208 1.00 134.11 479 THR A CA 1
ATOM 3356 C C . THR A 1 479 ? 89.587 104.066 84.322 1.00 134.11 479 THR A C 1
ATOM 3357 O O . THR A 1 479 ? 88.866 104.608 85.163 1.00 134.11 479 THR A O 1
ATOM 3361 N N . MET A 1 480 ? 89.115 103.131 83.499 1.00 137.57 480 MET A N 1
ATOM 3362 C CA . MET A 1 480 ? 87.675 102.916 83.370 1.00 137.57 480 MET A CA 1
ATOM 3363 C C . MET A 1 480 ? 87.107 102.041 84.485 1.00 137.57 480 MET A C 1
ATOM 3364 O O . MET A 1 480 ? 86.080 102.382 85.081 1.00 137.57 480 MET A O 1
ATOM 3369 N N . ALA A 1 481 ? 87.746 100.905 84.760 1.00 130.73 481 ALA A N 1
ATOM 3370 C CA . ALA A 1 481 ? 87.268 100.042 85.837 1.00 130.73 481 ALA A CA 1
ATOM 3371 C C . ALA A 1 481 ? 87.201 100.754 87.184 1.00 130.73 481 ALA A C 1
ATOM 3372 O O . ALA A 1 481 ? 86.197 100.569 87.897 1.00 130.73 481 ALA A O 1
ATOM 3374 N N . PRO A 1 482 ? 88.191 101.558 87.593 1.00 125.57 482 PRO A N 1
ATOM 3375 C CA . PRO A 1 482 ? 88.004 102.352 88.814 1.00 125.57 482 PRO A CA 1
ATOM 3376 C C . PRO A 1 482 ? 86.757 103.212 88.775 1.00 125.57 482 PRO A C 1
ATOM 3377 O O . PRO A 1 482 ? 86.086 103.354 89.800 1.00 125.57 482 PRO A O 1
ATOM 3381 N N . ILE A 1 483 ? 86.414 103.773 87.614 1.00 131.17 483 ILE A N 1
ATOM 3382 C CA . ILE A 1 483 ? 85.201 104.577 87.508 1.00 131.17 483 ILE A CA 1
ATOM 3383 C C . ILE A 1 483 ? 83.967 103.724 87.770 1.00 131.17 483 ILE A C 1
ATOM 3384 O O . ILE A 1 483 ? 83.038 104.149 88.469 1.00 131.17 483 ILE A O 1
ATOM 3389 N N . ILE A 1 484 ? 83.931 102.514 87.212 1.00 130.01 484 ILE A N 1
ATOM 3390 C CA . ILE A 1 484 ? 82.779 101.641 87.412 1.00 130.01 484 ILE A CA 1
ATOM 3391 C C . ILE A 1 484 ? 82.629 101.286 88.885 1.00 130.01 484 ILE A C 1
ATOM 3392 O O . ILE A 1 484 ? 81.533 101.374 89.455 1.00 130.01 484 ILE A O 1
ATOM 3397 N N . LEU A 1 485 ? 83.729 100.880 89.526 1.00 122.71 485 LEU A N 1
ATOM 3398 C CA . LEU A 1 485 ? 83.652 100.544 90.945 1.00 122.71 485 LEU A CA 1
ATOM 3399 C C . LEU A 1 485 ? 83.259 101.752 91.785 1.00 122.71 485 LEU A C 1
ATOM 3400 O O . LEU A 1 485 ? 82.458 101.630 92.718 1.00 122.71 485 LEU A O 1
ATOM 3405 N N . ILE A 1 486 ? 83.802 102.927 91.465 1.00 129.40 486 ILE A N 1
ATOM 3406 C CA . ILE A 1 486 ? 83.448 104.141 92.190 1.00 129.40 486 ILE A CA 1
ATOM 3407 C C . ILE A 1 486 ? 81.957 104.423 92.087 1.00 129.40 486 ILE A C 1
ATOM 3408 O O . ILE A 1 486 ? 81.290 104.673 93.096 1.00 129.40 486 ILE A O 1
ATOM 3413 N N . LEU A 1 487 ? 81.414 104.409 90.871 1.00 135.35 487 LEU A N 1
ATOM 3414 C CA . LEU A 1 487 ? 80.000 104.730 90.710 1.00 135.35 487 LEU A CA 1
ATOM 3415 C C . LEU A 1 487 ? 79.118 103.692 91.389 1.00 135.35 487 LEU A C 1
ATOM 3416 O O . LEU A 1 487 ? 78.115 104.043 92.024 1.00 135.35 487 LEU A O 1
ATOM 3421 N N . LEU A 1 488 ? 79.479 102.411 91.285 1.00 135.77 488 LEU A N 1
ATOM 3422 C CA . LEU A 1 488 ? 78.663 101.378 91.910 1.00 135.77 488 LEU A CA 1
ATOM 3423 C C . LEU A 1 488 ? 78.683 101.521 93.428 1.00 135.77 488 LEU A C 1
ATOM 3424 O O . LEU A 1 488 ? 77.642 101.413 94.089 1.00 135.77 488 LEU A O 1
ATOM 3429 N N . GLY A 1 489 ? 79.860 101.783 93.999 1.00 136.48 489 GLY A N 1
ATOM 3430 C CA . GLY A 1 489 ? 79.939 101.996 95.434 1.00 136.48 489 GLY A CA 1
ATOM 3431 C C . GLY A 1 489 ? 79.170 103.221 95.884 1.00 136.48 489 GLY A C 1
ATOM 3432 O O . GLY A 1 489 ? 78.476 103.190 96.902 1.00 136.48 489 GLY A O 1
ATOM 3433 N N . LEU A 1 490 ? 79.281 104.316 95.130 1.00 138.46 490 LEU A N 1
ATOM 3434 C CA . LEU A 1 490 ? 78.514 105.518 95.435 1.00 138.46 490 LEU A CA 1
ATOM 3435 C C . LEU A 1 490 ? 77.022 105.218 95.448 1.00 138.46 490 LEU A C 1
ATOM 3436 O O . LEU A 1 490 ? 76.292 105.672 96.337 1.00 138.46 490 LEU A O 1
ATOM 3441 N N . LEU A 1 491 ? 76.552 104.451 94.463 1.00 143.46 491 LEU A N 1
ATOM 3442 C CA . LEU A 1 491 ? 75.153 104.039 94.459 1.00 143.46 491 LEU A CA 1
ATOM 3443 C C . LEU A 1 491 ? 74.818 103.196 95.681 1.00 143.46 491 LEU A C 1
ATOM 3444 O O . LEU A 1 491 ? 73.714 103.303 96.225 1.00 143.46 491 LEU A O 1
ATOM 3449 N N . LEU A 1 492 ? 75.748 102.351 96.122 1.00 134.48 492 LEU A N 1
ATOM 3450 C CA . LEU A 1 492 ? 75.473 101.471 97.249 1.00 134.48 492 LEU A CA 1
ATOM 3451 C C . LEU A 1 492 ? 75.711 102.136 98.600 1.00 134.48 492 LEU A C 1
ATOM 3452 O O . LEU A 1 492 ? 75.228 101.629 99.617 1.00 134.48 492 LEU A O 1
ATOM 3457 N N . PHE A 1 493 ? 76.403 103.273 98.638 1.00 129.94 493 PHE A N 1
ATOM 3458 C CA . PHE A 1 493 ? 76.891 103.824 99.902 1.00 129.94 493 PHE A CA 1
ATOM 3459 C C . PHE A 1 493 ? 75.788 104.679 100.523 1.00 129.94 493 PHE A C 1
ATOM 3460 O O . PHE A 1 493 ? 75.857 105.909 100.575 1.00 129.94 493 PHE A O 1
ATOM 3468 N N . LYS A 1 494 ? 74.757 104.000 101.023 1.00 133.32 494 LYS A N 1
ATOM 3469 C CA . LYS A 1 494 ? 73.557 104.609 101.602 1.00 133.32 494 LYS A CA 1
ATOM 3470 C C . LYS A 1 494 ? 73.414 104.222 103.070 1.00 133.32 494 LYS A C 1
ATOM 3471 O O . LYS A 1 494 ? 72.356 103.781 103.524 1.00 133.32 494 LYS A O 1
ATOM 3477 N N . LEU A 1 495 ? 74.505 104.372 103.827 1.00 140.69 495 LEU A N 1
ATOM 3478 C CA . LEU A 1 495 ? 74.518 103.956 105.223 1.00 140.69 495 LEU A CA 1
ATOM 3479 C C . LEU A 1 495 ? 73.450 104.712 106.015 1.00 140.69 495 LEU A C 1
ATOM 3480 O O . LEU A 1 495 ? 73.141 105.877 105.740 1.00 140.69 495 LEU A O 1
ATOM 3485 N N . TYR A 1 496 ? 72.877 104.026 107.011 1.00 153.35 496 TYR A N 1
ATOM 3486 C CA . TYR A 1 496 ? 71.736 104.580 107.741 1.00 153.35 496 TYR A CA 1
ATOM 3487 C C . TYR A 1 496 ? 72.067 105.861 108.503 1.00 153.35 496 TYR A C 1
ATOM 3488 O O . TYR A 1 496 ? 71.303 106.834 108.382 1.00 153.35 496 TYR A O 1
ATOM 3497 N N . PRO A 1 497 ? 73.154 105.951 109.293 1.00 149.28 497 PRO A N 1
ATOM 3498 C CA . PRO A 1 497 ? 73.308 107.118 110.177 1.00 149.28 497 PRO A CA 1
ATOM 3499 C C . PRO A 1 497 ? 73.600 108.437 109.476 1.00 149.28 497 PRO A C 1
ATOM 3500 O O . PRO A 1 497 ? 74.761 108.842 109.366 1.00 149.28 497 PRO A O 1
ATOM 3504 N N . ILE A 1 498 ? 72.553 109.119 108.999 1.00 158.15 498 ILE A N 1
ATOM 3505 C CA . ILE A 1 498 ? 72.715 110.503 108.565 1.00 158.15 498 ILE A CA 1
ATOM 3506 C C . ILE A 1 498 ? 73.024 111.371 109.793 1.00 158.15 498 ILE A C 1
ATOM 3507 O O . ILE A 1 498 ? 72.852 110.952 110.944 1.00 158.15 498 ILE A O 1
ATOM 3512 N N . ASP A 1 499 ? 73.504 112.595 109.533 1.00 160.17 499 ASP A N 1
ATOM 3513 C CA . ASP A 1 499 ? 73.928 113.514 110.590 1.00 160.17 499 ASP A CA 1
ATOM 3514 C C . ASP A 1 499 ? 72.923 113.595 111.736 1.00 160.17 499 ASP A C 1
ATOM 3515 O O . ASP A 1 499 ? 73.317 113.689 112.905 1.00 160.17 499 ASP A O 1
ATOM 3520 N N . GLU A 1 500 ? 71.626 113.559 111.427 1.00 163.57 500 GLU A N 1
ATOM 3521 C CA . GLU A 1 500 ? 70.622 113.568 112.483 1.00 163.57 500 GLU A CA 1
ATOM 3522 C C . GLU A 1 500 ? 70.757 112.375 113.418 1.00 163.57 500 GLU A C 1
ATOM 3523 O O . GLU A 1 500 ? 70.600 112.536 114.633 1.00 163.57 500 GLU A O 1
ATOM 3529 N N . GLU A 1 501 ? 71.055 111.189 112.882 1.00 161.39 501 GLU A N 1
ATOM 3530 C CA . GLU A 1 501 ? 71.160 110.002 113.723 1.00 161.39 501 GLU A CA 1
ATOM 3531 C C . GLU A 1 501 ? 72.265 110.154 114.759 1.00 161.39 501 GLU A C 1
ATOM 3532 O O . GLU A 1 501 ? 72.063 109.855 115.940 1.00 161.39 501 GLU A O 1
ATOM 3538 N N . LYS A 1 502 ? 73.441 110.627 114.341 1.00 158.63 502 LYS A N 1
ATOM 3539 C CA . LYS A 1 502 ? 74.530 110.795 115.298 1.00 158.63 502 LYS A CA 1
ATOM 3540 C C . LYS A 1 502 ? 74.246 111.944 116.256 1.00 158.63 502 LYS A C 1
ATOM 3541 O O . LYS A 1 502 ? 74.525 111.841 117.459 1.00 158.63 502 LYS A O 1
ATOM 3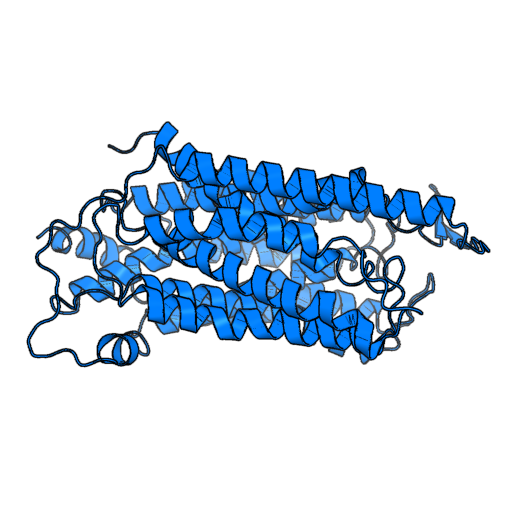547 N N . ARG A 1 503 ? 73.682 113.044 115.748 1.00 163.85 503 ARG A N 1
ATOM 3548 C CA . ARG A 1 503 ? 73.388 114.175 116.620 1.00 163.85 503 ARG A CA 1
ATOM 3549 C C . ARG A 1 503 ? 72.324 113.837 117.654 1.00 163.85 503 ARG A C 1
ATOM 3550 O O . ARG A 1 503 ? 72.250 114.504 118.692 1.00 163.85 503 ARG A O 1
ATOM 3558 N N . ARG A 1 504 ? 71.502 112.819 117.400 1.00 167.53 504 ARG A N 1
ATOM 3559 C CA . ARG A 1 504 ? 70.593 112.326 118.428 1.00 167.53 504 ARG A CA 1
ATOM 3560 C C . ARG A 1 504 ? 71.255 111.308 119.349 1.00 167.53 504 ARG A C 1
ATOM 3561 O O . ARG A 1 504 ? 71.149 111.425 120.574 1.00 167.53 504 ARG A O 1
ATOM 3569 N N . GLN A 1 505 ? 71.940 110.311 118.786 1.00 164.39 505 GLN A N 1
ATOM 3570 C CA . GLN A 1 505 ? 72.551 109.265 119.596 1.00 164.39 505 GLN A CA 1
ATOM 3571 C C . GLN A 1 505 ? 73.647 109.794 120.508 1.00 164.39 505 GLN A C 1
ATOM 3572 O O . GLN A 1 505 ? 74.041 109.094 121.446 1.00 164.39 505 GLN A O 1
ATOM 3578 N N . ASN A 1 506 ? 74.156 111.001 120.252 1.00 167.37 506 ASN A N 1
ATOM 3579 C CA . ASN A 1 506 ? 75.126 111.587 121.169 1.00 167.37 506 ASN A CA 1
ATOM 3580 C C . ASN A 1 506 ? 74.549 111.729 122.571 1.00 167.37 506 ASN A C 1
ATOM 3581 O O . ASN A 1 506 ? 75.224 111.407 123.555 1.00 167.37 506 ASN A O 1
ATOM 3586 N N . LYS A 1 507 ? 73.302 112.190 122.683 1.00 173.07 507 LYS A N 1
ATOM 3587 C CA . LYS A 1 507 ? 72.715 112.461 123.991 1.00 173.07 507 LYS A CA 1
ATOM 3588 C C . LYS A 1 507 ? 72.401 111.177 124.751 1.00 173.07 507 LYS A C 1
ATOM 3589 O O . LYS A 1 507 ? 72.690 111.073 125.948 1.00 173.07 507 LYS A O 1
ATOM 3595 N N . LYS A 1 508 ? 71.809 110.184 124.080 1.00 171.25 508 LYS A N 1
ATOM 3596 C CA . LYS A 1 508 ? 71.488 108.936 124.764 1.00 171.25 508 LYS A CA 1
ATOM 3597 C C . LYS A 1 508 ? 72.721 108.144 125.177 1.00 171.25 508 LYS A C 1
ATOM 3598 O O . LYS A 1 508 ? 72.592 107.210 125.974 1.00 171.25 508 LYS A O 1
ATOM 3604 N N . ALA A 1 509 ? 73.903 108.486 124.668 1.00 175.29 509 ALA A N 1
ATOM 3605 C CA . ALA A 1 509 ? 75.112 107.718 124.930 1.00 175.29 509 ALA A CA 1
ATOM 3606 C C . ALA A 1 509 ? 75.846 108.180 126.183 1.00 175.29 509 ALA A C 1
ATOM 3607 O O . ALA A 1 509 ? 77.066 107.998 126.278 1.00 175.29 509 ALA A O 1
ATOM 3609 N N . LEU A 1 510 ? 75.138 108.776 127.142 1.00 179.30 510 LEU A N 1
ATOM 3610 C CA . LEU A 1 510 ? 75.769 109.263 128.365 1.00 179.30 510 LEU A CA 1
ATOM 3611 C C . LEU A 1 510 ? 75.580 108.289 129.527 1.00 179.30 510 LEU A C 1
ATOM 3612 O O . LEU A 1 510 ? 76.558 107.819 130.117 1.00 179.30 510 LEU A O 1
ATOM 3617 N N . GLN A 1 511 ? 74.333 107.978 129.862 1.00 187.37 511 GLN A N 1
ATOM 3618 C CA . GLN A 1 511 ? 74.044 107.113 130.998 1.00 187.37 511 GLN A CA 1
ATOM 3619 C C . GLN A 1 511 ? 72.689 106.433 130.834 1.00 187.37 511 GLN A C 1
ATOM 3620 O O . GLN A 1 511 ? 72.476 105.314 131.300 1.00 187.37 511 GLN A O 1
#

Sequence (473 aa):
QLSICNKLCYAVGGAPYQLTGCALGFFLHIYLLDVAKVEPLPASIILFVGRAWDAFTDPLVGFCISKSSWTRLGRLMPWIIFSTPLAIIAYFLIWFVPDFPSGTESSHGFLWYLLFYCLFETLVTCFHVPYSALTMFISTEQSERDSATAYRMTVEVLGTVIGTAIQGQIVGQAKAPCLQDQNGSVVVSEVANRTQSTASLKDTQNAYLLAAGIIASIYVLCAFILILGVREQRELYESQQAESMPFFQGLRLVMGHGPYVKLIAGFLFTSLAFMLVEGNFALFCTYTLDFRNEFQNLLLAIMLSATFTIPIWQWFLTRFGKKTAVYIGISSAVPFLILVALMERNLIVTYVVAVAAGVSVAAAFLLPWSMLPDVIDDFHLKHPHSPGTEPIFFSFYVFFTKFASGVSLGVSTLSLDFANYQRQGCSQPEQVKFTLKMLVTMAPIILILLGLLLFKLYPIDEEKRRQNKKALQ

Secondary structure (DSSP, 8-state):
---HHHHHHHHHTTHHHHHHHHHHHTTTTTHHHHTS---HHHHHHHHHHHHHHHHHHHHHHHHHHHS----SS-SSTHHHHTTHHHHHHHHHHHTS-----SS--HHHHTHHHHHHHHHHHHHHHHHHHHHHHGGGSSTT-HHHHHHHHHHHHHHHHHHHHHHHHHHHHHSPPPPPSEEE-SSS-EEE---------HHHHHHHHHHHHHHHHHHHHHHHHHHHHHHTT-------S-----S---TTTTHHHHTT-SHHHHHHHHHHHHHHHHHHHHHHHHHHHHHTSS-TTTHHHHHHHHHHHTTTTHHHHHHHHHTT-SSSSHHHHHHHHHHHHHHHTSS---SSHHHHHHHHHHHHHHHHHHHHHHSHHHHHHHHHHTSS-----HHHHHHHHHHHHHHHHHHHHHHHHHHHHTTT--SSSS---TTHHHHHHHHHHHHHHHHHHHHHHH---S--HHHHHHHHHHT--

Nearest PDB structures (foldseek):
  7n98-assembly1_A  TM=1.002E+00  e=6.804E-63  Mus musculus
  7oix-assembly1_B  TM=9.443E-01  e=1.212E-41  Homo sapiens
  7mjs-assembly1_X  TM=7.696E-01  e=3.704E-36  Gallus gallus
  8d2t-assembly1_A  TM=7.561E-01  e=1.810E-34  Danio rerio
  8d2s-assembly1_A  TM=7.367E-01  e=4.357E-34  Danio rerio

InterPro domains:
  IPR036259 MFS transporter superfamily [G3DSA:1.20.1250.20] (36-279)
  IPR036259 MFS transporter superfamily [G3DSA:1.20.1250.20] (295-509)
  IPR036259 MFS transporter superfamily [SSF103473] (46-500)
  IPR039672 Lactose permease-like [PTHR11328] (34-519)

Solvent-accessible surface area: 24543 Å² total; per-residue (Å²): 206,47,40,113,91,41,30,98,14,3,4,45,2,3,15,2,45,47,9,1,35,27,1,10,45,139,62,8,98,78,4,2,67,88,15,4,145,24,109,78,140,16,1,65,80,3,43,139,40,4,120,48,116,9,26,152,16,1,29,89,22,0,30,74,0,25,102,25,98,145,75,248,129,18,76,3,23,19,84,2,51,172,6,2,84,93,2,36,97,5,5,78,50,0,10,36,38,56,32,174,39,109,67,91,68,59,73,131,12,41,79,93,10,37,105,41,23,20,74,7,27,44,25,5,4,22,2,13,1,0,3,0,0,3,7,9,39,24,48,96,83,50,65,45,32,20,24,10,4,5,89,4,15,23,33,23,5,64,7,36,14,87,0,46,41,63,10,32,163,70,32,64,101,94,181,72,78,20,68,36,54,184,157,39,64,66,63,96,77,92,89,104,74,101,94,87,66,109,75,58,69,160,94,48,34,100,25,36,52,106,0,1,26,88,4,6,62,71,7,49,104,9,4,110,73,0,29,135,52,14,81,34,55,68,79,112,79,107,55,66,77,66,121,78,32,97,131,113,80,21,50,208,71,0,108,61,23,23,16,0,44,118,1,14,27,2,10,36,62,18,11,35,0,10,49,10,8,48,34,16,9,26,57,2,3,10,49,28,42,42,27,67,98,42,67,133,83,6,45,67,35,7,21,71,18,0,3,150,12,0,65,102,33,26,157,38,7,85,143,133,8,25,29,63,0,15,66,79,1,8,60,41,2,40,54,78,11,71,65,19,18,128,119,126,134,70,95,122,31,12,76,88,4,0,70,12,5,0,38,2,10,0,1,9,64,0,4,10,26,3,9,0,12,14,0,4,19,12,7,65,64,127,40,92,127,21,62,25,20,24,4,5,2,2,2,40,0,4,55,50,38,40,108,0,50,29,51,9,105,34,70,8,66,135,32,17,75,179,12,124,60,114,175,166,36,49,63,65,38,149,117,2,58,109,28,1,68,79,17,0,0,83,30,2,23,107,38,7,101,88,2,41,145,68,19,120,5,116,8,88,56,93,24,36,146,119,25,70,138,121,48,147,221

GO terms:
  GO:0005886 plasma membrane (C, IDA)
  GO:0005324 long-chain fatty acid transmembrane transporter activity (F, IMP)
  GO:0034379 very-low-density lipoprotein p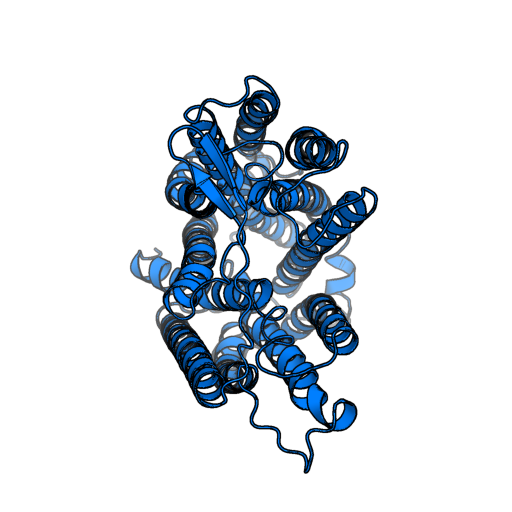article assembly (P, IMP)
  GO:0035633 maintenance of blood-brain barrier (P, IMP)
  GO:0035845 photoreceptor cell outer segment organization (P, IMP)
  GO:0040014 regulation of multicellular organism growth (P, IMP)
  GO:0010867 positive regulation of triglyceride biosynthetic process (P, IMP)
  GO:0015909 long-chain fatty acid transport (P, IMP)
  GO:0051977 lysophospholipid transport (P, IMP)
  GO:0060042 retina morphogenesis in camera-type eye (P, IMP)
  GO:0030307 positive regulation of cell growth (P, IMP)
  GO:0031999 negative regulation of fatty acid beta-oxidation (P, IMP)
  GO:0150011 regulation of neuron projection arborization (P, IMP)
  GO:0150172 regulation of phosphatidylcholine metabolic process (P, IMP)
  GO:0150175 regulation of phosphatidylethanolamine metabolic process (P, IMP)
  GO:0097009 energy homeostasis (P, IMP)
  GO:0050773 regulation of dendrite development (P, IMP)
  GO:0003406 retinal pigment epithelium development (P, IMP)
  GO:0061744 motor behavior (P, IMP)
  GO:0007420 brain development (P, IMP)